Protein AF-0000000084566611 (afdb_homodimer)

Secondary structure (DSSP, 8-state):
--------------HHHHHTTS-HHHHHHHHHHHHHHHHHHHHHHHHHHHHHHHHHHHHHHHHHHHHHHHHHHTTSTTHHHHHHHHSTTGGGGG-SHHHHHHHTTEEEEEEEE-SSGGGEEEEEEEE-S-SSB--SEEEEEEE-SSSS-EEEEPPP-BPTT--TT-------SS-HHHHSS-----HHHHHH--S-GGG-HHHHIIIIIITT-HHHHH---TT-----------------------------------TT---/--------------HHHHHTTS-HHHHHHHHHHHHHHHHHHHHHHHHHHHHHHHHHHHHHHHHHHHHHHHHHHHTSTTHHHHHHHHSTTGGGGG-SHHHHHHHTTEEEEEEEE-SSGGGEEEEEEEE-S-SSB--SEEEEEEE-SSSS-EEEEPPP-B-TT--TT-------SSSGGGTS------HHHHHH--S-GGG-HHHHHIIIIITT-HHHHH---TT----------------------------------------

InterPro domains:
  IPR002164 Nucleosome assembly protein [PF00956] (75-205)
  IPR002164 Nucleosome assembly protein [PTHR11875] (20-228)
  IPR037231 NAP-like superfamily [SSF143113] (11-219)

Structure (mmCIF, N/CA/C/O backbone):
data_AF-0000000084566611-model_v1
#
loop_
_entity.id
_entity.type
_entity.pdbx_description
1 polymer 'Protein SET'
#
loop_
_atom_site.group_PDB
_atom_site.id
_atom_site.type_symbol
_atom_site.label_atom_id
_atom_site.label_alt_id
_atom_site.label_comp_id
_atom_site.label_asym_id
_atom_site.label_entity_id
_atom_site.label_seq_id
_atom_site.pdbx_PDB_ins_code
_atom_site.Cartn_x
_atom_site.Cartn_y
_atom_site.Cartn_z
_atom_site.occupancy
_atom_site.B_iso_or_equiv
_atom_site.auth_seq_id
_atom_site.auth_comp_id
_atom_site.auth_asym_id
_atom_site.auth_atom_id
_atom_site.pdbx_PDB_model_num
ATOM 1 N N . MET A 1 1 ? -45.781 -2.627 32.344 1 23.75 1 MET A N 1
ATOM 2 C CA . MET A 1 1 ? -45.656 -1.189 32.562 1 23.75 1 MET A CA 1
ATOM 3 C C . MET A 1 1 ? -44.188 -0.796 32.625 1 23.75 1 MET A C 1
ATOM 5 O O . MET A 1 1 ? -43.5 -1.045 33.625 1 23.75 1 MET A O 1
ATOM 9 N N . SER A 1 2 ? -43.25 -1.416 31.766 1 25.25 2 SER A N 1
ATOM 10 C CA . SER A 1 2 ? -41.969 -2.107 31.75 1 25.25 2 SER A CA 1
ATOM 11 C C . SER A 1 2 ? -40.812 -1.129 31.906 1 25.25 2 SER A C 1
ATOM 13 O O . SER A 1 2 ? -40.906 0.018 31.453 1 25.25 2 SER A O 1
ATOM 15 N N . SER A 1 3 ? -39.75 -1.304 32.625 1 20.84 3 SER A N 1
ATOM 16 C CA . SER A 1 3 ? -38.688 -0.747 33.438 1 20.84 3 SER A CA 1
ATOM 17 C C . SER A 1 3 ? -37.438 -0.417 32.625 1 20.84 3 SER A C 1
ATOM 19 O O . SER A 1 3 ? -36.781 -1.318 32.125 1 20.84 3 SER A O 1
ATOM 21 N N . GLU A 1 4 ? -37.688 0.526 32.125 1 30.02 4 GLU A N 1
ATOM 22 C CA . GLU A 1 4 ? -36.75 1.23 31.25 1 30.02 4 GLU A CA 1
ATOM 23 C C . GLU A 1 4 ? -35.5 1.626 32 1 30.02 4 GLU A C 1
ATOM 25 O O . GLU A 1 4 ? -35.5 2.607 32.75 1 30.02 4 GLU A O 1
ATOM 30 N N . THR A 1 5 ? -34.875 0.664 32.312 1 22.48 5 THR A N 1
ATOM 31 C CA . THR A 1 5 ? -33.625 0.734 33.062 1 22.48 5 THR A CA 1
ATOM 32 C C . THR A 1 5 ? -32.531 1.423 32.25 1 22.48 5 THR A C 1
ATOM 34 O O . THR A 1 5 ? -32.219 1.002 31.141 1 22.48 5 THR A O 1
ATOM 37 N N . SER A 1 6 ? -32.344 2.568 32.719 1 26.36 6 SER A N 1
ATOM 38 C CA . SER A 1 6 ? -31.578 3.713 32.281 1 26.36 6 SER A CA 1
ATOM 39 C C . SER A 1 6 ? -30.078 3.436 32.375 1 26.36 6 SER A C 1
ATOM 41 O O . SER A 1 6 ? -29.547 3.262 33.469 1 26.36 6 SER A O 1
ATOM 43 N N . ASN A 1 7 ? -29.625 2.432 31.672 1 23.86 7 ASN A N 1
ATOM 44 C CA . ASN A 1 7 ? -28.219 2.08 31.719 1 23.86 7 ASN A CA 1
ATOM 45 C C . ASN A 1 7 ? -27.328 3.32 31.797 1 23.86 7 ASN A C 1
ATOM 47 O O . ASN A 1 7 ? -27.562 4.305 31.094 1 23.86 7 ASN A O 1
ATOM 51 N N . LYS A 1 8 ? -26.641 3.586 33 1 21.02 8 LYS A N 1
ATOM 52 C CA . LYS A 1 8 ? -26.031 4.746 33.625 1 21.02 8 LYS A CA 1
ATOM 53 C C . LYS A 1 8 ? -24.844 5.266 32.812 1 21.02 8 LYS A C 1
ATOM 55 O O . LYS A 1 8 ? -23.734 4.727 32.906 1 21.02 8 LYS A O 1
ATOM 60 N N . LYS A 1 9 ? -24.922 5.363 31.078 1 27.73 9 LYS A N 1
ATOM 61 C CA . LYS A 1 9 ? -23.906 5.676 30.094 1 27.73 9 LYS A CA 1
ATOM 62 C C . LYS A 1 9 ? -22.906 6.699 30.625 1 27.73 9 LYS A C 1
ATOM 64 O O . LYS A 1 9 ? -23.297 7.809 31.016 1 27.73 9 LYS A O 1
ATOM 69 N N . PHE A 1 10 ? -21.859 6.289 31.469 1 25.22 10 PHE A N 1
ATOM 70 C CA . PHE A 1 10 ? -20.844 7.262 31.859 1 25.22 10 PHE A CA 1
ATOM 71 C C . PHE A 1 10 ? -20.5 8.18 30.688 1 25.22 10 PHE A C 1
ATOM 73 O O . PHE A 1 10 ? -20.172 7.703 29.594 1 25.22 10 PHE A O 1
ATOM 80 N N . LYS A 1 11 ? -20.922 9.102 30.359 1 33.44 11 LYS A N 1
ATOM 81 C CA . LYS A 1 11 ? -21.297 9.875 29.188 1 33.44 11 LYS A CA 1
ATOM 82 C C . LYS A 1 11 ? -20.062 10.398 28.453 1 33.44 11 LYS A C 1
ATOM 84 O O . LYS A 1 11 ? -19.375 11.289 28.953 1 33.44 11 LYS A O 1
ATOM 89 N N . ARG A 1 12 ? -18.922 9.273 28.031 1 38.41 12 ARG A N 1
ATOM 90 C CA . ARG A 1 12 ? -17.922 9.75 27.078 1 38.41 12 ARG A CA 1
ATOM 91 C C . ARG A 1 12 ? -18.391 11.023 26.375 1 38.41 12 ARG A C 1
ATOM 93 O O . ARG A 1 12 ? -19.453 11.031 25.75 1 38.41 12 ARG A O 1
ATOM 100 N N . MET A 1 13 ? -17.766 11.875 27.078 1 43.25 13 MET A N 1
ATOM 101 C CA . MET A 1 13 ? -18.281 13.109 26.484 1 43.25 13 MET A CA 1
ATOM 102 C C . MET A 1 13 ? -18.172 13.078 24.969 1 43.25 13 MET A C 1
ATOM 104 O O . MET A 1 13 ? -17.141 12.688 24.422 1 43.25 13 MET A O 1
ATOM 108 N N . SER A 1 14 ? -19.234 12.734 24.5 1 56.97 14 SER A N 1
ATOM 109 C CA . SER A 1 14 ? -19.328 12.906 23.062 1 56.97 14 SER A CA 1
ATOM 110 C C . SER A 1 14 ? -18.484 14.094 22.594 1 56.97 14 SER A C 1
ATOM 112 O O . SER A 1 14 ? -18.109 14.945 23.391 1 56.97 14 SER A O 1
ATOM 114 N N . GLU A 1 15 ? -17.734 13.82 21.5 1 62.34 15 GLU A N 1
ATOM 115 C CA . GLU A 1 15 ? -17.094 14.992 20.906 1 62.34 15 GLU A CA 1
ATOM 116 C C . GLU A 1 15 ? -17.875 16.266 21.234 1 62.34 15 GLU A C 1
ATOM 118 O O . GLU A 1 15 ? -17.281 17.312 21.516 1 62.34 15 GLU A O 1
ATOM 123 N N . SER A 1 16 ? -19.219 16.062 21.438 1 69.88 16 SER A N 1
ATOM 124 C CA . SER A 1 16 ? -20.062 17.219 21.734 1 69.88 16 SER A CA 1
ATOM 125 C C . SER A 1 16 ? -19.844 17.719 23.156 1 69.88 16 SER A C 1
ATOM 127 O O . SER A 1 16 ? -19.844 18.922 23.391 1 69.88 16 SER A O 1
ATOM 129 N N . GLU A 1 17 ? -19.703 16.781 23.984 1 69.5 17 GLU A N 1
ATOM 130 C CA . GLU A 1 17 ? -19.484 17.172 25.375 1 69.5 17 GLU A CA 1
ATOM 131 C C . GLU A 1 17 ? -18.125 17.844 25.562 1 69.5 17 GLU A C 1
ATOM 133 O O . GLU A 1 17 ? -17.984 18.781 26.344 1 69.5 17 GLU A O 1
ATOM 138 N N . ARG A 1 18 ? -17.266 17.312 24.922 1 70.69 18 ARG A N 1
ATOM 139 C CA . ARG A 1 18 ? -15.922 17.859 25.078 1 70.69 18 ARG A CA 1
ATOM 140 C C . ARG A 1 18 ? -15.828 19.25 24.438 1 70.69 18 ARG A C 1
ATOM 142 O O . ARG A 1 18 ? -15.094 20.109 24.922 1 70.69 18 ARG A O 1
ATOM 149 N N . ILE A 1 19 ? -16.422 19.422 23.547 1 71.19 19 ILE A N 1
ATOM 150 C CA . ILE A 1 19 ? -16.453 20.719 22.891 1 71.19 19 ILE A CA 1
ATOM 151 C C . ILE A 1 19 ? -16.969 21.781 23.844 1 71.19 19 ILE A C 1
ATOM 153 O O . ILE A 1 19 ? -16.5 22.922 23.844 1 71.19 19 ILE A O 1
ATOM 157 N N . ALA A 1 20 ? -17.734 21.406 24.703 1 72 20 ALA A N 1
ATOM 158 C CA . ALA A 1 20 ? -18.375 22.328 25.625 1 72 20 ALA A CA 1
ATOM 159 C C . ALA A 1 20 ? -17.375 22.922 26.594 1 72 20 ALA A C 1
ATOM 161 O O . ALA A 1 20 ? -17.641 23.953 27.234 1 72 20 ALA A O 1
ATOM 162 N N . ASP A 1 21 ? -16.344 22.266 26.688 1 73.81 21 ASP A N 1
ATOM 163 C CA . ASP A 1 21 ? -15.344 22.719 27.641 1 73.81 21 ASP A CA 1
ATOM 164 C C . ASP A 1 21 ? -14.602 23.953 27.125 1 73.81 21 ASP A C 1
ATOM 166 O O . ASP A 1 21 ? -13.867 24.609 27.875 1 73.81 21 ASP A O 1
ATOM 170 N N . TYR A 1 22 ? -14.82 24.234 26.031 1 81.19 22 TYR A N 1
ATOM 171 C CA . TYR A 1 22 ? -14.094 25.344 25.438 1 81.19 22 TYR A CA 1
ATOM 172 C C . TYR A 1 22 ? -14.953 26.594 25.391 1 81.19 22 TYR A C 1
ATOM 174 O O . TYR A 1 22 ? -16.172 26.547 25.625 1 81.19 22 TYR A O 1
ATOM 182 N N . ASP A 1 23 ? -14.25 27.766 25.156 1 84.94 23 ASP A N 1
ATOM 183 C CA . ASP A 1 23 ? -14.984 29.016 25 1 84.94 23 ASP A CA 1
ATOM 184 C C . ASP A 1 23 ? -15.906 28.969 23.781 1 84.94 23 ASP A C 1
ATOM 186 O O . ASP A 1 23 ? -15.742 28.109 22.906 1 84.94 23 ASP A O 1
ATOM 190 N N . HIS A 1 24 ? -16.797 29.812 23.812 1 84.81 24 HIS A N 1
ATOM 191 C CA . HIS A 1 24 ? -17.891 29.766 22.844 1 84.81 24 HIS A CA 1
ATOM 192 C C . HIS A 1 24 ? -17.359 29.844 21.422 1 84.81 24 HIS A C 1
ATOM 194 O O . HIS A 1 24 ? -17.844 29.125 20.531 1 84.81 24 HIS A O 1
ATOM 200 N N . ALA A 1 25 ? -16.469 30.594 21.281 1 85.75 25 ALA A N 1
ATOM 201 C CA . ALA A 1 25 ? -15.906 30.75 19.938 1 85.75 25 ALA A CA 1
ATOM 202 C C . ALA A 1 25 ? -15.25 29.453 19.469 1 85.75 25 ALA A C 1
ATOM 204 O O . ALA A 1 25 ? -15.484 29.016 18.344 1 85.75 25 ALA A O 1
ATOM 205 N N . THR A 1 26 ? -14.484 28.922 20.312 1 90.5 26 THR A N 1
ATOM 206 C CA . THR A 1 26 ? -13.797 27.656 20.016 1 90.5 26 THR A CA 1
ATOM 207 C C . THR A 1 26 ? -14.805 26.531 19.844 1 90.5 26 THR A C 1
ATOM 209 O O . THR A 1 26 ? -14.633 25.656 19 1 90.5 26 THR A O 1
ATOM 212 N N . GLN A 1 27 ? -15.797 26.516 20.641 1 88.75 27 GLN A N 1
ATOM 213 C CA . GLN A 1 27 ? -16.828 25.5 20.547 1 88.75 27 GLN A CA 1
ATOM 214 C C . GLN A 1 27 ? -17.484 25.5 19.156 1 88.75 27 GLN A C 1
ATOM 216 O O . GLN A 1 27 ? -17.703 24.453 18.562 1 88.75 27 GLN A O 1
ATOM 221 N N . LYS A 1 28 ? -17.734 26.703 18.766 1 91.5 28 LYS A N 1
ATOM 222 C CA . LYS A 1 28 ? -18.375 26.828 17.453 1 91.5 28 LYS A CA 1
ATOM 223 C C . LYS A 1 28 ? -17.484 26.297 16.344 1 91.5 28 LYS A C 1
ATOM 225 O O . LYS A 1 28 ? -17.953 25.625 15.422 1 91.5 28 LYS A O 1
ATOM 230 N N . ILE A 1 29 ? -16.266 26.578 16.531 1 91.06 29 ILE A N 1
ATOM 231 C CA . ILE A 1 29 ? -15.305 26.109 15.547 1 91.06 29 ILE A CA 1
ATOM 232 C C . ILE A 1 29 ? -15.219 24.594 15.578 1 91.06 29 ILE A C 1
ATOM 234 O O . ILE A 1 29 ? -15.234 23.938 14.531 1 91.06 29 ILE A O 1
ATOM 238 N N . LEU A 1 30 ? -15.164 24.062 16.672 1 92.38 30 LEU A N 1
ATOM 239 C CA . LEU A 1 30 ? -15.047 22.625 16.844 1 92.38 30 LEU A CA 1
ATOM 240 C C . LEU A 1 30 ? -16.297 21.906 16.328 1 92.38 30 LEU A C 1
ATOM 242 O O . LEU A 1 30 ? -16.203 20.812 15.766 1 92.38 30 LEU A O 1
ATOM 246 N N . GLU A 1 31 ? -17.438 22.422 16.625 1 92.44 31 GLU A N 1
ATOM 247 C CA . GLU A 1 31 ? -18.688 21.875 16.094 1 92.44 31 GLU A CA 1
ATOM 248 C C . GLU A 1 31 ? -18.688 21.875 14.57 1 92.44 31 GLU A C 1
ATOM 250 O O . GLU A 1 31 ? -19.125 20.906 13.945 1 92.44 31 GLU A O 1
ATOM 255 N N . GLU A 1 32 ? -18.203 22.984 14.062 1 94.56 32 GLU A N 1
ATOM 256 C CA . GLU A 1 32 ? -18.109 23.047 12.609 1 94.56 32 GLU A CA 1
ATOM 257 C C . GLU A 1 32 ? -17.109 22.031 12.07 1 94.56 32 GLU A C 1
ATOM 259 O O . GLU A 1 32 ? -17.344 21.422 11.023 1 94.56 32 GLU A O 1
ATOM 264 N N . MET A 1 33 ? -16.078 21.875 12.742 1 94.94 33 MET A N 1
ATOM 265 C CA . MET A 1 33 ? -15.055 20.891 12.359 1 94.94 33 MET A CA 1
ATOM 266 C C . MET A 1 33 ? -15.617 19.469 12.398 1 94.94 33 MET A C 1
ATOM 268 O O . MET A 1 33 ? -15.266 18.641 11.57 1 94.94 33 MET A O 1
ATOM 272 N N . ASP A 1 34 ? -16.375 19.188 13.398 1 92.94 34 ASP A N 1
ATOM 273 C CA . ASP A 1 34 ? -17 17.875 13.516 1 92.94 34 ASP A CA 1
ATOM 274 C C . ASP A 1 34 ? -17.906 17.594 12.32 1 92.94 34 ASP A C 1
ATOM 276 O O . ASP A 1 34 ? -17.953 16.453 11.828 1 92.94 34 ASP A O 1
ATOM 280 N N . VAL A 1 35 ? -18.656 18.547 11.914 1 94.88 35 VAL A N 1
ATOM 281 C CA . VAL A 1 35 ? -19.5 18.406 10.742 1 94.88 35 VAL A CA 1
ATOM 282 C C . VAL A 1 35 ? -18.656 18.109 9.508 1 94.88 35 VAL A C 1
ATOM 284 O O . VAL A 1 35 ? -18.984 17.219 8.727 1 94.88 35 VAL A O 1
ATOM 287 N N . ILE A 1 36 ? -17.562 18.828 9.422 1 97.38 36 ILE A N 1
ATOM 288 C CA . ILE A 1 36 ? -16.656 18.609 8.305 1 97.38 36 ILE A CA 1
ATOM 289 C C . ILE A 1 36 ? -16.094 17.188 8.367 1 97.38 36 ILE A C 1
ATOM 291 O O . ILE A 1 36 ? -16 16.516 7.344 1 97.38 36 ILE A O 1
ATOM 295 N N . GLN A 1 37 ? -15.703 16.828 9.469 1 96.44 37 GLN A N 1
ATOM 296 C CA . GLN A 1 37 ? -15.172 15.484 9.648 1 96.44 37 GLN A CA 1
ATOM 297 C C . GLN A 1 37 ? -16.203 14.422 9.25 1 96.44 37 GLN A C 1
ATOM 299 O O . GLN A 1 37 ? -15.852 13.43 8.609 1 96.44 37 GLN A O 1
ATOM 304 N N . THR A 1 38 ? -17.406 14.445 9.719 1 96.25 38 THR A N 1
ATOM 305 C CA . THR A 1 38 ? -18.484 13.531 9.336 1 96.25 38 THR A CA 1
ATOM 306 C C . THR A 1 38 ? -18.625 13.477 7.816 1 96.25 38 THR A C 1
ATOM 308 O O . THR A 1 38 ? -18.828 12.398 7.246 1 96.25 38 THR A O 1
ATOM 311 N N . GLN A 1 39 ? -18.5 14.672 7.168 1 97.81 39 GLN A N 1
ATOM 312 C CA . GLN A 1 39 ? -18.547 14.711 5.711 1 97.81 39 GLN A CA 1
ATOM 313 C C . GLN A 1 39 ? -17.375 13.953 5.102 1 97.81 39 GLN A C 1
ATOM 315 O O . GLN A 1 39 ? -17.547 13.172 4.164 1 97.81 39 GLN A O 1
ATOM 320 N N . LEU A 1 40 ? -16.266 14.156 5.594 1 98.25 40 LEU A N 1
ATOM 321 C CA . LEU A 1 40 ? -15.062 13.477 5.121 1 98.25 40 LEU A CA 1
ATOM 322 C C . LEU A 1 40 ? -15.195 11.969 5.289 1 98.25 40 LEU A C 1
ATOM 324 O O . LEU A 1 40 ? -14.805 11.203 4.398 1 98.25 40 LEU A O 1
ATOM 328 N N . ASP A 1 41 ? -15.648 11.516 6.48 1 97.12 41 ASP A N 1
ATOM 329 C CA . ASP A 1 41 ? -15.867 10.094 6.727 1 97.12 41 ASP A CA 1
ATOM 330 C C . ASP A 1 41 ? -16.844 9.5 5.711 1 97.12 41 ASP A C 1
ATOM 332 O O . ASP A 1 41 ? -16.641 8.383 5.227 1 97.12 41 ASP A O 1
ATOM 336 N N . SER A 1 42 ? -17.844 10.172 5.465 1 98 42 SER A N 1
ATOM 337 C CA . SER A 1 42 ? -18.828 9.711 4.492 1 98 42 SER A CA 1
ATOM 338 C C . SER A 1 42 ? -18.219 9.609 3.094 1 98 42 SER A C 1
ATOM 340 O O . SER A 1 42 ? -18.5 8.664 2.355 1 98 42 SER A O 1
ATOM 342 N N . ILE A 1 43 ? -17.422 10.609 2.695 1 98.31 43 ILE A N 1
ATOM 343 C CA . ILE A 1 43 ? -16.75 10.578 1.406 1 98.31 43 ILE A CA 1
ATOM 344 C C . ILE A 1 43 ? -15.828 9.359 1.335 1 98.31 43 ILE A C 1
ATOM 346 O O . ILE A 1 43 ? -15.805 8.648 0.327 1 98.31 43 ILE A O 1
ATOM 350 N N . LYS A 1 44 ? -15.102 9.133 2.443 1 96.5 44 LYS A N 1
ATOM 351 C CA . LYS A 1 44 ? -14.211 7.98 2.512 1 96.5 44 LYS A CA 1
ATOM 352 C C . LYS A 1 44 ? -14.984 6.672 2.369 1 96.5 44 LYS A C 1
ATOM 354 O O . LYS A 1 44 ? -14.539 5.758 1.674 1 96.5 44 LYS A O 1
ATOM 359 N N . GLU A 1 45 ? -16.062 6.453 3.041 1 97.12 45 GLU A N 1
ATOM 360 C CA . GLU A 1 45 ? -16.891 5.262 2.961 1 97.12 45 GLU A CA 1
ATOM 361 C C . GLU A 1 45 ? -17.406 5.043 1.542 1 97.12 45 GLU A C 1
ATOM 363 O O . GLU A 1 45 ? -17.391 3.922 1.03 1 97.12 45 GLU A O 1
ATOM 368 N N . LYS A 1 46 ? -17.797 6.121 0.899 1 98.31 46 LYS A N 1
ATOM 369 C CA . LYS A 1 46 ? -18.281 6.016 -0.474 1 98.31 46 LYS A CA 1
ATOM 370 C C . LYS A 1 46 ? -17.156 5.602 -1.422 1 98.31 46 LYS A C 1
ATOM 372 O O . LYS A 1 46 ? -17.359 4.75 -2.291 1 98.31 46 LYS A O 1
ATOM 377 N N . ALA A 1 47 ? -16.094 6.145 -1.231 1 97.31 47 ALA A N 1
ATOM 378 C CA . ALA A 1 47 ? -14.938 5.777 -2.041 1 97.31 47 ALA A CA 1
ATOM 379 C C . ALA A 1 47 ? -14.602 4.297 -1.874 1 97.31 47 ALA A C 1
ATOM 381 O O . ALA A 1 47 ? -14.375 3.592 -2.859 1 97.31 47 ALA A O 1
ATOM 382 N N . SER A 1 48 ? -14.492 3.885 -0.624 1 95.38 48 SER A N 1
ATOM 383 C CA . SER A 1 48 ? -14.172 2.494 -0.319 1 95.38 48 SER A CA 1
ATOM 384 C C . SER A 1 48 ? -15.172 1.544 -0.969 1 95.38 48 SER A C 1
ATOM 386 O O . SER A 1 48 ? -14.789 0.49 -1.484 1 95.38 48 SER A O 1
ATOM 388 N N . GLU A 1 49 ? -16.438 1.881 -0.886 1 97.81 49 GLU A N 1
ATOM 389 C CA . GLU A 1 49 ? -17.484 1.059 -1.48 1 97.81 49 GLU A CA 1
ATOM 390 C C . GLU A 1 49 ? -17.344 0.986 -2.998 1 97.81 49 GLU A C 1
ATOM 392 O O . GLU A 1 49 ? -17.516 -0.08 -3.592 1 97.81 49 GLU A O 1
ATOM 397 N N . GLU A 1 50 ? -17.016 2.053 -3.625 1 98.25 50 GLU A N 1
ATOM 398 C CA . GLU A 1 50 ? -16.828 2.059 -5.074 1 98.25 50 GLU A CA 1
ATOM 399 C C . GLU A 1 50 ? -15.641 1.196 -5.484 1 98.25 50 GLU A C 1
ATOM 401 O O . GLU A 1 50 ? -15.719 0.444 -6.457 1 98.25 50 GLU A O 1
ATOM 406 N N . VAL A 1 51 ? -14.609 1.251 -4.734 1 97.31 51 VAL A N 1
ATOM 407 C CA . VAL A 1 51 ? -13.445 0.429 -5.035 1 97.31 51 VAL A CA 1
ATOM 408 C C . VAL A 1 51 ? -13.781 -1.046 -4.832 1 97.31 51 VAL A C 1
ATOM 410 O O . VAL A 1 51 ? -13.383 -1.896 -5.629 1 97.31 51 VAL A O 1
ATOM 413 N N . LEU A 1 52 ? -14.43 -1.37 -3.777 1 97.62 52 LEU A N 1
ATOM 414 C CA . LEU A 1 52 ? -14.844 -2.74 -3.504 1 97.62 52 LEU A CA 1
ATOM 415 C C . LEU A 1 52 ? -15.656 -3.303 -4.664 1 97.62 52 LEU A C 1
ATOM 417 O O . LEU A 1 52 ? -15.438 -4.438 -5.094 1 97.62 52 LEU A O 1
ATOM 421 N N . GLN A 1 53 ? -16.578 -2.541 -5.188 1 98.31 53 GLN A N 1
ATOM 422 C CA . GLN A 1 53 ? -17.391 -2.986 -6.312 1 98.31 53 GLN A CA 1
ATOM 423 C C . GLN A 1 53 ? -16.531 -3.26 -7.543 1 98.31 53 GLN A C 1
ATOM 425 O O . GLN A 1 53 ? -16.797 -4.199 -8.297 1 98.31 53 GLN A O 1
ATOM 430 N N . ILE A 1 54 ? -15.555 -2.471 -7.719 1 98.06 54 ILE A N 1
ATOM 431 C CA . ILE A 1 54 ? -14.633 -2.705 -8.828 1 98.06 54 ILE A CA 1
ATOM 432 C C . ILE A 1 54 ? -13.875 -4.012 -8.602 1 98.06 54 ILE A C 1
ATOM 434 O O . ILE A 1 54 ? -13.719 -4.816 -9.516 1 98.06 54 ILE A O 1
ATOM 438 N N . ASP A 1 55 ? -13.398 -4.23 -7.391 1 97.06 55 ASP A N 1
ATOM 439 C CA . ASP A 1 55 ? -12.664 -5.453 -7.086 1 97.06 55 ASP A CA 1
ATOM 440 C C . ASP A 1 55 ? -13.516 -6.691 -7.348 1 97.06 55 ASP A C 1
ATOM 442 O O . ASP A 1 55 ? -13.07 -7.637 -8 1 97.06 55 ASP A O 1
ATOM 446 N N . ILE A 1 56 ? -14.75 -6.676 -6.863 1 97.81 56 ILE A N 1
ATOM 447 C CA . ILE A 1 56 ? -15.672 -7.793 -7.051 1 97.81 56 ILE A CA 1
ATOM 448 C C . ILE A 1 56 ? -15.914 -8.016 -8.547 1 97.81 56 ILE A C 1
ATOM 450 O O . ILE A 1 56 ? -15.836 -9.148 -9.031 1 97.81 56 ILE A O 1
ATOM 454 N N . LYS A 1 57 ? -16.188 -6.938 -9.25 1 98.31 57 LYS A N 1
ATOM 455 C CA . LYS A 1 57 ? -16.453 -6.988 -10.688 1 98.31 57 LYS A CA 1
ATOM 456 C C . LYS A 1 57 ? -15.305 -7.645 -11.438 1 98.31 57 LYS A C 1
ATOM 458 O O . LYS A 1 57 ? -15.508 -8.602 -12.18 1 98.31 57 LYS A O 1
ATOM 463 N N . TYR A 1 58 ? -14.195 -7.258 -11.117 1 97.94 58 TYR A N 1
ATOM 464 C CA . TYR A 1 58 ? -13.078 -7.715 -11.938 1 97.94 58 TYR A CA 1
ATOM 465 C C . TYR A 1 58 ? -12.578 -9.078 -11.469 1 97.94 58 TYR A C 1
ATOM 467 O O . TYR A 1 58 ? -12 -9.836 -12.25 1 97.94 58 TYR A O 1
ATOM 475 N N . ASN A 1 59 ? -12.734 -9.367 -10.234 1 95.88 59 ASN A N 1
ATOM 476 C CA . ASN A 1 59 ? -12.5 -10.75 -9.82 1 95.88 59 ASN A CA 1
ATOM 477 C C . ASN A 1 59 ? -13.383 -11.719 -10.602 1 95.88 59 ASN A C 1
ATOM 479 O O . ASN A 1 59 ? -12.914 -12.773 -11.047 1 95.88 59 ASN A O 1
ATOM 483 N N . ARG A 1 60 ? -14.648 -11.352 -10.766 1 97.06 60 ARG A N 1
ATOM 484 C CA . ARG A 1 60 ? -15.594 -12.188 -11.5 1 97.06 60 ARG A CA 1
ATOM 485 C C . ARG A 1 60 ? -15.211 -12.273 -12.977 1 97.06 60 ARG A C 1
ATOM 487 O O . ARG A 1 60 ? -15.273 -13.352 -13.578 1 97.06 60 ARG A O 1
ATOM 494 N N . ILE A 1 61 ? -14.758 -11.195 -13.539 1 98.06 61 ILE A N 1
ATOM 495 C CA . ILE A 1 61 ? -14.406 -11.148 -14.953 1 98.06 61 ILE A CA 1
ATOM 496 C C . ILE A 1 61 ? -13.148 -11.984 -15.195 1 98.06 61 ILE A C 1
ATOM 498 O O . ILE A 1 61 ? -13.023 -12.648 -16.234 1 98.06 61 ILE A O 1
ATOM 502 N N . ARG A 1 62 ? -12.273 -12.016 -14.234 1 97.81 62 ARG A N 1
ATOM 503 C CA . ARG A 1 62 ? -11 -12.711 -14.406 1 97.81 62 ARG A CA 1
ATOM 504 C C . ARG A 1 62 ? -11.172 -14.219 -14.234 1 97.81 62 ARG A C 1
ATOM 506 O O . ARG A 1 62 ? -10.406 -15 -14.805 1 97.81 62 ARG A O 1
ATOM 513 N N . LYS A 1 63 ? -12.094 -14.633 -13.508 1 97.12 63 LYS A N 1
ATOM 514 C CA . LYS A 1 63 ? -12.242 -16.016 -13.07 1 97.12 63 LYS A CA 1
ATOM 515 C C . LYS A 1 63 ? -12.258 -16.969 -14.266 1 97.12 63 LYS A C 1
ATOM 517 O O . LYS A 1 63 ? -11.484 -17.922 -14.312 1 97.12 63 LYS A O 1
ATOM 522 N N . PRO A 1 64 ? -13.172 -16.781 -15.281 1 97.81 64 PRO A N 1
ATOM 523 C CA . PRO A 1 64 ? -13.203 -17.719 -16.406 1 97.81 64 PRO A CA 1
ATOM 524 C C . PRO A 1 64 ? -11.867 -17.781 -17.156 1 97.81 64 PRO A C 1
ATOM 526 O O . PRO A 1 64 ? -11.484 -18.844 -17.641 1 97.81 64 PRO A O 1
ATOM 529 N N . HIS A 1 65 ? -11.18 -16.703 -17.234 1 98.19 65 HIS A N 1
ATOM 530 C CA . HIS A 1 65 ? -9.875 -16.688 -17.875 1 98.19 65 HIS A CA 1
ATOM 531 C C . HIS A 1 65 ? -8.852 -17.469 -17.062 1 98.19 65 HIS A C 1
ATOM 533 O O . HIS A 1 65 ? -8.047 -18.219 -17.625 1 98.19 65 HIS A O 1
ATOM 539 N N . LEU A 1 66 ? -8.859 -17.297 -15.789 1 98.06 66 LEU A N 1
ATOM 540 C CA . LEU A 1 66 ? -7.945 -18.016 -14.914 1 98.06 66 LEU A CA 1
ATOM 541 C C . LEU A 1 66 ? -8.227 -19.516 -14.953 1 98.06 66 LEU A C 1
ATOM 543 O O . LEU A 1 66 ? -7.297 -20.328 -14.938 1 98.06 66 LEU A O 1
ATOM 547 N N . ASP A 1 67 ? -9.484 -19.891 -15.016 1 97.56 67 ASP A N 1
ATOM 548 C CA . ASP A 1 67 ? -9.859 -21.297 -15.133 1 97.56 67 ASP A CA 1
ATOM 549 C C . ASP A 1 67 ? -9.328 -21.906 -16.438 1 97.56 67 ASP A C 1
ATOM 551 O O . ASP A 1 67 ? -8.805 -23.016 -16.438 1 97.56 67 ASP A O 1
ATOM 555 N N . LYS A 1 68 ? -9.578 -21.234 -17.469 1 97.75 68 LYS A N 1
ATOM 556 C CA . LYS A 1 68 ? -9.078 -21.703 -18.75 1 97.75 68 LYS A CA 1
ATOM 557 C C . LYS A 1 68 ? -7.555 -21.828 -18.734 1 97.75 68 LYS A C 1
ATOM 559 O O . LYS A 1 68 ? -7.008 -22.812 -19.25 1 97.75 68 LYS A O 1
ATOM 564 N N . ARG A 1 69 ? -6.883 -20.859 -18.188 1 98.06 69 ARG A N 1
ATOM 565 C CA . ARG A 1 69 ? -5.43 -20.922 -18.062 1 98.06 69 ARG A CA 1
ATOM 566 C C . ARG A 1 69 ? -5.004 -22.172 -17.297 1 98.06 69 ARG A C 1
ATOM 568 O O . ARG A 1 69 ? -4.086 -22.875 -17.719 1 98.06 69 ARG A O 1
ATOM 575 N N . SER A 1 70 ? -5.664 -22.375 -16.219 1 97.19 70 SER A N 1
ATOM 576 C CA . SER A 1 70 ? -5.359 -23.531 -15.391 1 97.19 70 SER A CA 1
ATOM 577 C C . SER A 1 70 ? -5.547 -24.828 -16.172 1 97.19 70 SER A C 1
ATOM 579 O O . SER A 1 70 ? -4.738 -25.766 -16.047 1 97.19 70 SER A O 1
ATOM 581 N N . GLN A 1 71 ? -6.602 -24.922 -16.922 1 97.06 71 GLN A N 1
ATOM 582 C CA . GLN A 1 71 ? -6.863 -26.094 -17.734 1 97.06 71 GLN A CA 1
ATOM 583 C C . GLN A 1 71 ? -5.762 -26.312 -18.781 1 97.06 71 GLN A C 1
ATOM 585 O O . GLN A 1 71 ? -5.293 -27.438 -18.969 1 97.06 71 GLN A O 1
ATOM 590 N N . LEU A 1 72 ? -5.371 -25.328 -19.391 1 96.75 72 LEU A N 1
ATOM 591 C CA . LEU A 1 72 ? -4.312 -25.422 -20.391 1 96.75 72 LEU A CA 1
ATOM 592 C C . LEU A 1 72 ? -2.998 -25.859 -19.75 1 96.75 72 LEU A C 1
ATOM 594 O O . LEU A 1 72 ? -2.301 -26.719 -20.281 1 96.75 72 LEU A O 1
ATOM 598 N N . ILE A 1 73 ? -2.711 -25.266 -18.672 1 97.06 73 ILE A N 1
ATOM 599 C CA . ILE A 1 73 ? -1.472 -25.578 -17.969 1 97.06 73 ILE A CA 1
ATOM 600 C C . ILE A 1 73 ? -1.439 -27.062 -17.625 1 97.06 73 ILE A C 1
ATOM 602 O O . ILE A 1 73 ? -0.391 -27.703 -17.703 1 97.06 73 ILE A O 1
ATOM 606 N N . SER A 1 74 ? -2.555 -27.578 -17.234 1 95.12 74 SER A N 1
ATOM 607 C CA . SER A 1 74 ? -2.623 -28.969 -16.812 1 95.12 74 SER A CA 1
ATOM 608 C C . SER A 1 74 ? -2.232 -29.906 -17.953 1 95.12 74 SER A C 1
ATOM 610 O O . SER A 1 74 ? -1.919 -31.078 -17.719 1 95.12 74 SER A O 1
ATOM 612 N N . ASN A 1 75 ? -2.195 -29.484 -19.156 1 94.12 75 ASN A N 1
ATOM 613 C CA . ASN A 1 75 ? -1.856 -30.297 -20.312 1 94.12 75 ASN A CA 1
ATOM 614 C C . ASN A 1 75 ? -0.363 -30.234 -20.625 1 94.12 75 ASN A C 1
ATOM 616 O O . ASN A 1 75 ? 0.109 -30.891 -21.547 1 94.12 75 ASN A O 1
ATOM 620 N N . ILE A 1 76 ? 0.297 -29.469 -19.906 1 93.25 76 ILE A N 1
ATOM 621 C CA . ILE A 1 76 ? 1.742 -29.375 -20.078 1 93.25 76 ILE A CA 1
ATOM 622 C C . ILE A 1 76 ? 2.449 -30.031 -18.906 1 93.25 76 ILE A C 1
ATOM 624 O O . ILE A 1 76 ? 2.418 -29.516 -17.781 1 93.25 76 ILE A O 1
ATOM 628 N N . PRO A 1 77 ? 3.127 -31.078 -19.203 1 91.12 77 PRO A N 1
ATOM 629 C CA . PRO A 1 77 ? 3.824 -31.781 -18.109 1 91.12 77 PRO A CA 1
ATOM 630 C C . PRO A 1 77 ? 4.883 -30.906 -17.438 1 91.12 77 PRO A C 1
ATOM 632 O O . PRO A 1 77 ? 5.602 -30.172 -18.109 1 91.12 77 PRO A O 1
ATOM 635 N N . ASN A 1 78 ? 4.891 -30.844 -16.172 1 92.19 78 ASN A N 1
ATOM 636 C CA . ASN A 1 78 ? 5.898 -30.219 -15.328 1 92.19 78 ASN A CA 1
ATOM 637 C C . ASN A 1 78 ? 5.953 -28.703 -15.562 1 92.19 78 ASN A C 1
ATOM 639 O O . ASN A 1 78 ? 7.027 -28.109 -15.492 1 92.19 78 ASN A O 1
ATOM 643 N N . PHE A 1 79 ? 4.918 -28.156 -15.93 1 95 79 PHE A N 1
ATOM 644 C CA . PHE A 1 79 ? 4.863 -26.719 -16.203 1 95 79 PHE A CA 1
ATOM 645 C C . PHE A 1 79 ? 5.316 -25.922 -14.977 1 95 79 PHE A C 1
ATOM 647 O O . PHE A 1 79 ? 6.219 -25.094 -15.07 1 95 79 PHE A O 1
ATOM 654 N N . TRP A 1 80 ? 4.738 -26.109 -13.875 1 97 80 TRP A N 1
ATOM 655 C CA . TRP A 1 80 ? 4.988 -25.312 -12.68 1 97 80 TRP A CA 1
ATOM 656 C C . TRP A 1 80 ? 6.406 -25.531 -12.164 1 97 80 TRP A C 1
ATOM 658 O O . TRP A 1 80 ? 7.066 -24.594 -11.734 1 97 80 TRP A O 1
ATOM 668 N N . ALA A 1 81 ? 6.875 -26.797 -12.18 1 95.25 81 ALA A N 1
ATOM 669 C CA . ALA A 1 81 ? 8.258 -27.078 -11.781 1 95.25 81 ALA A CA 1
ATOM 670 C C . ALA A 1 81 ? 9.242 -26.266 -12.625 1 95.25 81 ALA A C 1
ATOM 672 O O . ALA A 1 81 ? 10.148 -25.625 -12.086 1 95.25 81 ALA A O 1
ATOM 673 N N . THR A 1 82 ? 9.023 -26.25 -13.867 1 94 82 THR A N 1
ATOM 674 C CA . THR A 1 82 ? 9.891 -25.516 -14.789 1 94 82 THR A CA 1
ATOM 675 C C . THR A 1 82 ? 9.812 -24.016 -14.523 1 94 82 THR A C 1
ATOM 677 O O . THR A 1 82 ? 10.836 -23.359 -14.398 1 94 82 THR A O 1
ATOM 680 N N . ALA A 1 83 ? 8.602 -23.516 -14.453 1 96.12 83 ALA A N 1
ATOM 681 C CA . ALA A 1 83 ? 8.398 -22.094 -14.227 1 96.12 83 ALA A CA 1
ATOM 682 C C . ALA A 1 83 ? 9.023 -21.641 -12.906 1 96.12 83 ALA A C 1
ATOM 684 O O . ALA A 1 83 ? 9.688 -20.609 -12.844 1 96.12 83 ALA A O 1
ATOM 685 N N . ILE A 1 84 ? 8.797 -22.391 -11.883 1 97 84 ILE A N 1
ATOM 686 C CA . ILE A 1 84 ? 9.328 -22.078 -10.562 1 97 84 ILE A CA 1
ATOM 687 C C . ILE A 1 84 ? 10.852 -22.094 -10.602 1 97 84 ILE A C 1
ATOM 689 O O . ILE A 1 84 ? 11.5 -21.172 -10.094 1 97 84 ILE A O 1
ATOM 693 N N . MET A 1 85 ? 11.445 -23.062 -11.234 1 94.19 85 MET A N 1
ATOM 694 C CA . MET A 1 85 ? 12.891 -23.203 -11.281 1 94.19 85 MET A CA 1
ATOM 695 C C . MET A 1 85 ? 13.531 -22.078 -12.086 1 94.19 85 MET A C 1
ATOM 697 O O . MET A 1 85 ? 14.711 -21.766 -11.906 1 94.19 85 MET A O 1
ATOM 701 N N . ASN A 1 86 ? 12.742 -21.484 -12.961 1 93.88 86 ASN A N 1
ATOM 702 C CA . ASN A 1 86 ? 13.234 -20.391 -13.781 1 93.88 86 ASN A CA 1
ATOM 703 C C . ASN A 1 86 ? 13.023 -19.047 -13.094 1 93.88 86 ASN A C 1
ATOM 705 O O . ASN A 1 86 ? 13.531 -18.016 -13.555 1 93.88 86 ASN A O 1
ATOM 709 N N . HIS A 1 87 ? 12.289 -19.094 -11.992 1 94.94 87 HIS A N 1
ATOM 710 C CA . HIS A 1 87 ? 12.07 -17.844 -11.273 1 94.94 87 HIS A CA 1
ATOM 711 C C . HIS A 1 87 ? 13.281 -17.469 -10.422 1 94.94 87 HIS A C 1
ATOM 713 O O . HIS A 1 87 ? 13.797 -18.312 -9.672 1 94.94 87 HIS A O 1
ATOM 719 N N . PRO A 1 88 ? 13.734 -16.25 -10.469 1 92.38 88 PRO A N 1
ATOM 720 C CA . PRO A 1 88 ? 15 -15.867 -9.836 1 92.38 88 PRO A CA 1
ATOM 721 C C . PRO A 1 88 ? 14.977 -16.047 -8.312 1 92.38 88 PRO A C 1
ATOM 723 O O . PRO A 1 88 ? 15.977 -16.469 -7.727 1 92.38 88 PRO A O 1
ATOM 726 N N . ASP A 1 89 ? 13.852 -15.766 -7.621 1 92.5 89 ASP A N 1
ATOM 727 C CA . ASP A 1 89 ? 13.789 -15.805 -6.164 1 92.5 89 ASP A CA 1
ATOM 728 C C . ASP A 1 89 ? 13.164 -17.109 -5.672 1 92.5 89 ASP A C 1
ATOM 730 O O . ASP A 1 89 ? 13.703 -17.75 -4.77 1 92.5 89 ASP A O 1
ATOM 734 N N . ILE A 1 90 ? 12.141 -17.547 -6.312 1 95.12 90 ILE A N 1
ATOM 735 C CA . ILE A 1 90 ? 11.391 -18.688 -5.832 1 95.12 90 ILE A CA 1
ATOM 736 C C . ILE A 1 90 ? 12.227 -19.953 -5.992 1 95.12 90 ILE A C 1
ATOM 738 O O . ILE A 1 90 ? 12.133 -20.875 -5.172 1 95.12 90 ILE A O 1
ATOM 742 N N . SER A 1 91 ? 13.078 -20 -7.02 1 93.62 91 SER A N 1
ATOM 743 C CA . SER A 1 91 ? 13.906 -21.172 -7.293 1 93.62 91 SER A CA 1
ATOM 744 C C . SER A 1 91 ? 14.805 -21.5 -6.109 1 93.62 91 SER A C 1
ATOM 746 O O . SER A 1 91 ? 15.18 -22.656 -5.906 1 93.62 91 SER A O 1
ATOM 748 N N . ASN A 1 92 ? 15.18 -20.469 -5.352 1 91.88 92 ASN A N 1
ATOM 749 C CA . ASN A 1 92 ? 16.078 -20.641 -4.215 1 91.88 92 ASN A CA 1
ATOM 750 C C . ASN A 1 92 ? 15.445 -21.516 -3.131 1 91.88 92 ASN A C 1
ATOM 752 O O . ASN A 1 92 ? 16.156 -22.047 -2.271 1 91.88 92 ASN A O 1
ATOM 756 N N . LEU A 1 93 ? 14.172 -21.578 -3.189 1 92.62 93 LEU A N 1
ATOM 757 C CA . LEU A 1 93 ? 13.477 -22.422 -2.219 1 92.62 93 LEU A CA 1
ATOM 758 C C . LEU A 1 93 ? 13.703 -23.906 -2.518 1 92.62 93 LEU A C 1
ATOM 760 O O . LEU A 1 93 ? 13.43 -24.75 -1.672 1 92.62 93 LEU A O 1
ATOM 764 N N . PHE A 1 94 ? 14.234 -24.172 -3.754 1 91.31 94 PHE A N 1
ATOM 765 C CA . PHE A 1 94 ? 14.328 -25.547 -4.227 1 91.31 94 PHE A CA 1
ATOM 766 C C . PHE A 1 94 ? 15.766 -25.891 -4.594 1 91.31 94 PHE A C 1
ATOM 768 O O . PHE A 1 94 ? 16.016 -26.562 -5.594 1 91.31 94 PHE A O 1
ATOM 775 N N . SER A 1 95 ? 16.625 -25.453 -3.922 1 82.94 95 SER A N 1
ATOM 776 C CA . SER A 1 95 ? 18.047 -25.641 -4.215 1 82.94 95 SER A CA 1
ATOM 777 C C . SER A 1 95 ? 18.5 -27.078 -3.926 1 82.94 95 SER A C 1
ATOM 779 O O . SER A 1 95 ? 19.438 -27.562 -4.535 1 82.94 95 SER A O 1
ATOM 781 N N . GLY A 1 96 ? 17.828 -27.75 -3.039 1 80.62 96 GLY A N 1
ATOM 782 C CA . GLY A 1 96 ? 18.172 -29.141 -2.76 1 80.62 96 GLY A CA 1
ATOM 783 C C . GLY A 1 96 ? 17.562 -30.109 -3.746 1 80.62 96 GLY A C 1
ATOM 784 O O . GLY A 1 96 ? 16.484 -29.875 -4.277 1 80.62 96 GLY A O 1
ATOM 785 N N . GLN A 1 97 ? 18.219 -31.156 -3.93 1 83.75 97 GLN A N 1
ATOM 786 C CA . GLN A 1 97 ? 17.75 -32.156 -4.867 1 83.75 97 GLN A CA 1
ATOM 787 C C . GLN A 1 97 ? 16.391 -32.719 -4.457 1 83.75 97 GLN A C 1
ATOM 789 O O . GLN A 1 97 ? 15.492 -32.875 -5.297 1 83.75 97 GLN A O 1
ATOM 794 N N . GLU A 1 98 ? 16.281 -33 -3.24 1 82.94 98 GLU A N 1
ATOM 795 C CA . GLU A 1 98 ? 15.016 -33.562 -2.77 1 82.94 98 GLU A CA 1
ATOM 796 C C . GLU A 1 98 ? 13.867 -32.594 -2.963 1 82.94 98 GLU A C 1
ATOM 798 O O . GLU A 1 98 ? 12.75 -32.969 -3.301 1 82.94 98 GLU A O 1
ATOM 803 N N . GLU A 1 99 ? 14.109 -31.359 -2.658 1 86.56 99 GLU A N 1
ATOM 804 C CA . GLU A 1 99 ? 13.094 -30.328 -2.857 1 86.56 99 GLU A CA 1
ATOM 805 C C . GLU A 1 99 ? 12.695 -30.219 -4.328 1 86.56 99 GLU A C 1
ATOM 807 O O . GLU A 1 99 ? 11.516 -30.094 -4.648 1 86.56 99 GLU A O 1
ATOM 812 N N . GLU A 1 100 ? 13.695 -30.281 -5.109 1 89.81 100 GLU A N 1
ATOM 813 C CA . GLU A 1 100 ? 13.422 -30.203 -6.543 1 89.81 100 GLU A CA 1
ATOM 814 C C . GLU A 1 100 ? 12.586 -31.406 -7 1 89.81 100 GLU A C 1
ATOM 816 O O . GLU A 1 100 ? 11.664 -31.25 -7.805 1 89.81 100 GLU A O 1
ATOM 821 N N . ASP A 1 101 ? 12.922 -32.562 -6.559 1 91.44 101 ASP A N 1
ATOM 822 C CA . ASP A 1 101 ? 12.164 -33.75 -6.902 1 91.44 101 ASP A CA 1
ATOM 823 C C . ASP A 1 101 ? 10.703 -33.625 -6.477 1 91.44 101 ASP A C 1
ATOM 825 O O . ASP A 1 101 ? 9.797 -34.031 -7.211 1 91.44 101 ASP A O 1
ATOM 829 N N . CYS A 1 102 ? 10.531 -33.094 -5.344 1 92.62 102 CYS A N 1
ATOM 830 C CA . CYS A 1 102 ? 9.18 -32.906 -4.828 1 92.62 102 CYS A CA 1
ATOM 831 C C . CYS A 1 102 ? 8.391 -31.922 -5.699 1 92.62 102 CYS A C 1
ATOM 833 O O . CYS A 1 102 ? 7.191 -32.094 -5.91 1 92.62 102 CYS A O 1
ATOM 835 N N . LEU A 1 103 ? 9.078 -30.953 -6.16 1 93.31 103 LEU A N 1
ATOM 836 C CA . LEU A 1 103 ? 8.469 -29.922 -6.98 1 93.31 103 LEU A CA 1
ATOM 837 C C . LEU A 1 103 ? 7.809 -30.516 -8.219 1 93.31 103 LEU A C 1
ATOM 839 O O . LEU A 1 103 ? 6.793 -30 -8.695 1 93.31 103 LEU A O 1
ATOM 843 N N . HIS A 1 104 ? 8.273 -31.641 -8.656 1 94 104 HIS A N 1
ATOM 844 C CA . HIS A 1 104 ? 7.762 -32.25 -9.867 1 94 104 HIS A CA 1
ATOM 845 C C . HIS A 1 104 ? 6.363 -32.844 -9.641 1 94 104 HIS A C 1
ATOM 847 O O . HIS A 1 104 ? 5.66 -33.156 -10.594 1 94 104 HIS A O 1
ATOM 853 N N . HIS A 1 105 ? 5.965 -32.938 -8.461 1 95 105 HIS A N 1
ATOM 854 C CA . HIS A 1 105 ? 4.633 -33.438 -8.148 1 95 105 HIS A CA 1
ATOM 855 C C . HIS A 1 105 ? 3.623 -32.312 -8.031 1 95 105 HIS A C 1
ATOM 857 O O . HIS A 1 105 ? 2.424 -32.562 -7.879 1 95 105 HIS A O 1
ATOM 863 N N . LEU A 1 106 ? 4.09 -31.062 -8.047 1 97.19 106 LEU A N 1
ATOM 864 C CA . LEU A 1 106 ? 3.201 -29.906 -8.07 1 97.19 106 LEU A CA 1
ATOM 865 C C . LEU A 1 106 ? 2.473 -29.812 -9.406 1 97.19 106 LEU A C 1
ATOM 867 O O . LEU A 1 106 ? 3.107 -29.672 -10.453 1 97.19 106 LEU A O 1
ATOM 871 N N . THR A 1 107 ? 1.116 -29.797 -9.344 1 96.88 107 THR A N 1
ATOM 872 C CA . THR A 1 107 ? 0.347 -29.875 -10.578 1 96.88 107 THR A CA 1
ATOM 873 C C . THR A 1 107 ? -0.361 -28.547 -10.859 1 96.88 107 THR A C 1
ATOM 875 O O . THR A 1 107 ? -0.692 -28.25 -12.008 1 96.88 107 THR A O 1
ATOM 878 N N . LYS A 1 108 ? -0.604 -27.844 -9.758 1 97.56 108 LYS A N 1
ATOM 879 C CA . LYS A 1 108 ? -1.393 -26.625 -9.914 1 97.56 108 LYS A CA 1
ATOM 880 C C . LYS A 1 108 ? -1.126 -25.656 -8.773 1 97.56 108 LYS A C 1
ATOM 882 O O . LYS A 1 108 ? -0.95 -26.062 -7.621 1 97.56 108 LYS A O 1
ATOM 887 N N . ILE A 1 109 ? -1.078 -24.328 -9.156 1 98.38 109 ILE A N 1
ATOM 888 C CA . ILE A 1 109 ? -1.083 -23.234 -8.195 1 98.38 109 ILE A CA 1
ATOM 889 C C . ILE A 1 109 ? -2.283 -22.312 -8.453 1 98.38 109 ILE A C 1
ATOM 891 O O . ILE A 1 109 ? -2.578 -21.984 -9.602 1 98.38 109 ILE A O 1
ATOM 895 N N . GLU A 1 110 ? -2.998 -22.047 -7.352 1 98 110 GLU A N 1
ATOM 896 C CA . GLU A 1 110 ? -4.125 -21.125 -7.434 1 98 110 GLU A CA 1
ATOM 897 C C . GLU A 1 110 ? -4.051 -20.062 -6.332 1 98 110 GLU A C 1
ATOM 899 O O . GLU A 1 110 ? -3.795 -20.391 -5.172 1 98 110 GLU A O 1
ATOM 904 N N . ILE A 1 111 ? -4.23 -18.797 -6.805 1 97.81 111 ILE A N 1
ATOM 905 C CA . ILE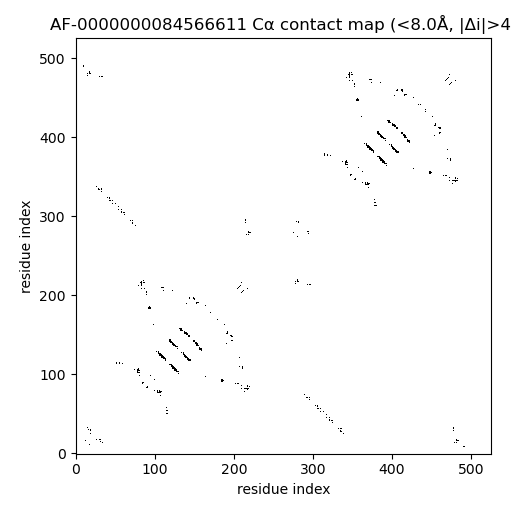 A 1 111 ? -4.301 -17.703 -5.84 1 97.81 111 ILE A CA 1
ATOM 906 C C . ILE A 1 111 ? -5.672 -17.031 -5.918 1 97.81 111 ILE A C 1
ATOM 908 O O . ILE A 1 111 ? -6.129 -16.656 -7 1 97.81 111 ILE A O 1
ATOM 912 N N . GLU A 1 112 ? -6.336 -17 -4.73 1 96.88 112 GLU A N 1
ATOM 913 C CA . GLU A 1 112 ? -7.656 -16.391 -4.629 1 96.88 112 GLU A CA 1
ATOM 914 C C . GLU A 1 112 ? -7.609 -15.133 -3.764 1 96.88 112 GLU A C 1
ATOM 916 O O . GLU A 1 112 ? -7.324 -15.203 -2.566 1 96.88 112 GLU A O 1
ATOM 921 N N . ASP A 1 113 ? -8 -13.945 -4.398 1 95.88 113 ASP A N 1
ATOM 922 C CA . ASP A 1 113 ? -8.156 -12.703 -3.646 1 95.88 113 ASP A CA 1
ATOM 923 C C . ASP A 1 113 ? -9.477 -12.68 -2.885 1 95.88 113 ASP A C 1
ATOM 925 O O . ASP A 1 113 ? -10.469 -13.258 -3.338 1 95.88 113 ASP A O 1
ATOM 929 N N . PHE A 1 114 ? -9.375 -12.008 -1.819 1 94.75 114 PHE A N 1
ATOM 930 C CA . PHE A 1 114 ? -10.641 -11.664 -1.177 1 94.75 114 PHE A CA 1
ATOM 931 C C . PHE A 1 114 ? -11.398 -10.633 -2.002 1 94.75 114 PHE A C 1
ATOM 933 O O . PHE A 1 114 ? -10.859 -10.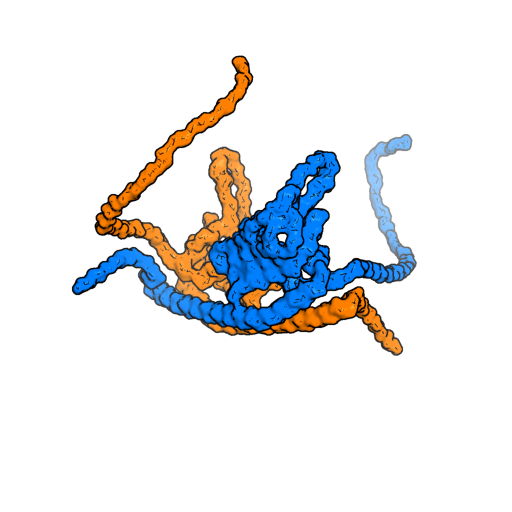078 -2.961 1 94.75 114 PHE A O 1
ATOM 940 N N . ASP A 1 115 ? -12.727 -10.453 -1.672 1 93.81 115 ASP A N 1
ATOM 941 C CA . ASP A 1 115 ? -13.516 -9.453 -2.395 1 93.81 115 ASP A CA 1
ATOM 942 C C . ASP A 1 115 ? -12.844 -8.086 -2.352 1 93.81 115 ASP A C 1
ATOM 944 O O . ASP A 1 115 ? -12.711 -7.422 -3.381 1 93.81 115 ASP A O 1
ATOM 948 N N . ASP A 1 116 ? -12.484 -7.672 -1.195 1 91.88 116 ASP A N 1
ATOM 949 C CA . ASP A 1 116 ? -11.578 -6.539 -1.054 1 91.88 116 ASP A CA 1
ATOM 950 C C . ASP A 1 116 ? -10.117 -6.984 -1.172 1 91.88 116 ASP A C 1
ATOM 952 O O . ASP A 1 116 ? -9.562 -7.559 -0.234 1 91.88 116 ASP A O 1
ATOM 956 N N . ILE A 1 117 ? -9.516 -6.688 -2.215 1 91.88 117 ILE A N 1
ATOM 957 C CA . ILE A 1 117 ? -8.219 -7.246 -2.586 1 91.88 117 ILE A CA 1
ATOM 958 C C . ILE A 1 117 ? -7.164 -6.816 -1.569 1 91.88 117 ILE A C 1
ATOM 960 O O . ILE A 1 117 ? -6.203 -7.547 -1.318 1 91.88 117 ILE A O 1
ATOM 964 N N . LEU A 1 118 ? -7.289 -5.656 -0.979 1 88.56 118 LEU A N 1
ATOM 965 C CA . LEU A 1 118 ? -6.312 -5.148 -0.021 1 88.56 118 LEU A CA 1
ATOM 966 C C . LEU A 1 118 ? -6.43 -5.879 1.313 1 88.56 118 LEU A C 1
ATOM 968 O O . LEU A 1 118 ? -5.527 -5.793 2.152 1 88.56 118 LEU A O 1
ATOM 972 N N . SER A 1 119 ? -7.59 -6.648 1.461 1 92.69 119 SER A N 1
ATOM 973 C CA . SER A 1 119 ? -7.844 -7.285 2.75 1 92.69 119 SER A CA 1
ATOM 974 C C . SER A 1 119 ? -7.137 -8.633 2.85 1 92.69 119 SER A C 1
ATOM 976 O O . SER A 1 119 ? -6.988 -9.18 3.943 1 92.69 119 SER A O 1
ATOM 978 N N . GLY A 1 120 ? -6.73 -9.227 1.738 1 96 120 GLY A N 1
ATOM 979 C CA . GLY A 1 120 ? -6.008 -10.484 1.852 1 96 120 GLY A CA 1
ATOM 980 C C . GLY A 1 120 ? -6.203 -11.398 0.657 1 96 120 GLY A C 1
ATOM 981 O O . GLY A 1 120 ? -6.801 -10.992 -0.346 1 96 120 GLY A O 1
ATOM 982 N N . PHE A 1 121 ? -5.594 -12.656 0.755 1 97.56 121 PHE A N 1
ATOM 983 C CA . PHE A 1 121 ? -5.637 -13.656 -0.303 1 97.56 121 PHE A CA 1
ATOM 984 C C . PHE A 1 121 ? -5.238 -15.031 0.234 1 97.56 121 PHE A C 1
ATOM 986 O O . PHE A 1 121 ? -4.785 -15.148 1.374 1 97.56 121 PHE A O 1
ATOM 993 N N . ILE A 1 122 ? -5.477 -16.078 -0.611 1 98.12 122 ILE A N 1
ATOM 994 C CA . ILE A 1 122 ? -5.141 -17.453 -0.305 1 98.12 122 ILE A CA 1
ATOM 995 C C . ILE A 1 122 ? -4.293 -18.047 -1.432 1 98.12 122 ILE A C 1
ATOM 997 O O . ILE A 1 122 ? -4.613 -17.875 -2.611 1 98.12 122 ILE A O 1
ATOM 1001 N N . ILE A 1 123 ? -3.189 -18.656 -1.074 1 98.62 123 ILE A N 1
ATOM 1002 C CA . ILE A 1 123 ? -2.398 -19.438 -2.023 1 98.62 123 ILE A CA 1
ATOM 1003 C C . ILE A 1 123 ? -2.686 -20.922 -1.835 1 98.62 123 ILE A C 1
ATOM 1005 O O . ILE A 1 123 ? -2.611 -21.438 -0.718 1 98.62 123 ILE A O 1
ATOM 1009 N N . LYS A 1 124 ? -2.941 -21.609 -2.979 1 98.69 124 LYS A N 1
ATOM 1010 C CA . LYS A 1 124 ? -3.217 -23.047 -2.984 1 98.69 124 LYS A CA 1
ATOM 1011 C C . LYS A 1 124 ? -2.225 -23.781 -3.871 1 98.69 124 LYS A C 1
ATOM 1013 O O . LYS A 1 124 ? -2.062 -23.453 -5.047 1 98.69 124 LYS A O 1
ATOM 1018 N N . PHE A 1 125 ? -1.592 -24.812 -3.332 1 98.56 125 PHE A N 1
ATOM 1019 C CA . PHE A 1 125 ? -0.693 -25.703 -4.055 1 98.56 125 PHE A CA 1
ATOM 1020 C C . PHE A 1 125 ? -1.299 -27.094 -4.18 1 98.56 125 PHE A C 1
ATOM 1022 O O . PHE A 1 125 ? -1.512 -27.781 -3.178 1 98.56 125 PHE A O 1
ATOM 1029 N N . TYR A 1 126 ? -1.469 -27.531 -5.387 1 98.5 126 TYR A N 1
ATOM 1030 C CA . TYR A 1 126 ? -2.008 -28.875 -5.637 1 98.5 126 TYR A CA 1
ATOM 1031 C C . TYR A 1 126 ? -0.901 -29.844 -6.023 1 98.5 126 TYR A C 1
ATOM 1033 O O . TYR A 1 126 ? -0.076 -29.531 -6.891 1 98.5 126 TYR A O 1
ATOM 1041 N N . PHE A 1 127 ? -0.89 -31 -5.434 1 97 127 PHE A N 1
ATOM 1042 C CA . PHE A 1 127 ? 0.115 -32.031 -5.684 1 97 127 PHE A CA 1
ATOM 1043 C C . PHE A 1 127 ? -0.542 -33.312 -6.117 1 97 127 PHE A C 1
ATOM 1045 O O . PHE A 1 127 ? -1.602 -33.688 -5.609 1 97 127 PHE A O 1
ATOM 1052 N N . ASP A 1 128 ? 0.199 -34 -6.93 1 96 128 ASP A N 1
ATOM 1053 C CA . ASP A 1 128 ? -0.127 -35.406 -7.172 1 96 128 ASP A CA 1
ATOM 1054 C C . ASP A 1 128 ? 0.423 -36.312 -6.062 1 96 128 ASP A C 1
ATOM 1056 O O . ASP A 1 128 ? 1.133 -35.812 -5.172 1 96 128 ASP A O 1
ATOM 1060 N N . GLU A 1 129 ? -0.029 -37.562 -6.184 1 94.94 129 GLU A N 1
ATOM 1061 C CA . GLU A 1 129 ? 0.547 -38.5 -5.227 1 94.94 129 GLU A CA 1
ATOM 1062 C C . GLU A 1 129 ? 2.072 -38.469 -5.273 1 94.94 129 GLU A C 1
ATOM 1064 O O . GLU A 1 129 ? 2.664 -38.438 -6.355 1 94.94 129 GLU A O 1
ATOM 1069 N N . ASN A 1 130 ? 2.721 -38.469 -4.074 1 93 130 ASN A N 1
ATOM 1070 C CA . ASN A 1 130 ? 4.172 -38.344 -3.971 1 93 130 ASN A CA 1
ATOM 1071 C C . ASN A 1 130 ? 4.711 -39.062 -2.736 1 93 130 ASN A C 1
ATOM 1073 O O . ASN A 1 130 ? 3.938 -39.5 -1.871 1 93 130 ASN A O 1
ATOM 1077 N N . PRO A 1 131 ? 5.941 -39.281 -2.635 1 92.5 131 PRO A N 1
ATOM 1078 C CA . PRO A 1 131 ? 6.508 -40.062 -1.534 1 92.5 131 PRO A CA 1
ATOM 1079 C C . PRO A 1 131 ? 6.801 -39.219 -0.298 1 92.5 131 PRO A C 1
ATOM 1081 O O . PRO A 1 131 ? 7.312 -39.75 0.7 1 92.5 131 PRO A O 1
ATOM 1084 N N . TYR A 1 132 ? 6.422 -38.031 -0.319 1 92.81 132 TYR A N 1
ATOM 1085 C CA . TYR A 1 132 ? 6.875 -37.125 0.746 1 92.81 132 TYR A CA 1
ATOM 1086 C C . TYR A 1 132 ? 5.754 -36.844 1.736 1 92.81 132 TYR A C 1
ATOM 1088 O O . TYR A 1 132 ? 5.973 -36.844 2.951 1 92.81 132 TYR A O 1
ATOM 1096 N N . PHE A 1 133 ? 4.551 -36.562 1.267 1 93.5 133 PHE A N 1
ATOM 1097 C CA . PHE A 1 133 ? 3.434 -36.25 2.15 1 93.5 133 PHE A CA 1
ATOM 1098 C C . PHE A 1 133 ? 2.113 -36.688 1.531 1 93.5 133 PHE A C 1
ATOM 1100 O O . PHE A 1 133 ? 2.066 -37.062 0.355 1 93.5 133 PHE A O 1
ATOM 1107 N N . GLU A 1 134 ? 0.954 -36.594 2.336 1 93.06 134 GLU A N 1
ATOM 1108 C CA . GLU A 1 134 ? -0.334 -37.156 1.928 1 93.06 134 GLU A CA 1
ATOM 1109 C C . GLU A 1 134 ? -1.28 -36.062 1.449 1 93.06 134 GLU A C 1
ATOM 1111 O O . GLU A 1 134 ? -2.277 -36.344 0.781 1 93.06 134 GLU A O 1
ATOM 1116 N N . ASN A 1 135 ? -1.004 -34.812 1.745 1 95.62 135 ASN A N 1
ATOM 1117 C CA . ASN A 1 135 ? -1.896 -33.719 1.397 1 95.62 135 ASN A CA 1
ATOM 1118 C C . ASN A 1 135 ? -2.047 -33.562 -0.115 1 95.62 135 ASN A C 1
ATOM 1120 O O . ASN A 1 135 ? -1.053 -33.438 -0.833 1 95.62 135 ASN A O 1
ATOM 1124 N N . PRO A 1 136 ? -3.275 -33.562 -0.542 1 96.56 136 PRO A N 1
ATOM 1125 C CA . PRO A 1 136 ? -3.432 -33.25 -1.968 1 96.56 136 PRO A CA 1
ATOM 1126 C C . PRO A 1 136 ? -3.256 -31.766 -2.285 1 96.56 136 PRO A C 1
ATOM 1128 O O . PRO A 1 136 ? -2.936 -31.406 -3.422 1 96.56 136 PRO A O 1
ATOM 1131 N N . VAL A 1 137 ? -3.66 -30.953 -1.264 1 97.75 137 VAL A N 1
ATOM 1132 C CA . VAL A 1 137 ? -3.551 -29.5 -1.424 1 97.75 137 VAL A CA 1
ATOM 1133 C C . VAL A 1 137 ? -2.932 -28.891 -0.17 1 97.75 137 VAL A C 1
ATOM 1135 O O . VAL A 1 137 ? -3.312 -29.234 0.951 1 97.75 137 VAL A O 1
ATOM 1138 N N . LEU A 1 138 ? -1.93 -28.016 -0.33 1 97.88 138 LEU A N 1
ATOM 1139 C CA . LEU A 1 138 ? -1.368 -27.172 0.728 1 97.88 138 LEU A CA 1
ATOM 1140 C C . LEU A 1 138 ? -1.75 -25.719 0.527 1 97.88 138 LEU A C 1
ATOM 1142 O O . LEU A 1 138 ? -1.546 -25.156 -0.554 1 97.88 138 LEU A O 1
ATOM 1146 N N . THR A 1 139 ? -2.33 -25.109 1.61 1 98.31 139 THR A N 1
ATOM 1147 C CA . THR A 1 139 ? -2.822 -23.75 1.491 1 98.31 139 THR A CA 1
ATOM 1148 C C . THR A 1 139 ? -2.146 -22.828 2.512 1 98.31 139 THR A C 1
ATOM 1150 O O . THR A 1 139 ? -1.89 -23.25 3.646 1 98.31 139 THR A O 1
ATOM 1153 N N . LYS A 1 140 ? -1.849 -21.578 2.076 1 98.38 140 LYS A N 1
ATOM 1154 C CA . LYS A 1 140 ? -1.378 -20.5 2.936 1 98.38 140 LYS A CA 1
ATOM 1155 C C . LYS A 1 140 ? -2.234 -19.25 2.764 1 98.38 140 LYS A C 1
ATOM 1157 O O . LYS A 1 140 ? -2.273 -18.656 1.681 1 98.38 140 LYS A O 1
ATOM 1162 N N . GLU A 1 141 ? -3.018 -18.906 3.877 1 97.75 141 GLU A N 1
ATOM 1163 C CA . GLU A 1 141 ? -3.973 -17.797 3.846 1 97.75 141 GLU A CA 1
ATOM 1164 C C . GLU A 1 141 ? -3.396 -16.547 4.512 1 97.75 141 GLU A C 1
ATOM 1166 O O . GLU A 1 141 ? -2.811 -16.625 5.594 1 97.75 141 GLU A O 1
ATOM 1171 N N . TYR A 1 142 ? -3.646 -15.312 3.848 1 97.44 142 TYR A N 1
ATOM 1172 C CA . TYR A 1 142 ? -3.217 -14.023 4.359 1 97.44 142 TYR A CA 1
ATOM 1173 C C . TYR A 1 142 ? -4.41 -13.109 4.609 1 97.44 142 TYR A C 1
ATOM 1175 O O . TYR A 1 142 ? -5.191 -12.828 3.693 1 97.44 142 TYR A O 1
ATOM 1183 N N . VAL A 1 143 ? -4.57 -12.648 5.812 1 95.94 143 VAL A N 1
ATOM 1184 C CA . VAL A 1 143 ? -5.523 -11.617 6.199 1 95.94 143 VAL A CA 1
ATOM 1185 C C . VAL A 1 143 ? -4.777 -10.328 6.551 1 95.94 143 VAL A C 1
ATOM 1187 O O . VAL A 1 143 ? -4.148 -10.242 7.609 1 95.94 143 VAL A O 1
ATOM 1190 N N . LEU A 1 144 ? -4.91 -9.164 5.699 1 91.69 144 LEU A N 1
ATOM 1191 C CA . LEU A 1 144 ? -3.988 -8.039 5.746 1 91.69 144 LEU A CA 1
ATOM 1192 C C . LEU A 1 144 ? -4.734 -6.738 6.043 1 91.69 144 LEU A C 1
ATOM 1194 O O . LEU A 1 144 ? -4.117 -5.73 6.398 1 91.69 144 LEU A O 1
ATOM 1198 N N . GLY A 1 145 ? -5.957 -6.508 5.934 1 77.31 145 GLY A N 1
ATOM 1199 C CA . GLY A 1 145 ? -6.676 -5.242 5.934 1 77.31 145 GLY A CA 1
ATOM 1200 C C . GLY A 1 145 ? -7.117 -4.809 7.32 1 77.31 145 GLY A C 1
ATOM 1201 O O . GLY A 1 145 ? -7.613 -3.693 7.5 1 77.31 145 GLY A O 1
ATOM 1202 N N . ASN A 1 146 ? -6.844 -5.555 8.281 1 75.25 146 ASN A N 1
ATOM 1203 C CA . ASN A 1 146 ? -7.32 -5.207 9.617 1 75.25 146 ASN A CA 1
ATOM 1204 C C . ASN A 1 146 ? -6.176 -4.758 10.523 1 75.25 146 ASN A C 1
ATOM 1206 O O . ASN A 1 146 ? -5.039 -4.621 10.07 1 75.25 146 ASN A O 1
ATOM 1210 N N . ASP A 1 147 ? -6.527 -4.289 11.664 1 77.44 147 ASP A N 1
ATOM 1211 C CA . ASP A 1 147 ? -5.574 -3.781 12.648 1 77.44 147 ASP A CA 1
ATOM 1212 C C . ASP A 1 147 ? -4.594 -4.871 13.07 1 77.44 147 ASP A C 1
ATOM 1214 O O . ASP A 1 147 ? -3.498 -4.574 13.547 1 77.44 147 ASP A O 1
ATOM 1218 N N . SER A 1 148 ? -4.887 -6.141 12.805 1 85.94 148 SER A N 1
ATOM 1219 C CA . SER A 1 148 ? -4.023 -7.254 13.188 1 85.94 148 SER A CA 1
ATOM 1220 C C . SER A 1 148 ? -3.816 -8.219 12.031 1 85.94 148 SER A C 1
ATOM 1222 O O . SER A 1 148 ? -4.414 -9.297 12 1 85.94 148 SER A O 1
ATOM 1224 N N . PRO A 1 149 ? -3.002 -7.875 11.141 1 91.12 149 PRO A N 1
ATOM 1225 C CA . PRO A 1 149 ? -2.742 -8.789 10.023 1 91.12 149 PRO A CA 1
ATOM 1226 C C . PRO A 1 149 ? -2.277 -10.164 10.492 1 91.12 149 PRO A C 1
ATOM 1228 O O . PRO A 1 149 ? -1.551 -10.273 11.484 1 91.12 149 PRO A O 1
ATOM 1231 N N . SER A 1 150 ? -2.656 -11.328 9.758 1 94.38 150 SER A N 1
ATOM 1232 C CA . SER A 1 150 ? -2.316 -12.695 10.141 1 94.38 150 SER A CA 1
ATOM 1233 C C . SER A 1 150 ? -2.225 -13.602 8.914 1 94.38 150 SER A C 1
ATOM 1235 O O . SER A 1 150 ? -2.701 -13.242 7.836 1 94.38 150 SER A O 1
ATOM 1237 N N . SER A 1 151 ? -1.458 -14.68 9.102 1 96.88 151 SER A N 1
ATOM 1238 C CA . SER A 1 151 ? -1.425 -15.75 8.109 1 96.88 151 SER A CA 1
ATOM 1239 C C . SER A 1 151 ? -1.61 -17.125 8.758 1 96.88 151 SER A C 1
ATOM 1241 O O . SER A 1 151 ? -1.343 -17.281 9.953 1 96.88 151 SER A O 1
ATOM 1243 N N . LYS A 1 152 ? -2.117 -18.094 7.941 1 97.06 152 LYS A N 1
ATOM 1244 C CA . LYS A 1 152 ? -2.365 -19.469 8.391 1 97.06 152 LYS A CA 1
ATOM 1245 C C . LYS A 1 152 ? -2.029 -20.469 7.289 1 97.06 152 LYS A C 1
ATOM 1247 O O . LYS A 1 152 ? -2.342 -20.25 6.117 1 97.06 152 LYS A O 1
ATOM 1252 N N . SER A 1 153 ? -1.313 -21.594 7.641 1 97.38 153 SER A N 1
ATOM 1253 C CA . SER A 1 153 ? -0.933 -22.641 6.703 1 97.38 153 SER A CA 1
ATOM 1254 C C . SER A 1 153 ? -1.62 -23.953 7.043 1 97.38 153 SER A C 1
ATOM 1256 O O . SER A 1 153 ? -1.872 -24.25 8.211 1 97.38 153 SER A O 1
ATOM 1258 N N . THR A 1 154 ? -1.78 -24.688 6.008 1 97.38 154 THR A N 1
ATOM 1259 C CA . THR A 1 154 ? -2.221 -26.062 6.188 1 97.38 154 THR A CA 1
ATOM 1260 C C . THR A 1 154 ? -1.14 -26.891 6.879 1 97.38 154 THR A C 1
ATOM 1262 O O . THR A 1 154 ? 0.03 -26.844 6.496 1 97.38 154 THR A O 1
ATOM 1265 N N . PRO A 1 155 ? -1.507 -27.656 7.914 1 93 155 PRO A N 1
ATOM 1266 C CA . PRO A 1 155 ? -0.531 -28.625 8.438 1 93 155 PRO A CA 1
ATOM 1267 C C . PRO A 1 155 ? -0.165 -29.703 7.43 1 93 155 PRO A C 1
ATOM 1269 O O . PRO A 1 155 ? -1.044 -30.25 6.754 1 93 155 PRO A O 1
ATOM 1272 N N . ILE A 1 156 ? 1.164 -30 7.32 1 93.38 156 ILE A N 1
ATOM 1273 C CA . ILE A 1 156 ? 1.63 -31 6.363 1 93.38 156 ILE A CA 1
ATOM 1274 C C . ILE A 1 156 ? 1.602 -32.375 7 1 93.38 156 ILE A C 1
ATOM 1276 O O . ILE A 1 156 ? 2.131 -32.594 8.102 1 93.38 156 ILE A O 1
ATOM 1280 N N . ASN A 1 157 ? 1.053 -33.344 6.316 1 94.38 157 ASN A N 1
ATOM 1281 C CA . ASN A 1 157 ? 1.062 -34.75 6.719 1 94.38 157 ASN A CA 1
ATOM 1282 C C . ASN A 1 157 ? 2.209 -35.5 6.062 1 94.38 157 ASN A C 1
ATOM 1284 O O . ASN A 1 157 ? 2 -36.219 5.09 1 94.38 157 ASN A O 1
ATOM 1288 N N . TRP A 1 158 ? 3.387 -35.562 6.668 1 92.12 158 TRP A N 1
ATOM 1289 C CA . TRP A 1 158 ? 4.598 -36.156 6.113 1 92.12 158 TRP A CA 1
ATOM 1290 C C . TRP A 1 158 ? 4.508 -37.656 6.109 1 92.12 158 TRP A C 1
ATOM 1292 O O . TRP A 1 158 ? 4.016 -38.281 7.062 1 92.12 158 TRP A O 1
ATOM 1302 N N . LYS A 1 159 ? 5.094 -38.219 5.07 1 90.75 159 LYS A N 1
ATOM 1303 C CA . LYS A 1 159 ? 5.262 -39.656 5.027 1 90.75 159 LYS A CA 1
ATOM 1304 C C . LYS A 1 159 ? 6.512 -40.094 5.789 1 90.75 159 LYS A C 1
ATOM 1306 O O . LYS A 1 159 ? 7.371 -39.25 6.102 1 90.75 159 LYS A O 1
ATOM 1311 N N . GLU A 1 160 ? 6.711 -41.375 6.027 1 86.56 160 GLU A N 1
ATOM 1312 C CA . GLU A 1 160 ? 7.812 -41.906 6.824 1 86.56 160 GLU A CA 1
ATOM 1313 C C . GLU A 1 160 ? 9.156 -41.656 6.133 1 86.56 160 GLU A C 1
ATOM 1315 O O . GLU A 1 160 ? 9.281 -41.875 4.926 1 86.56 160 GLU A O 1
ATOM 1320 N N . GLY A 1 161 ? 10.211 -41.156 6.961 1 83.44 161 GLY A N 1
ATOM 1321 C CA . GLY A 1 161 ? 11.578 -41.062 6.496 1 83.44 161 GLY A CA 1
ATOM 1322 C C . GLY A 1 161 ? 11.852 -39.75 5.75 1 83.44 161 GLY A C 1
ATOM 1323 O O . GLY A 1 161 ? 12.977 -39.531 5.293 1 83.44 161 GLY A O 1
ATOM 1324 N N . VAL A 1 162 ? 11 -38.969 5.605 1 83.06 162 VAL A N 1
ATOM 1325 C CA . VAL A 1 162 ? 11.18 -37.781 4.793 1 83.06 162 VAL A CA 1
ATOM 1326 C C . VAL A 1 162 ? 11.852 -36.688 5.625 1 83.06 162 VAL A C 1
ATOM 1328 O O . VAL A 1 162 ? 11.469 -36.469 6.773 1 83.06 162 VAL A O 1
ATOM 1331 N N . GLN A 1 163 ? 13.023 -36 4.824 1 69.5 163 GLN A N 1
ATOM 1332 C CA . GLN A 1 163 ? 13.82 -35 5.508 1 69.5 163 GLN A CA 1
ATOM 1333 C C . GLN A 1 163 ? 13.562 -33.625 4.93 1 69.5 163 GLN A C 1
ATOM 1335 O O . GLN A 1 163 ? 14.133 -32.625 5.391 1 69.5 163 GLN A O 1
ATOM 1340 N N . LEU A 1 164 ? 12.75 -33.562 4.031 1 76.75 164 LEU A N 1
ATOM 1341 C CA . LEU A 1 164 ? 12.477 -32.281 3.4 1 76.75 164 LEU A CA 1
ATOM 1342 C C . LEU A 1 164 ? 12 -31.266 4.43 1 76.75 164 LEU A C 1
ATOM 1344 O O . LEU A 1 164 ? 11.227 -31.594 5.328 1 76.75 164 LEU A O 1
ATOM 1348 N N . GLY A 1 165 ? 12.609 -30.078 4.199 1 64.94 165 GLY A N 1
ATOM 1349 C CA . GLY A 1 165 ? 12.203 -29.016 5.105 1 64.94 165 GLY A CA 1
ATOM 1350 C C . GLY A 1 165 ? 12.977 -29.016 6.41 1 64.94 165 GLY A C 1
ATOM 1351 O O . GLY A 1 165 ? 12.883 -28.062 7.191 1 64.94 165 GLY A O 1
ATOM 1352 N N . GLN A 1 166 ? 13.711 -30.25 6.566 1 57.53 166 GLN A N 1
ATOM 1353 C CA . GLN A 1 166 ? 14.383 -30.359 7.855 1 57.53 166 GLN A CA 1
ATOM 1354 C C . GLN A 1 166 ? 15.773 -29.734 7.797 1 57.53 166 GLN A C 1
ATOM 1356 O O . GLN A 1 166 ? 16.469 -29.844 6.789 1 57.53 166 GLN A O 1
ATOM 1361 N N . VAL A 1 167 ? 16.234 -28.5 8.039 1 47.5 167 VAL A N 1
ATOM 1362 C CA . VAL A 1 167 ? 17.531 -27.844 8.156 1 47.5 167 VAL A CA 1
ATOM 1363 C C . VAL A 1 167 ? 18.594 -28.875 8.57 1 47.5 167 VAL A C 1
ATOM 1365 O O . VAL A 1 167 ? 18.484 -29.5 9.633 1 47.5 167 VAL A O 1
ATOM 1368 N N . SER A 1 168 ? 19.375 -29.625 7.535 1 42.41 168 SER A N 1
ATOM 1369 C CA . SER A 1 168 ? 20.484 -30.484 7.953 1 42.41 168 SER A CA 1
ATOM 1370 C C . SER A 1 168 ? 21.438 -29.719 8.867 1 42.41 168 SER A C 1
ATOM 1372 O O . SER A 1 168 ? 21.953 -28.656 8.492 1 42.41 168 SER A O 1
ATOM 1374 N N . GLN A 1 169 ? 21.609 -29.75 9.898 1 37.75 169 GLN A N 1
ATOM 1375 C CA . GLN A 1 169 ? 22.547 -29.328 10.938 1 37.75 169 GLN A CA 1
ATOM 1376 C C . GLN A 1 169 ? 23.953 -29.828 10.641 1 37.75 169 GLN A C 1
ATOM 1378 O O . GLN A 1 169 ? 24.875 -29.625 11.438 1 37.75 169 GLN A O 1
ATOM 1383 N N . GLU A 1 170 ? 24.359 -30.672 9.742 1 39.41 170 GLU A N 1
ATOM 1384 C CA . GLU A 1 170 ? 25.703 -31.219 9.867 1 39.41 170 GLU A CA 1
ATOM 1385 C C . GLU A 1 170 ? 26.75 -30.203 9.406 1 39.41 170 GLU A C 1
ATOM 1387 O O . GLU A 1 170 ? 26.984 -30.047 8.203 1 39.41 170 GLU A O 1
ATOM 1392 N N . VAL A 1 171 ? 27.156 -29.109 10.016 1 35.03 171 VAL A N 1
ATOM 1393 C CA . VAL A 1 171 ? 28.25 -28.156 9.844 1 35.03 171 VAL A CA 1
ATOM 1394 C C . VAL A 1 171 ? 29.578 -28.844 10.188 1 35.03 171 VAL A C 1
ATOM 1396 O O . VAL A 1 171 ? 29.812 -29.188 11.344 1 35.03 171 VAL A O 1
ATOM 1399 N N . ASN A 1 172 ? 30.141 -29.734 9.578 1 33.47 172 ASN A N 1
ATOM 1400 C CA . ASN A 1 172 ? 31.562 -29.922 9.859 1 33.47 172 ASN A CA 1
ATOM 1401 C C . ASN A 1 172 ? 32.344 -28.609 9.695 1 33.47 172 ASN A C 1
ATOM 1403 O O . ASN A 1 172 ? 32.094 -27.859 8.758 1 33.47 172 ASN A O 1
ATOM 1407 N N . LYS A 1 173 ? 33.312 -28.156 10.766 1 36.16 173 LYS A N 1
ATOM 1408 C CA . LYS A 1 173 ? 34.062 -26.953 11.047 1 36.16 173 LYS A CA 1
ATOM 1409 C C . LYS A 1 173 ? 34.844 -26.484 9.812 1 36.16 173 LYS A C 1
ATOM 1411 O O . LYS A 1 173 ? 35.5 -25.453 9.844 1 36.16 173 LYS A O 1
ATOM 1416 N N . THR A 1 174 ? 35.5 -27.297 9.117 1 37.78 174 THR A N 1
ATOM 1417 C CA . THR A 1 174 ? 36.656 -26.906 8.328 1 37.78 174 THR A CA 1
ATOM 1418 C C . THR A 1 174 ? 36.312 -25.75 7.387 1 37.78 174 THR A C 1
ATOM 1420 O O . THR A 1 174 ? 37.062 -24.797 7.254 1 37.78 174 THR A O 1
ATOM 1423 N N . ASN A 1 175 ? 36.031 -26.031 5.973 1 34.59 175 ASN A N 1
ATOM 1424 C CA . ASN A 1 175 ? 36.031 -24.844 5.121 1 34.59 175 ASN A CA 1
ATOM 1425 C C . ASN A 1 175 ? 34.875 -23.891 5.461 1 34.59 175 ASN A C 1
ATOM 1427 O O . ASN A 1 175 ? 33.719 -24.219 5.23 1 34.59 175 ASN A O 1
ATOM 1431 N N . ARG A 1 176 ? 35 -23.141 6.523 1 33.5 176 ARG A N 1
ATOM 1432 C CA . ARG A 1 176 ? 34.188 -22.047 7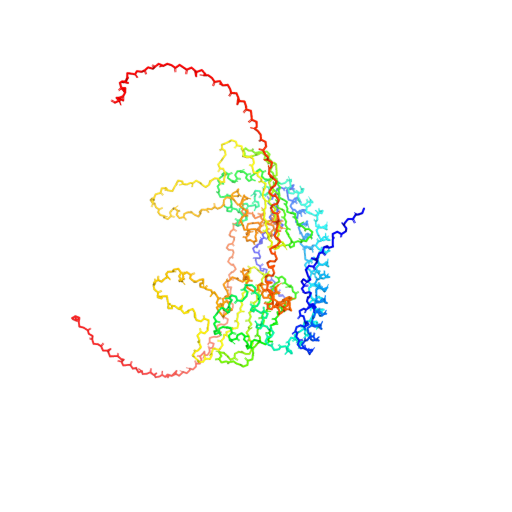.016 1 33.5 176 ARG A CA 1
ATOM 1433 C C . ARG A 1 176 ? 33.344 -21.438 5.895 1 33.5 176 ARG A C 1
ATOM 1435 O O . ARG A 1 176 ? 32.188 -21.062 6.105 1 33.5 176 ARG A O 1
ATOM 1442 N N . LYS A 1 177 ? 34.219 -21.062 4.922 1 33.09 177 LYS A N 1
ATOM 1443 C CA . LYS A 1 177 ? 33.594 -20.328 3.818 1 33.09 177 LYS A CA 1
ATOM 1444 C C . LYS A 1 177 ? 32.469 -21.141 3.184 1 33.09 177 LYS A C 1
ATOM 1446 O O . LYS A 1 177 ? 31.578 -20.578 2.566 1 33.09 177 LYS A O 1
ATOM 1451 N N . ARG A 1 178 ? 32.688 -22.328 3.242 1 35.41 178 ARG A N 1
ATOM 1452 C CA . ARG A 1 178 ? 31.656 -23.141 2.625 1 35.41 178 ARG A CA 1
ATOM 1453 C C . ARG A 1 178 ? 30.391 -23.172 3.49 1 35.41 178 ARG A C 1
ATOM 1455 O O . ARG A 1 178 ? 29.344 -23.656 3.053 1 35.41 178 ARG A O 1
ATOM 1462 N N . ARG A 1 179 ? 30.547 -23.047 4.785 1 36.75 179 ARG A N 1
ATOM 1463 C CA . ARG A 1 179 ? 29.438 -23 5.734 1 36.75 179 ARG A CA 1
ATOM 1464 C C . ARG A 1 179 ? 28.594 -21.75 5.535 1 36.75 179 ARG A C 1
ATOM 1466 O O . ARG A 1 179 ? 27.5 -21.641 6.078 1 36.75 179 ARG A O 1
ATOM 1473 N N . LEU A 1 180 ? 29.391 -20.656 5.504 1 37.88 180 LEU A N 1
ATOM 1474 C CA . LEU A 1 180 ? 28.578 -19.5 5.152 1 37.88 180 LEU A CA 1
ATOM 1475 C C . LEU A 1 180 ? 27.625 -19.844 4.02 1 37.88 180 LEU A C 1
ATOM 1477 O O . LEU A 1 180 ? 27.109 -18.938 3.338 1 37.88 180 LEU A O 1
ATOM 1481 N N . GLU A 1 181 ? 27.797 -20.969 3.625 1 40.12 181 GLU A N 1
ATOM 1482 C CA . GLU A 1 181 ? 26.859 -21.422 2.605 1 40.12 181 GLU A CA 1
ATOM 1483 C C . GLU A 1 181 ? 25.422 -21.031 2.957 1 40.12 181 GLU A C 1
ATOM 1485 O O . GLU A 1 181 ? 24.969 -21.266 4.082 1 40.12 181 GLU A O 1
ATOM 1490 N N . SER A 1 182 ? 24.781 -20.047 2.484 1 43.91 182 SER A N 1
ATOM 1491 C CA . SER A 1 182 ? 23.516 -19.328 2.502 1 43.91 182 SER A CA 1
ATOM 1492 C C . SER A 1 182 ? 22.391 -20.203 3.037 1 43.91 182 SER A C 1
ATOM 1494 O O . SER A 1 182 ? 22.062 -21.234 2.451 1 43.91 182 SER A O 1
ATOM 1496 N N . THR A 1 183 ? 22.328 -20.531 4.285 1 49.16 183 THR A N 1
ATOM 1497 C CA . THR A 1 183 ? 21.188 -21.234 4.844 1 49.16 183 THR A CA 1
ATOM 1498 C C . THR A 1 183 ? 19.938 -20.984 4.016 1 49.16 183 THR A C 1
ATOM 1500 O O . THR A 1 183 ? 19.25 -19.969 4.211 1 49.16 183 THR A O 1
ATOM 1503 N N . ARG A 1 184 ? 20.016 -21.328 3.025 1 60.47 184 ARG A N 1
ATOM 1504 C CA . ARG A 1 184 ? 19.047 -21.109 1.958 1 60.47 184 ARG A CA 1
ATOM 1505 C C . ARG A 1 184 ? 17.672 -21.625 2.35 1 60.47 184 ARG A C 1
ATOM 1507 O O . ARG A 1 184 ? 17.547 -22.766 2.828 1 60.47 184 ARG A O 1
ATOM 1514 N N . THR A 1 185 ? 16.609 -20.859 2.877 1 79.38 185 THR A N 1
ATOM 1515 C CA . THR A 1 185 ? 15.219 -21.172 3.152 1 79.38 185 THR A CA 1
ATOM 1516 C C . THR A 1 185 ? 14.641 -22.094 2.086 1 79.38 185 THR A C 1
ATOM 1518 O O . THR A 1 185 ? 14.812 -21.859 0.888 1 79.38 185 THR A O 1
ATOM 1521 N N . SER A 1 186 ? 14.164 -23.375 2.639 1 88.38 186 SER A N 1
ATOM 1522 C CA . SER A 1 186 ? 13.469 -24.297 1.731 1 88.38 186 SER A CA 1
ATOM 1523 C C . SER A 1 186 ? 12.008 -23.891 1.562 1 88.38 186 SER A C 1
ATOM 1525 O O . SER A 1 186 ? 11.5 -23.047 2.291 1 88.38 186 SER A O 1
ATOM 1527 N N . PHE A 1 187 ? 11.359 -24.547 0.675 1 94.25 187 PHE A N 1
ATOM 1528 C CA . PHE A 1 187 ? 9.945 -24.297 0.404 1 94.25 187 PHE A CA 1
ATOM 1529 C C . PHE A 1 187 ? 9.094 -24.625 1.628 1 94.25 187 PHE A C 1
ATOM 1531 O O . PHE A 1 187 ? 8.25 -23.812 2.025 1 94.25 187 PHE A O 1
ATOM 1538 N N . PHE A 1 188 ? 9.328 -25.609 2.268 1 93.06 188 PHE A N 1
ATOM 1539 C CA . PHE A 1 188 ? 8.477 -26.078 3.354 1 93.06 188 PHE A CA 1
ATOM 1540 C C . PHE A 1 188 ? 8.719 -25.266 4.621 1 93.06 188 PHE A C 1
ATOM 1542 O O . PHE A 1 188 ? 7.801 -25.047 5.414 1 93.06 188 PHE A O 1
ATOM 1549 N N . THR A 1 189 ? 9.891 -24.828 4.781 1 90.56 189 THR A N 1
ATOM 1550 C CA . THR A 1 189 ? 10.164 -23.938 5.902 1 90.56 189 THR A CA 1
ATOM 1551 C C . THR A 1 189 ? 9.469 -22.594 5.703 1 90.56 189 THR A C 1
ATOM 1553 O O . THR A 1 189 ? 8.859 -22.047 6.633 1 90.56 189 THR A O 1
ATOM 1556 N N . TRP A 1 190 ? 9.555 -22.125 4.551 1 93.94 190 TRP A N 1
ATOM 1557 C CA . TRP A 1 190 ? 8.82 -20.891 4.254 1 93.94 190 TRP A CA 1
ATOM 1558 C C . TRP A 1 190 ? 7.32 -21.094 4.434 1 93.94 190 TRP A C 1
ATOM 1560 O O . TRP A 1 190 ? 6.645 -20.266 5.043 1 93.94 190 TRP A O 1
ATOM 1570 N N . PHE A 1 191 ? 6.855 -22.203 3.906 1 95.44 191 PHE A N 1
ATOM 1571 C CA . PHE A 1 191 ? 5.426 -22.484 3.891 1 95.44 191 PHE A CA 1
ATOM 1572 C C . PHE A 1 191 ? 4.863 -22.5 5.305 1 95.44 191 PHE A C 1
ATOM 1574 O O . PHE A 1 191 ? 3.756 -22.016 5.547 1 95.44 191 PHE A O 1
ATOM 1581 N N . THR A 1 192 ? 5.551 -22.969 6.273 1 92.69 192 THR A N 1
ATOM 1582 C CA . THR A 1 192 ? 5.043 -23.141 7.629 1 92.69 192 THR A CA 1
ATOM 1583 C C . THR A 1 192 ? 5.379 -21.922 8.484 1 92.69 192 THR A C 1
ATOM 1585 O O . THR A 1 192 ? 4.922 -21.812 9.625 1 92.69 192 THR A O 1
ATOM 1588 N N . ASP A 1 193 ? 6.008 -20.984 7.973 1 93.12 193 ASP A N 1
ATOM 1589 C CA . ASP A 1 193 ? 6.371 -19.766 8.695 1 93.12 193 ASP A CA 1
ATOM 1590 C C . ASP A 1 193 ? 5.27 -18.719 8.586 1 93.12 193 ASP A C 1
ATOM 1592 O O . ASP A 1 193 ? 5.027 -18.172 7.508 1 93.12 193 ASP A O 1
ATOM 1596 N N . ASN A 1 194 ? 4.711 -18.422 9.734 1 93.38 194 ASN A N 1
ATOM 1597 C CA . ASN A 1 194 ? 3.6 -17.484 9.766 1 93.38 194 ASN A CA 1
ATOM 1598 C C . ASN A 1 194 ? 3.914 -16.281 10.656 1 93.38 194 ASN A C 1
ATOM 1600 O O . ASN A 1 194 ? 3.006 -15.648 11.203 1 93.38 194 ASN A O 1
ATOM 1604 N N . VAL A 1 195 ? 5.086 -15.828 10.75 1 86.88 195 VAL A N 1
ATOM 1605 C CA . VAL A 1 195 ? 5.512 -14.836 11.734 1 86.88 195 VAL A CA 1
ATOM 1606 C C . VAL A 1 195 ? 5.281 -13.43 11.188 1 86.88 195 VAL A C 1
ATOM 1608 O O . VAL A 1 195 ? 4.824 -12.547 11.914 1 86.88 195 VAL A O 1
ATOM 1611 N N . ASP A 1 196 ? 5.457 -13.148 9.945 1 88.62 196 ASP A N 1
ATOM 1612 C CA . ASP A 1 196 ? 5.371 -11.797 9.391 1 88.62 196 ASP A CA 1
ATOM 1613 C C . ASP A 1 196 ? 4.559 -11.789 8.102 1 88.62 196 ASP A C 1
ATOM 1615 O O . ASP A 1 196 ? 5.105 -11.594 7.012 1 88.62 196 ASP A O 1
ATOM 1619 N N . PRO A 1 197 ? 3.277 -11.758 8.273 1 89.56 197 PRO A N 1
ATOM 1620 C CA . PRO A 1 197 ? 2.428 -11.844 7.082 1 89.56 197 PRO A CA 1
ATOM 1621 C C . PRO A 1 197 ? 2.568 -10.633 6.168 1 89.56 197 PRO A C 1
ATOM 1623 O O . PRO A 1 197 ? 2.441 -10.75 4.945 1 89.56 197 PRO A O 1
ATOM 1626 N N . CYS A 1 198 ? 2.85 -9.445 6.688 1 84.12 198 CYS A N 1
ATOM 1627 C CA . CYS A 1 198 ? 2.875 -8.227 5.883 1 84.12 198 CYS A CA 1
ATOM 1628 C C . CYS A 1 198 ? 4.199 -8.094 5.148 1 84.12 198 CYS A C 1
ATOM 1630 O O . CYS A 1 198 ? 4.309 -7.312 4.195 1 84.12 198 CYS A O 1
ATOM 1632 N N . THR A 1 199 ? 5.238 -8.766 5.527 1 85.25 199 THR A N 1
ATOM 1633 C CA . THR A 1 199 ? 6.551 -8.625 4.906 1 85.25 199 THR A CA 1
ATOM 1634 C C . THR A 1 199 ? 6.988 -9.938 4.262 1 85.25 199 THR A C 1
ATOM 1636 O O . THR A 1 199 ? 8.18 -10.195 4.109 1 85.25 199 THR A O 1
ATOM 1639 N N . ASP A 1 200 ? 6.059 -10.82 3.914 1 93.12 200 ASP A N 1
ATOM 1640 C CA . ASP A 1 200 ? 6.352 -12.078 3.236 1 93.12 200 ASP A CA 1
ATOM 1641 C C . ASP A 1 200 ? 6.617 -11.852 1.75 1 93.12 200 ASP A C 1
ATOM 1643 O O . ASP A 1 200 ? 5.707 -11.969 0.928 1 93.12 200 ASP A O 1
ATOM 1647 N N . ASN A 1 201 ? 7.859 -11.688 1.41 1 91.94 201 ASN A N 1
ATOM 1648 C CA . ASN A 1 201 ? 8.234 -11.383 0.034 1 91.94 201 ASN A CA 1
ATOM 1649 C C . ASN A 1 201 ? 8.016 -12.578 -0.884 1 91.94 201 ASN A C 1
ATOM 1651 O O . ASN A 1 201 ? 7.707 -12.414 -2.066 1 91.94 201 ASN A O 1
ATOM 1655 N N . ILE A 1 202 ? 8.133 -13.773 -0.398 1 95.5 202 ILE A N 1
ATOM 1656 C CA . ILE A 1 202 ? 7.941 -14.977 -1.2 1 95.5 202 ILE A CA 1
ATOM 1657 C C . ILE A 1 202 ? 6.48 -15.086 -1.62 1 95.5 202 ILE A C 1
ATOM 1659 O O . ILE A 1 202 ? 6.18 -15.391 -2.777 1 95.5 202 ILE A O 1
ATOM 1663 N N . ALA A 1 203 ? 5.625 -14.828 -0.644 1 96.25 203 ALA A N 1
ATOM 1664 C CA . ALA A 1 203 ? 4.203 -14.828 -0.984 1 96.25 203 ALA A CA 1
ATOM 1665 C C . ALA A 1 203 ? 3.896 -13.797 -2.064 1 96.25 203 ALA A C 1
ATOM 1667 O O . ALA A 1 203 ? 3.119 -14.062 -2.982 1 96.25 203 ALA A O 1
ATOM 1668 N N . GLU A 1 204 ? 4.48 -12.672 -1.922 1 93.31 204 GLU A N 1
ATOM 1669 C CA . GLU A 1 204 ? 4.324 -11.633 -2.938 1 93.31 204 GLU A CA 1
ATOM 1670 C C . GLU A 1 204 ? 4.844 -12.109 -4.293 1 93.31 204 GLU A C 1
ATOM 1672 O O . GLU A 1 204 ? 4.211 -11.867 -5.324 1 93.31 204 GLU A O 1
ATOM 1677 N N . ASP A 1 205 ? 5.934 -12.781 -4.344 1 96.25 205 ASP A N 1
ATOM 1678 C CA . ASP A 1 205 ? 6.508 -13.312 -5.574 1 96.25 205 ASP A CA 1
ATOM 1679 C C . ASP A 1 205 ? 5.578 -14.336 -6.223 1 96.25 205 ASP A C 1
ATOM 1681 O O . ASP A 1 205 ? 5.383 -14.32 -7.441 1 96.25 205 ASP A O 1
ATOM 1685 N N . PHE A 1 206 ? 5.023 -15.227 -5.434 1 97.81 206 PHE A N 1
ATOM 1686 C CA . PHE A 1 206 ? 4.07 -16.188 -5.973 1 97.81 206 PHE A CA 1
ATOM 1687 C C . PHE A 1 206 ? 2.871 -15.484 -6.586 1 97.81 206 PHE A C 1
ATOM 1689 O O . PHE A 1 206 ? 2.467 -15.789 -7.711 1 97.81 206 PHE A O 1
ATOM 1696 N N . LYS A 1 207 ? 2.359 -14.508 -5.801 1 96.75 207 LYS A N 1
ATOM 1697 C CA . LYS A 1 207 ? 1.111 -13.867 -6.207 1 96.75 207 LYS A CA 1
ATOM 1698 C C . LYS A 1 207 ? 1.347 -12.867 -7.328 1 96.75 207 LYS A C 1
ATOM 1700 O O . LYS A 1 207 ? 0.679 -12.922 -8.367 1 96.75 207 LYS A O 1
ATOM 1705 N N . ASP A 1 208 ? 2.289 -12 -7.25 1 93.62 208 ASP A N 1
ATOM 1706 C CA . ASP A 1 208 ? 2.367 -10.812 -8.094 1 93.62 208 ASP A CA 1
ATOM 1707 C C . ASP A 1 208 ? 3.377 -11 -9.219 1 93.62 208 ASP A C 1
ATOM 1709 O O . ASP A 1 208 ? 3.441 -10.195 -10.148 1 93.62 208 ASP A O 1
ATOM 1713 N N . ASP A 1 209 ? 4.117 -12.07 -9.219 1 95.44 209 ASP A N 1
ATOM 1714 C CA . ASP A 1 209 ? 5.102 -12.297 -10.273 1 95.44 209 ASP A CA 1
ATOM 1715 C C . ASP A 1 209 ? 4.867 -13.641 -10.961 1 95.44 209 ASP A C 1
ATOM 1717 O O . ASP A 1 209 ? 4.41 -13.688 -12.102 1 95.44 209 ASP A O 1
ATOM 1721 N N . LEU A 1 210 ? 5.016 -14.758 -10.328 1 97.81 210 LEU A N 1
ATOM 1722 C CA . LEU A 1 210 ? 4.918 -16.078 -10.93 1 97.81 210 LEU A CA 1
ATOM 1723 C C . LEU A 1 210 ? 3.506 -16.344 -11.438 1 97.81 210 LEU A C 1
ATOM 1725 O O . LEU A 1 210 ? 3.307 -16.609 -12.625 1 97.81 210 LEU A O 1
ATOM 1729 N N . TRP A 1 211 ? 2.516 -16.188 -10.5 1 98.06 211 TRP A N 1
ATOM 1730 C CA . TRP A 1 211 ? 1.148 -16.547 -10.859 1 98.06 211 TRP A CA 1
ATOM 1731 C C . TRP A 1 211 ? 0.562 -15.547 -11.852 1 98.06 211 TRP A C 1
ATOM 1733 O O . TRP A 1 211 ? -0.26 -15.906 -12.695 1 98.06 211 TRP A O 1
ATOM 1743 N N . GLU A 1 212 ? 0.969 -14.352 -11.75 1 95.94 212 GLU A N 1
ATOM 1744 C CA . GLU A 1 212 ? 0.473 -13.305 -12.641 1 95.94 212 GLU A CA 1
ATOM 1745 C C . GLU A 1 212 ? 0.786 -13.633 -14.094 1 95.94 212 GLU A C 1
ATOM 1747 O O . GLU A 1 212 ? -0.045 -13.406 -14.977 1 95.94 212 GLU A O 1
ATOM 1752 N N . ASN A 1 213 ? 1.98 -14.109 -14.391 1 95.12 213 ASN A N 1
ATOM 1753 C CA . ASN A 1 213 ? 2.398 -14.484 -15.734 1 95.12 213 ASN A CA 1
ATOM 1754 C C . ASN A 1 213 ? 3.361 -15.664 -15.711 1 95.12 213 ASN A C 1
ATOM 1756 O O . ASN A 1 213 ? 4.543 -15.516 -16.031 1 95.12 213 ASN A O 1
ATOM 1760 N N . PRO A 1 214 ? 2.773 -16.781 -15.578 1 96.31 214 PRO A N 1
ATOM 1761 C CA . PRO A 1 214 ? 3.633 -17.969 -15.43 1 96.31 214 PRO A CA 1
ATOM 1762 C C . PRO A 1 214 ? 4.316 -18.359 -16.734 1 96.31 214 PRO A C 1
ATOM 1764 O O . PRO A 1 214 ? 5.391 -18.969 -16.719 1 96.31 214 PRO A O 1
ATOM 1767 N N . ILE A 1 215 ? 3.732 -18.125 -17.859 1 94 215 ILE A N 1
ATOM 1768 C CA . ILE A 1 215 ? 4.277 -18.531 -19.156 1 94 215 ILE A CA 1
ATOM 1769 C C . ILE A 1 215 ? 5.656 -17.906 -19.344 1 94 215 ILE A C 1
ATOM 1771 O O . ILE A 1 215 ? 6.547 -18.531 -19.938 1 94 215 ILE A O 1
ATOM 1775 N N . GLN A 1 216 ? 5.816 -16.703 -18.906 1 91.88 216 GLN A N 1
ATOM 1776 C CA . GLN A 1 216 ? 7.094 -16.016 -19.062 1 91.88 216 GLN A CA 1
ATOM 1777 C C . GLN A 1 216 ? 8.219 -16.797 -18.391 1 91.88 216 GLN A C 1
ATOM 1779 O O . GLN A 1 216 ? 9.344 -16.828 -18.891 1 91.88 216 GLN A O 1
ATOM 1784 N N . TYR A 1 217 ? 7.906 -17.391 -17.359 1 94.81 217 TYR A N 1
ATOM 1785 C CA . TYR A 1 217 ? 8.914 -18.172 -16.656 1 94.81 217 TYR A CA 1
ATOM 1786 C C . TYR A 1 217 ? 9.078 -19.547 -17.281 1 94.81 217 TYR A C 1
ATOM 1788 O O . TYR A 1 217 ? 10.172 -20.125 -17.25 1 94.81 217 TYR A O 1
ATOM 1796 N N . PHE A 1 218 ? 8 -20.094 -17.875 1 93.69 218 PHE A N 1
ATOM 1797 C CA . PHE A 1 218 ? 8.078 -21.391 -18.531 1 93.69 218 PHE A CA 1
ATOM 1798 C C . PHE A 1 218 ? 8.938 -21.312 -19.781 1 93.69 218 PHE A C 1
ATOM 1800 O O . PHE A 1 218 ? 9.656 -22.266 -20.094 1 93.69 218 PHE A O 1
ATOM 1807 N N . LEU A 1 219 ? 8.836 -20.266 -20.5 1 89.38 219 LEU A N 1
ATOM 1808 C CA . LEU A 1 219 ? 9.484 -20.125 -21.797 1 89.38 219 LEU A CA 1
ATOM 1809 C C . LEU A 1 219 ? 10.93 -19.672 -21.641 1 89.38 219 LEU A C 1
ATOM 1811 O O . LEU A 1 219 ? 11.664 -19.562 -22.625 1 89.38 219 LEU A O 1
ATOM 1815 N N . VAL A 1 220 ? 11.133 -19.297 -20.609 1 80.06 220 VAL A N 1
ATOM 1816 C CA . VAL A 1 220 ? 12.523 -18.891 -20.453 1 80.06 220 VAL A CA 1
ATOM 1817 C C . VAL A 1 220 ? 13.453 -20 -20.906 1 80.06 220 VAL A C 1
ATOM 1819 O O . VAL A 1 220 ? 13.289 -21.156 -20.516 1 80.06 220 VAL A O 1
ATOM 1822 N N . ALA A 1 221 ? 13.68 -19.938 -22.484 1 57.94 221 ALA A N 1
ATOM 1823 C CA . ALA A 1 221 ? 14.555 -20.922 -23.125 1 57.94 221 ALA A CA 1
ATOM 1824 C C . ALA A 1 221 ? 15.805 -21.172 -22.281 1 57.94 221 ALA A C 1
ATOM 1826 O O . ALA A 1 221 ? 16.219 -20.297 -21.516 1 57.94 221 ALA A O 1
ATOM 1827 N N . ASP A 1 222 ? 15.875 -22.359 -22.328 1 54 222 ASP A N 1
ATOM 1828 C CA . ASP A 1 222 ? 17.188 -22.703 -21.797 1 54 222 ASP A CA 1
ATOM 1829 C C . ASP A 1 222 ? 18.234 -21.688 -22.203 1 54 222 ASP A C 1
ATOM 1831 O O . ASP A 1 222 ? 19.391 -21.781 -21.797 1 54 222 ASP A O 1
ATOM 1835 N N . GLY A 1 223 ? 17.656 -21.078 -23.609 1 44.47 223 GLY A N 1
ATOM 1836 C CA . GLY A 1 223 ? 18.781 -20.391 -24.219 1 44.47 223 GLY A CA 1
ATOM 1837 C C . GLY A 1 223 ? 19.219 -19.156 -23.438 1 44.47 223 GLY A C 1
ATOM 1838 O O . GLY A 1 223 ? 19.891 -18.281 -23.984 1 44.47 223 GLY A O 1
ATOM 1839 N N . GLN A 1 224 ? 18.391 -18.766 -22.641 1 40.81 224 GLN A N 1
ATOM 1840 C CA . GLN A 1 224 ? 19.156 -17.609 -22.172 1 40.81 224 GLN A CA 1
ATOM 1841 C C . GLN A 1 224 ? 20.656 -17.891 -22.234 1 40.81 224 GLN A C 1
ATOM 1843 O O . GLN A 1 224 ? 21.25 -18.359 -21.266 1 40.81 224 GLN A O 1
ATOM 1848 N N . GLU A 1 225 ? 20.953 -18.516 -23.484 1 35.81 225 GLU A N 1
ATOM 1849 C CA . GLU A 1 225 ? 22.375 -18.203 -23.594 1 35.81 225 GLU A CA 1
ATOM 1850 C C . GLU A 1 225 ? 22.641 -16.719 -23.422 1 35.81 225 GLU A C 1
ATOM 1852 O O . GLU A 1 225 ? 21.953 -15.883 -24.016 1 35.81 225 GLU A O 1
ATOM 1857 N N . GLU A 1 226 ? 22.891 -16.203 -22.531 1 37.66 226 GLU A N 1
ATOM 1858 C CA . GLU A 1 226 ? 23.531 -14.906 -22.375 1 37.66 226 GLU A CA 1
ATOM 1859 C C . GLU A 1 226 ? 24.25 -14.484 -23.656 1 37.66 226 GLU A C 1
ATOM 1861 O O . GLU A 1 226 ? 25.25 -15.109 -24.047 1 37.66 226 GLU A O 1
ATOM 1866 N N . GLU A 1 227 ? 23.531 -14.211 -24.922 1 35.81 227 GLU A N 1
ATOM 1867 C CA . GLU A 1 227 ? 24.391 -13.5 -25.859 1 35.81 227 GLU A CA 1
ATOM 1868 C C . GLU A 1 227 ? 25.109 -12.328 -25.188 1 35.81 227 GLU A C 1
ATOM 1870 O O . GLU A 1 227 ? 24.484 -11.312 -24.875 1 35.81 227 GLU A O 1
ATOM 1875 N N . ASN A 1 228 ? 25.859 -12.5 -24.422 1 33.81 228 ASN A N 1
ATOM 1876 C CA . ASN A 1 228 ? 26.938 -11.562 -24.172 1 33.81 228 ASN A CA 1
ATOM 1877 C C . ASN A 1 228 ? 27.516 -11.023 -25.484 1 33.81 228 ASN A C 1
ATOM 1879 O O . ASN A 1 228 ? 28.406 -11.641 -26.078 1 33.81 228 ASN A O 1
ATOM 1883 N N . GLY A 1 229 ? 26.672 -10.672 -26.531 1 33.62 229 GLY A N 1
ATOM 1884 C CA . GLY A 1 229 ? 27.328 -9.922 -27.578 1 33.62 229 GLY A CA 1
ATOM 1885 C C . GLY A 1 229 ? 28.297 -8.875 -27.062 1 33.62 229 GLY A C 1
ATOM 1886 O O . GLY A 1 229 ? 27.875 -7.934 -26.375 1 33.62 229 GLY A O 1
ATOM 1887 N N . VAL A 1 230 ? 29.438 -9.203 -26.859 1 31.11 230 VAL A N 1
ATOM 1888 C CA . VAL A 1 230 ? 30.641 -8.383 -26.734 1 31.11 230 VAL A CA 1
ATOM 1889 C C . VAL A 1 230 ? 30.672 -7.367 -27.875 1 31.11 230 VAL A C 1
ATOM 1891 O O . VAL A 1 230 ? 30.875 -7.734 -29.031 1 31.11 230 VAL A O 1
ATOM 1894 N N . GLU A 1 231 ? 29.703 -6.426 -28.062 1 34.06 231 GLU A N 1
ATOM 1895 C CA . GLU A 1 231 ? 30.047 -5.316 -28.938 1 34.06 231 GLU A CA 1
ATOM 1896 C C . GLU A 1 231 ? 31.484 -4.855 -28.703 1 34.06 231 GLU A C 1
ATOM 1898 O O . GLU A 1 231 ? 31.828 -4.457 -27.594 1 34.06 231 GLU A O 1
ATOM 1903 N N . GLY A 1 232 ? 32.344 -5.465 -29.359 1 30.83 232 GLY A N 1
ATOM 1904 C CA . GLY A 1 232 ? 33.719 -5.078 -29.516 1 30.83 232 GLY A CA 1
ATOM 1905 C C . GLY A 1 232 ? 33.906 -3.605 -29.828 1 30.83 232 GLY A C 1
ATOM 1906 O O . GLY A 1 232 ? 33.562 -3.15 -30.922 1 30.83 232 GLY A O 1
ATOM 1907 N N . GLU A 1 233 ? 33.469 -2.727 -28.953 1 31 233 GLU A N 1
ATOM 1908 C CA . GLU A 1 233 ? 33.906 -1.343 -29.109 1 31 233 GLU A CA 1
ATOM 1909 C C . GLU A 1 233 ? 35.375 -1.271 -29.547 1 31 233 GLU A C 1
ATOM 1911 O O . GLU A 1 233 ? 36.25 -1.806 -28.875 1 31 233 GLU A O 1
ATOM 1916 N N . GLU A 1 234 ? 35.656 -1.169 -30.828 1 30.19 234 GLU A N 1
ATOM 1917 C CA . GLU A 1 234 ? 36.875 -0.787 -31.516 1 30.19 234 GLU A CA 1
ATOM 1918 C C . GLU A 1 234 ? 37.469 0.477 -30.906 1 30.19 234 GLU A C 1
ATOM 1920 O O . GLU A 1 234 ? 36.844 1.532 -30.906 1 30.19 234 GLU A O 1
ATOM 1925 N N . GLU A 1 235 ? 38.312 0.355 -29.922 1 31.12 235 GLU A N 1
ATOM 1926 C CA . GLU A 1 235 ? 39.219 1.315 -29.328 1 31.12 235 GLU A CA 1
ATOM 1927 C C . GLU A 1 235 ? 40.031 2.033 -30.391 1 31.12 235 GLU A C 1
ATOM 1929 O O . GLU A 1 235 ? 40.938 1.446 -30.984 1 31.12 235 GLU A O 1
ATOM 1934 N N . THR A 1 236 ? 39.438 2.836 -31.312 1 28.41 236 THR A N 1
ATOM 1935 C CA . THR A 1 236 ? 40.281 3.602 -32.219 1 28.41 236 THR A CA 1
ATOM 1936 C C . THR A 1 236 ? 41.281 4.445 -31.438 1 28.41 236 THR A C 1
ATOM 1938 O O . THR A 1 236 ? 40.906 5.23 -30.578 1 28.41 236 THR A O 1
ATOM 1941 N N . SER A 1 237 ? 42.438 3.953 -31.266 1 28.41 237 SER A N 1
ATOM 1942 C CA . SER A 1 237 ? 43.719 4.418 -30.75 1 28.41 237 SER A CA 1
ATOM 1943 C C . SER A 1 237 ? 44.156 5.711 -31.422 1 28.41 237 SER A C 1
ATOM 1945 O O . SER A 1 237 ? 44.625 5.691 -32.562 1 28.41 237 SER A O 1
ATOM 1947 N N . SER A 1 238 ? 43.281 6.82 -31.516 1 25.88 238 SER A N 1
ATOM 1948 C CA . SER A 1 238 ? 43.938 7.934 -32.219 1 25.88 238 SER A CA 1
ATOM 1949 C C . SER A 1 238 ? 45.219 8.344 -31.516 1 25.88 238 SER A C 1
ATOM 1951 O O . SER A 1 238 ? 45.25 8.508 -30.281 1 25.88 238 SER A O 1
ATOM 1953 N N . ASP A 1 239 ? 46.344 8.234 -32.156 1 25.02 239 ASP A N 1
ATOM 1954 C CA . ASP A 1 239 ? 47.781 8.422 -32.031 1 25.02 239 ASP A CA 1
ATOM 1955 C C . ASP A 1 239 ? 48.125 9.883 -31.75 1 25.02 239 ASP A C 1
ATOM 1957 O O . ASP A 1 239 ? 49.25 10.336 -32.062 1 25.02 239 ASP A O 1
ATOM 1961 N N . GLU A 1 240 ? 47.219 10.734 -31.25 1 22.95 240 GLU A N 1
ATOM 1962 C CA . GLU A 1 240 ? 47.781 12.07 -31.438 1 22.95 240 GLU A CA 1
ATOM 1963 C C . GLU A 1 240 ? 49.125 12.211 -30.75 1 22.95 240 GLU A C 1
ATOM 1965 O O . GLU A 1 240 ? 49.281 11.922 -29.562 1 22.95 240 GLU A O 1
ATOM 1970 N N . ASN A 1 241 ? 50.156 12.523 -31.531 1 20.75 241 ASN A N 1
ATOM 1971 C CA . ASN A 1 241 ? 51.594 12.742 -31.547 1 20.75 241 ASN A CA 1
ATOM 1972 C C . ASN A 1 241 ? 52 13.781 -30.516 1 20.75 241 ASN A C 1
ATOM 1974 O O . ASN A 1 241 ? 52.969 13.578 -29.781 1 20.75 241 ASN A O 1
ATOM 1978 N N . GLU A 1 242 ? 51.625 15.156 -30.719 1 21.08 242 GLU A N 1
ATOM 1979 C CA . GLU A 1 242 ? 52.688 16.141 -30.859 1 21.08 242 GLU A CA 1
ATOM 1980 C C . GLU A 1 242 ? 53.375 16.406 -29.516 1 21.08 242 GLU A C 1
ATOM 1982 O O . GLU A 1 242 ? 52.781 16.125 -28.453 1 21.08 242 GLU A O 1
ATOM 1987 N N . ASP A 1 243 ? 54.188 17.562 -29.453 1 20.47 243 ASP A N 1
ATOM 1988 C CA . ASP A 1 243 ? 55.562 18.016 -29.25 1 20.47 243 ASP A CA 1
ATOM 1989 C C . ASP A 1 243 ? 55.719 18.594 -27.844 1 20.47 243 ASP A C 1
ATOM 1991 O O . ASP A 1 243 ? 56.75 18.312 -27.188 1 20.47 243 ASP A O 1
ATOM 1995 N N . PRO A 1 244 ? 54.812 19.594 -27.344 1 22.52 244 PRO A N 1
ATOM 1996 C CA . PRO A 1 244 ? 55.562 20.844 -27.312 1 22.52 244 PRO A CA 1
ATOM 1997 C C . PRO A 1 244 ? 56.5 20.953 -26.125 1 22.52 244 PRO A C 1
ATOM 1999 O O . PRO A 1 244 ? 56.406 20.156 -25.188 1 22.52 244 PRO A O 1
ATOM 2002 N N . GLY A 1 245 ? 56.562 22.141 -25.453 1 18.86 245 GLY A N 1
ATOM 2003 C CA . GLY A 1 245 ? 57.25 23.375 -25.156 1 18.86 245 GLY A CA 1
ATOM 2004 C C . GLY A 1 245 ? 57.906 23.391 -23.781 1 18.86 245 GLY A C 1
ATOM 2005 O O . GLY A 1 245 ? 57.625 22.516 -22.953 1 18.86 245 GLY A O 1
ATOM 2006 N N . GLU A 1 246 ? 57.656 24.516 -22.953 1 21.25 246 GLU A N 1
ATOM 2007 C CA . GLU A 1 246 ? 58.656 25.516 -22.656 1 21.25 246 GLU A CA 1
ATOM 2008 C C . GLU A 1 246 ? 59.406 25.203 -21.359 1 21.25 246 GLU A C 1
ATOM 2010 O O . GLU A 1 246 ? 58.906 24.391 -20.547 1 21.25 246 GLU A O 1
ATOM 2015 N N . PRO A 1 247 ? 59.5 26.172 -20.531 1 22.44 247 PRO A N 1
ATOM 2016 C CA . PRO A 1 247 ? 60.656 27.016 -20.312 1 22.44 247 PRO A CA 1
ATOM 2017 C C . PRO A 1 247 ? 61.438 26.625 -19.047 1 22.44 247 PRO A C 1
ATOM 2019 O O . PRO A 1 247 ? 60.969 25.828 -18.25 1 22.44 247 PRO A O 1
ATOM 2022 N N . ASP A 1 248 ? 61.562 27.688 -18.203 1 18.19 248 ASP A N 1
ATOM 2023 C CA . ASP A 1 248 ? 62.625 28.531 -17.688 1 18.19 248 ASP A CA 1
ATOM 2024 C C . ASP A 1 248 ? 63.125 28.047 -16.312 1 18.19 248 ASP A C 1
ATOM 2026 O O . ASP A 1 248 ? 64.312 27.906 -16.094 1 18.19 248 ASP A O 1
ATOM 2030 N N . ASN A 1 249 ? 62.344 28.484 -15.227 1 20.23 249 ASN A N 1
ATOM 2031 C CA . ASN A 1 249 ? 63.094 29.375 -14.352 1 20.23 249 ASN A CA 1
ATOM 2032 C C . ASN A 1 249 ? 63.969 28.594 -13.352 1 20.23 249 ASN A C 1
ATOM 2034 O O . ASN A 1 249 ? 63.531 27.547 -12.859 1 20.23 249 ASN A O 1
ATOM 2038 N N . GLN A 1 250 ? 65.312 29.172 -13.094 1 15.37 250 GLN A N 1
ATOM 2039 C CA . GLN A 1 250 ? 66.625 29.312 -12.586 1 15.37 250 GLN A CA 1
ATOM 2040 C C . GLN A 1 250 ? 66.688 29.141 -11.07 1 15.37 250 GLN A C 1
ATOM 2042 O O . GLN A 1 250 ? 67.688 28.719 -10.523 1 15.37 250 GLN A O 1
ATOM 2047 N N . SER A 1 251 ? 65.875 30.094 -10.266 1 18.38 251 SER A N 1
ATOM 2048 C CA . SER A 1 251 ? 66.875 30.719 -9.398 1 18.38 251 SER A CA 1
ATOM 2049 C C . SER A 1 251 ? 67.5 29.719 -8.414 1 18.38 251 SER A C 1
ATOM 2051 O O . SER A 1 251 ? 67 28.578 -8.305 1 18.38 251 SER A O 1
ATOM 2053 N N . GLY A 1 252 ? 67.312 30.141 -7.32 1 17.77 252 GLY A N 1
ATOM 2054 C CA . GLY A 1 252 ? 68.25 30.656 -6.344 1 17.77 252 GLY A CA 1
ATOM 2055 C C . GLY A 1 252 ? 68.938 29.547 -5.551 1 17.77 252 GLY A C 1
ATOM 2056 O O . GLY A 1 252 ? 68.5 28.406 -5.555 1 17.77 252 GLY A O 1
ATOM 2057 N N . SER A 1 253 ? 69.125 30.062 -4.137 1 18.89 253 SER A N 1
ATOM 2058 C CA . SER A 1 253 ? 70.375 30.266 -3.434 1 18.89 253 SER A CA 1
ATOM 2059 C C . SER A 1 253 ? 70.812 29 -2.709 1 18.89 253 SER A C 1
ATOM 2061 O O . SER A 1 253 ? 70 28.125 -2.432 1 18.89 253 SER A O 1
ATOM 2063 N N . SER A 1 254 ? 72 29.203 -2.045 1 16.44 254 SER A N 1
ATOM 2064 C CA . SER A 1 254 ? 73.375 28.875 -1.694 1 16.44 254 SER A CA 1
ATOM 2065 C C . SER A 1 254 ? 73.438 28.078 -0.394 1 16.44 254 SER A C 1
ATOM 2067 O O . SER A 1 254 ? 74.375 27.312 -0.176 1 16.44 254 SER A O 1
ATOM 2069 N N . GLY A 1 255 ? 72.562 28.609 0.774 1 17.48 255 GLY A N 1
ATOM 2070 C CA . GLY A 1 255 ? 73.5 28.656 1.838 1 17.48 255 GLY A CA 1
ATOM 2071 C C . GLY A 1 255 ? 74.125 27.312 2.143 1 17.48 255 GLY A C 1
ATOM 2072 O O . GLY A 1 255 ? 75.375 27.109 1.905 1 17.48 255 GLY A O 1
ATOM 2073 N N . GLN A 1 256 ? 73.625 26.938 3.271 1 16.61 256 GLN A N 1
ATOM 2074 C CA . GLN A 1 256 ? 74.5 26.828 4.469 1 16.61 256 GLN A CA 1
ATOM 2075 C C . GLN A 1 256 ? 75.188 25.469 4.52 1 16.61 256 GLN A C 1
ATOM 2077 O O . GLN A 1 256 ? 74.75 24.531 3.838 1 16.61 256 GLN A O 1
ATOM 2082 N N . GLY A 1 257 ? 74.938 25.078 5.867 1 17.53 257 GLY A N 1
ATOM 2083 C CA . GLY A 1 257 ? 76.062 24.609 6.645 1 17.53 257 GLY A CA 1
ATOM 2084 C C . GLY A 1 257 ? 76.625 23.297 6.125 1 17.53 257 GLY A C 1
ATOM 2085 O O . GLY A 1 257 ? 76 22.594 5.34 1 17.53 257 GLY A O 1
ATOM 2086 N N . ASN A 1 258 ? 77.625 22.938 6.934 1 16.22 258 ASN A N 1
ATOM 2087 C CA . ASN A 1 258 ? 78.938 22.359 6.699 1 16.22 258 ASN A CA 1
ATOM 2088 C C . ASN A 1 258 ? 78.812 20.953 6.117 1 16.22 258 ASN A C 1
ATOM 2090 O O . ASN A 1 258 ? 79.375 20.672 5.035 1 16.22 258 ASN A O 1
ATOM 2094 N N . SER A 1 259 ? 78.5 19.938 6.406 1 17.98 259 SER A N 1
ATOM 2095 C CA . SER A 1 259 ? 79.688 19.062 6.395 1 17.98 259 SER A CA 1
ATOM 2096 C C . SER A 1 259 ? 80.125 18.75 4.965 1 17.98 259 SER A C 1
ATOM 2098 O O . SER A 1 259 ? 79.375 18.984 4.016 1 17.98 259 SER A O 1
ATOM 2100 N N . SER A 1 260 ? 81.062 18.562 4.586 1 15.58 260 SER A N 1
ATOM 2101 C CA . SER A 1 260 ? 82 17.562 4.102 1 15.58 260 SER A CA 1
ATOM 2102 C C . SER A 1 260 ? 81.25 16.359 3.514 1 15.58 260 SER A C 1
ATOM 2104 O O . SER A 1 260 ? 81.875 15.281 3.373 1 15.58 260 SER A O 1
ATOM 2106 N N . ARG A 1 261 ? 80.438 16.766 2.859 1 22.55 261 ARG A N 1
ATOM 2107 C CA . ARG A 1 261 ? 79.438 15.852 3.393 1 22.55 261 ARG A CA 1
ATOM 2108 C C . ARG A 1 261 ? 79.812 14.398 3.09 1 22.55 261 ARG A C 1
ATOM 2110 O O . ARG A 1 261 ? 79 13.484 3.359 1 22.55 261 ARG A O 1
ATOM 2117 N N . PRO A 1 262 ? 80.5 13.477 3.859 1 13.22 262 PRO A N 1
ATOM 2118 C CA . PRO A 1 262 ? 81.688 12.906 3.148 1 13.22 262 PRO A CA 1
ATOM 2119 C C . PRO A 1 262 ? 81.25 12.141 1.892 1 13.22 262 PRO A C 1
ATOM 2121 O O . PRO A 1 262 ? 80.25 11.438 1.895 1 13.22 262 PRO A O 1
ATOM 2124 N N . VAL A 1 263 ? 81.938 12.531 0.938 1 15.9 263 VAL A N 1
ATOM 2125 C CA . VAL A 1 263 ? 82.688 11.695 0.004 1 15.9 263 VAL A CA 1
ATOM 2126 C C . VAL A 1 263 ? 83.375 10.586 0.766 1 15.9 263 VAL A C 1
ATOM 2128 O O . VAL A 1 263 ? 84.062 10.844 1.773 1 15.9 263 VAL A O 1
ATOM 2131 N N . MET B 1 1 ? 23.703 10.688 -49.344 1 23.61 1 MET B N 1
ATOM 2132 C CA . MET B 1 1 ? 23.672 9.227 -49.312 1 23.61 1 MET B CA 1
ATOM 2133 C C . MET B 1 1 ? 23.469 8.734 -47.875 1 23.61 1 MET B C 1
ATOM 2135 O O . MET B 1 1 ? 24.406 8.734 -47.094 1 23.61 1 MET B O 1
ATOM 2139 N N . SER B 1 2 ? 22.422 9.125 -47.094 1 31.11 2 SER B N 1
ATOM 2140 C CA . SER B 1 2 ? 22.031 9.102 -45.688 1 31.11 2 SER B CA 1
ATOM 2141 C C . SER B 1 2 ? 21.891 7.668 -45.156 1 31.11 2 SER B C 1
ATOM 2143 O O . SER B 1 2 ? 21.125 6.875 -45.719 1 31.11 2 SER B O 1
ATOM 2145 N N . SER B 1 3 ? 23.078 7.055 -44.469 1 27.08 3 SER B N 1
ATOM 2146 C CA . SER B 1 3 ? 23.266 5.688 -44 1 27.08 3 SER B CA 1
ATOM 2147 C C . SER B 1 3 ? 22.203 5.316 -42.969 1 27.08 3 SER B C 1
ATOM 2149 O O . SER B 1 3 ? 22.125 5.926 -41.875 1 27.08 3 SER B O 1
ATOM 2151 N N . GLU B 1 4 ? 21.078 4.832 -43.312 1 29.14 4 GLU B N 1
ATOM 2152 C CA . GLU B 1 4 ? 19.938 4.289 -42.562 1 29.14 4 GLU B CA 1
ATOM 2153 C C . GLU B 1 4 ? 20.359 3.082 -41.75 1 29.14 4 GLU B C 1
ATOM 2155 O O . GLU B 1 4 ? 20.703 2.027 -42.281 1 29.14 4 GLU B O 1
ATOM 2160 N N . THR B 1 5 ? 21.188 3.32 -40.562 1 27.45 5 THR B N 1
ATOM 2161 C CA . THR B 1 5 ? 21.594 2.307 -39.594 1 27.45 5 THR B CA 1
ATOM 2162 C C . THR B 1 5 ? 20.406 1.422 -39.188 1 27.45 5 THR B C 1
ATOM 2164 O O . THR B 1 5 ? 19.375 1.918 -38.75 1 27.45 5 THR B O 1
ATOM 2167 N N . SER B 1 6 ? 20.422 0.208 -39.688 1 28.52 6 SER B N 1
ATOM 2168 C CA . SER B 1 6 ? 19.453 -0.864 -39.531 1 28.52 6 SER B CA 1
ATOM 2169 C C . SER B 1 6 ? 19.469 -1.423 -38.125 1 28.52 6 SER B C 1
ATOM 2171 O O . SER B 1 6 ? 20.5 -1.901 -37.656 1 28.52 6 SER B O 1
ATOM 2173 N N . ASN B 1 7 ? 19.031 -0.836 -36.969 1 25.69 7 ASN B N 1
ATOM 2174 C CA . ASN B 1 7 ? 18.75 -1.284 -35.625 1 25.69 7 ASN B CA 1
ATOM 2175 C C . ASN B 1 7 ? 18.453 -2.779 -35.562 1 25.69 7 ASN B C 1
ATOM 2177 O O . ASN B 1 7 ? 17.406 -3.223 -36.062 1 25.69 7 ASN B O 1
ATOM 2181 N N . LYS B 1 8 ? 19.5 -3.621 -35.406 1 24.81 8 LYS B N 1
ATOM 2182 C CA . LYS B 1 8 ? 19.359 -5.07 -35.281 1 24.81 8 LYS B CA 1
ATOM 2183 C C . LYS B 1 8 ? 18.531 -5.445 -34.062 1 24.81 8 LYS B C 1
ATOM 2185 O O . LYS B 1 8 ? 19.016 -5.355 -32.938 1 24.81 8 LYS B O 1
ATOM 2190 N N . LYS B 1 9 ? 17.453 -5.176 -33.906 1 30.02 9 LYS B N 1
ATOM 2191 C CA . LYS B 1 9 ? 16.438 -5.637 -32.969 1 30.02 9 LYS B CA 1
ATOM 2192 C C . LYS B 1 9 ? 16.641 -7.105 -32.625 1 30.02 9 LYS B C 1
ATOM 2194 O O . LYS B 1 9 ? 16.547 -7.977 -33.469 1 30.02 9 LYS B O 1
ATOM 2199 N N . PHE B 1 10 ? 17.844 -7.48 -31.859 1 28.41 10 PHE B N 1
ATOM 2200 C CA . PHE B 1 10 ? 17.938 -8.836 -31.328 1 28.41 10 PHE B CA 1
ATOM 2201 C C . PHE B 1 10 ? 16.562 -9.414 -31.047 1 28.41 10 PHE B C 1
ATOM 2203 O O . PHE B 1 10 ? 15.789 -8.828 -30.281 1 28.41 10 PHE B O 1
ATOM 2210 N N . LYS B 1 11 ? 16.312 -10.219 -31.641 1 36.03 11 LYS B N 1
ATOM 2211 C CA . LYS B 1 11 ? 14.945 -10.719 -31.75 1 36.03 11 LYS B CA 1
ATOM 2212 C C . LYS B 1 11 ? 14.539 -11.523 -30.516 1 36.03 11 LYS B C 1
ATOM 2214 O O . LYS B 1 11 ? 15.008 -12.648 -30.328 1 36.03 11 LYS B O 1
ATOM 2219 N N . ARG B 1 12 ? 14.977 -11.031 -29.109 1 39.16 12 ARG B N 1
ATOM 2220 C CA . ARG B 1 12 ? 14.219 -11.641 -28.016 1 39.16 12 ARG B CA 1
ATOM 2221 C C . ARG B 1 12 ? 13.031 -12.438 -28.547 1 39.16 12 ARG B C 1
ATOM 2223 O O . ARG B 1 12 ? 12.172 -11.891 -29.234 1 39.16 12 ARG B O 1
ATOM 2230 N N . MET B 1 13 ? 13.648 -13.648 -28.641 1 44.91 13 MET B N 1
ATOM 2231 C CA . MET B 1 13 ? 12.547 -14.414 -29.234 1 44.91 13 MET B CA 1
ATOM 2232 C C . MET B 1 13 ? 11.227 -14.078 -28.547 1 44.91 13 MET B C 1
ATOM 2234 O O . MET B 1 13 ? 11.164 -13.992 -27.328 1 44.91 13 MET B O 1
ATOM 2238 N N . SER B 1 14 ? 10.609 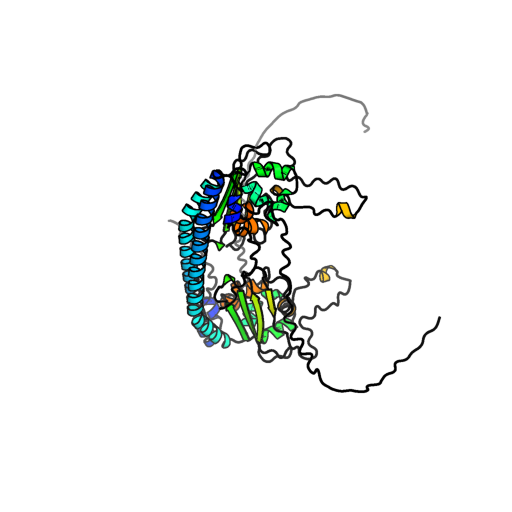-13.422 -29.141 1 56.69 14 SER B N 1
ATOM 2239 C CA . SER B 1 14 ? 9.234 -13.188 -28.719 1 56.69 14 SER B CA 1
ATOM 2240 C C . SER B 1 14 ? 8.617 -14.453 -28.141 1 56.69 14 SER B C 1
ATOM 2242 O O . SER B 1 14 ? 9.109 -15.555 -28.375 1 56.69 14 SER B O 1
ATOM 2244 N N . GLU B 1 15 ? 8.023 -14.305 -27.078 1 66.75 15 GLU B N 1
ATOM 2245 C CA . GLU B 1 15 ? 7.242 -15.445 -26.609 1 66.75 15 GLU B CA 1
ATOM 2246 C C . GLU B 1 15 ? 6.855 -16.359 -27.766 1 66.75 15 GLU B C 1
ATOM 2248 O O . GLU B 1 15 ? 6.898 -17.578 -27.641 1 66.75 15 GLU B O 1
ATOM 2253 N N . SER B 1 16 ? 6.738 -15.758 -28.859 1 69.19 16 SER B N 1
ATOM 2254 C CA . SER B 1 16 ? 6.332 -16.516 -30.031 1 69.19 16 SER B CA 1
ATOM 2255 C C . SER B 1 16 ? 7.457 -17.422 -30.531 1 69.19 16 SER B C 1
ATOM 2257 O O . SER B 1 16 ? 7.215 -18.547 -30.953 1 69.19 16 SER B O 1
ATOM 2259 N N . GLU B 1 17 ? 8.57 -16.891 -30.5 1 71.19 17 GLU B N 1
ATOM 2260 C CA . GLU B 1 17 ? 9.719 -17.672 -30.953 1 71.19 17 GLU B CA 1
ATOM 2261 C C . GLU B 1 17 ? 10.016 -18.828 -30.016 1 71.19 17 GLU B C 1
ATOM 2263 O O . GLU B 1 17 ? 10.398 -19.922 -30.453 1 71.19 17 GLU B O 1
ATOM 2268 N N . ARG B 1 18 ? 9.828 -18.609 -28.828 1 71.25 18 ARG B N 1
ATOM 2269 C CA . ARG B 1 18 ? 10.125 -19.656 -27.859 1 71.25 18 ARG B CA 1
ATOM 2270 C C . ARG B 1 18 ? 9.07 -20.75 -27.906 1 71.25 18 ARG B C 1
ATOM 2272 O O . ARG B 1 18 ? 9.383 -21.922 -27.672 1 71.25 18 ARG B O 1
ATOM 2279 N N . ILE B 1 19 ? 8 -20.453 -28.188 1 71.62 19 ILE B N 1
ATOM 2280 C CA . ILE B 1 19 ? 6.914 -21.422 -28.312 1 71.62 19 ILE B CA 1
ATOM 2281 C C . ILE B 1 19 ? 7.234 -22.422 -29.422 1 71.62 19 ILE B C 1
ATOM 2283 O O . ILE B 1 19 ? 6.926 -23.609 -29.297 1 71.62 19 ILE B O 1
ATOM 2287 N N . ALA B 1 20 ? 7.984 -21.938 -30.359 1 71.94 20 ALA B N 1
ATOM 2288 C CA . ALA B 1 20 ? 8.281 -22.75 -31.531 1 71.94 20 ALA B CA 1
ATOM 2289 C C . ALA B 1 20 ? 9.195 -23.922 -31.188 1 71.94 20 ALA B C 1
ATOM 2291 O O . ALA B 1 20 ? 9.297 -24.891 -31.938 1 71.94 20 ALA B O 1
ATOM 2292 N N . ASP B 1 21 ? 9.758 -23.875 -30.062 1 73.62 21 ASP B N 1
ATOM 2293 C CA . ASP B 1 21 ? 10.719 -24.906 -29.656 1 73.62 21 ASP B CA 1
ATOM 2294 C C . ASP B 1 21 ? 9.992 -26.141 -29.125 1 73.62 21 ASP B C 1
ATOM 2296 O O . ASP B 1 21 ? 10.617 -27.188 -28.938 1 73.62 21 ASP B O 1
ATOM 2300 N N . TYR B 1 22 ? 8.773 -26.047 -29.016 1 81.5 22 TYR B N 1
ATOM 2301 C CA . TYR B 1 22 ? 8.008 -27.141 -28.438 1 81.5 22 TYR B CA 1
ATOM 2302 C C . TYR B 1 22 ? 7.273 -27.922 -29.516 1 81.5 22 TYR B C 1
ATOM 2304 O O . TYR B 1 22 ? 7.184 -27.484 -30.656 1 81.5 22 TYR B O 1
ATOM 2312 N N . ASP B 1 23 ? 6.883 -29.125 -29.109 1 85.12 23 ASP B N 1
ATOM 2313 C CA . ASP B 1 23 ? 6.086 -29.922 -30.047 1 85.12 23 ASP B CA 1
ATOM 2314 C C . ASP B 1 23 ? 4.781 -29.203 -30.391 1 85.12 23 ASP B C 1
ATOM 2316 O O . ASP B 1 23 ? 4.359 -28.281 -29.688 1 85.12 23 ASP B O 1
ATOM 2320 N N . HIS B 1 24 ? 4.207 -29.594 -31.453 1 84.94 24 HIS B N 1
ATOM 2321 C CA . HIS B 1 24 ? 3.066 -28.891 -32.031 1 84.94 24 HIS B CA 1
ATOM 2322 C C . HIS B 1 24 ? 1.911 -28.797 -31.047 1 84.94 24 HIS B C 1
ATOM 2324 O O . HIS B 1 24 ? 1.26 -27.75 -30.938 1 84.94 24 HIS B O 1
ATOM 2330 N N . ALA B 1 25 ? 1.656 -29.828 -30.344 1 85 25 ALA B N 1
ATOM 2331 C CA . ALA B 1 25 ? 0.554 -29.844 -29.391 1 85 25 ALA B CA 1
ATOM 2332 C C . ALA B 1 25 ? 0.793 -28.828 -28.281 1 85 25 ALA B C 1
ATOM 2334 O O . ALA B 1 25 ? -0.102 -28.047 -27.922 1 85 25 ALA B O 1
ATOM 2335 N N . THR B 1 26 ? 1.977 -28.844 -27.797 1 89.69 26 THR B N 1
ATOM 2336 C CA . THR B 1 26 ? 2.352 -27.906 -26.734 1 89.69 26 THR B CA 1
ATOM 2337 C C . THR B 1 26 ? 2.371 -26.469 -27.25 1 89.69 26 THR B C 1
ATOM 2339 O O . THR B 1 26 ? 1.972 -25.547 -26.547 1 89.69 26 THR B O 1
ATOM 2342 N N . GLN B 1 27 ? 2.811 -26.312 -28.406 1 88.88 27 GLN B N 1
ATOM 2343 C CA . GLN B 1 27 ? 2.826 -24.984 -29.016 1 88.88 27 GLN B CA 1
ATOM 2344 C C . GLN B 1 27 ? 1.421 -24.391 -29.078 1 88.88 27 GLN B C 1
ATOM 2346 O O . GLN B 1 27 ? 1.22 -23.219 -28.75 1 88.88 27 GLN B O 1
ATOM 2351 N N . LYS B 1 28 ? 0.554 -25.188 -29.5 1 91.12 28 LYS B N 1
ATOM 2352 C CA . LYS B 1 28 ? -0.829 -24.734 -29.609 1 91.12 28 LYS B CA 1
ATOM 2353 C C . LYS B 1 28 ? -1.378 -24.312 -28.25 1 91.12 28 LYS B C 1
ATOM 2355 O O . LYS B 1 28 ? -2.066 -23.297 -28.125 1 91.12 28 LYS B O 1
ATOM 2360 N N . ILE B 1 29 ? -1.064 -25.078 -27.281 1 91.81 29 ILE B N 1
ATOM 2361 C CA . ILE B 1 29 ? -1.515 -24.781 -25.938 1 91.81 29 ILE B CA 1
ATOM 2362 C C . ILE B 1 29 ? -0.887 -23.484 -25.453 1 91.81 29 ILE B C 1
ATOM 2364 O O . ILE B 1 29 ? -1.571 -22.625 -24.891 1 91.81 29 ILE B O 1
ATOM 2368 N N . LEU B 1 30 ? 0.384 -23.312 -25.688 1 92.44 30 LEU B N 1
ATOM 2369 C CA . LEU B 1 30 ? 1.104 -22.125 -25.266 1 92.44 30 LEU B CA 1
ATOM 2370 C C . LEU B 1 30 ? 0.583 -20.891 -25.984 1 92.44 30 LEU B C 1
ATOM 2372 O O . LEU B 1 30 ? 0.517 -19.797 -25.391 1 92.44 30 LEU B O 1
ATOM 2376 N N . GLU B 1 31 ? 0.28 -21 -27.234 1 92.31 31 GLU B N 1
ATOM 2377 C CA . GLU B 1 31 ? -0.305 -19.891 -27.969 1 92.31 31 GLU B CA 1
ATOM 2378 C C . GLU B 1 31 ? -1.665 -19.5 -27.406 1 92.31 31 GLU B C 1
ATOM 2380 O O . GLU B 1 31 ? -1.97 -18.312 -27.281 1 92.31 31 GLU B O 1
ATOM 2385 N N . GLU B 1 32 ? -2.406 -20.516 -27.094 1 94.62 32 GLU B N 1
ATOM 2386 C CA . GLU B 1 32 ? -3.701 -20.234 -26.484 1 94.62 32 GLU B CA 1
ATOM 2387 C C . GLU B 1 32 ? -3.535 -19.578 -25.109 1 94.62 32 GLU B C 1
ATOM 2389 O O . GLU B 1 32 ? -4.285 -18.656 -24.766 1 94.62 32 GLU B O 1
ATOM 2394 N N . MET B 1 33 ? -2.59 -19.984 -24.391 1 94.69 33 MET B N 1
ATOM 2395 C CA . MET B 1 33 ? -2.299 -19.422 -23.078 1 94.69 33 MET B CA 1
ATOM 2396 C C . MET B 1 33 ? -1.87 -17.953 -23.203 1 94.69 33 MET B C 1
ATOM 2398 O O . MET B 1 33 ? -2.213 -17.125 -22.359 1 94.69 33 MET B O 1
ATOM 2402 N N . ASP B 1 34 ? -1.095 -17.734 -24.172 1 93.19 34 ASP B N 1
ATOM 2403 C CA . ASP B 1 34 ? -0.659 -16.359 -24.406 1 93.19 34 ASP B CA 1
ATOM 2404 C C . ASP B 1 34 ? -1.852 -15.438 -24.672 1 93.19 34 ASP B C 1
ATOM 2406 O O . ASP B 1 34 ? -1.88 -14.297 -24.203 1 93.19 34 ASP B O 1
ATOM 2410 N N . VAL B 1 35 ? -2.791 -15.891 -25.453 1 95.06 35 VAL B N 1
ATOM 2411 C CA . VAL B 1 35 ? -4.004 -15.133 -25.734 1 95.06 35 VAL B CA 1
ATOM 2412 C C . VAL B 1 35 ? -4.758 -14.867 -24.438 1 95.06 35 VAL B C 1
ATOM 2414 O O . VAL B 1 35 ? -5.199 -13.742 -24.188 1 95.06 35 VAL B O 1
ATOM 2417 N N . ILE B 1 36 ? -4.828 -15.875 -23.609 1 97.38 36 ILE B N 1
ATOM 2418 C CA . ILE B 1 36 ? -5.504 -15.742 -22.328 1 97.38 36 ILE B CA 1
ATOM 2419 C C . ILE B 1 36 ? -4.766 -14.727 -21.453 1 97.38 36 ILE B C 1
ATOM 2421 O O . ILE B 1 36 ? -5.387 -13.898 -20.797 1 97.38 36 ILE B O 1
ATOM 2425 N N . GLN B 1 37 ? -3.496 -14.797 -21.453 1 96.19 37 GLN B N 1
ATOM 2426 C CA . GLN B 1 37 ? -2.686 -13.867 -20.672 1 96.19 37 GLN B CA 1
ATOM 2427 C C . GLN B 1 37 ? -2.906 -12.43 -21.125 1 96.19 37 GLN B C 1
ATOM 2429 O O . GLN B 1 37 ? -3.008 -11.516 -20.312 1 96.19 37 GLN B O 1
ATOM 2434 N N . THR B 1 38 ? -2.922 -12.227 -22.391 1 97.25 38 THR B N 1
ATOM 2435 C CA . THR B 1 38 ? -3.199 -10.906 -22.938 1 97.25 38 THR B CA 1
ATOM 2436 C C . THR B 1 38 ? -4.562 -10.398 -22.469 1 97.25 38 THR B C 1
ATOM 2438 O O . THR B 1 38 ? -4.711 -9.219 -22.125 1 97.25 38 THR B O 1
ATOM 2441 N N . GLN B 1 39 ? -5.52 -11.258 -22.438 1 97.88 39 GLN B N 1
ATOM 2442 C CA . GLN B 1 39 ? -6.844 -10.898 -21.953 1 97.88 39 GLN B CA 1
ATOM 2443 C C . GLN B 1 39 ? -6.797 -10.531 -20.469 1 97.88 39 GLN B C 1
ATOM 2445 O O . GLN B 1 39 ? -7.387 -9.531 -20.047 1 97.88 39 GLN B O 1
ATOM 2450 N N . LEU B 1 40 ? -6.09 -11.258 -19.734 1 98.06 40 LEU B N 1
ATOM 2451 C CA . LEU B 1 40 ? -5.953 -11.008 -18.297 1 98.06 40 LEU B CA 1
ATOM 2452 C C . LEU B 1 40 ? -5.262 -9.672 -18.062 1 98.06 40 LEU B C 1
ATOM 2454 O O . LEU B 1 40 ? -5.664 -8.906 -17.172 1 98.06 40 LEU B O 1
ATOM 2458 N N . ASP B 1 41 ? -4.242 -9.414 -18.75 1 97.25 41 ASP B N 1
ATOM 2459 C CA . ASP B 1 41 ? -3.539 -8.141 -18.641 1 97.25 41 ASP B CA 1
ATOM 2460 C C . ASP B 1 41 ? -4.465 -6.973 -18.953 1 97.25 41 ASP B C 1
ATOM 2462 O O . ASP B 1 41 ? -4.418 -5.938 -18.297 1 97.25 41 ASP B O 1
ATOM 2466 N N . SER B 1 42 ? -5.211 -7.105 -19.969 1 98.06 42 SER B N 1
ATOM 2467 C CA . SER B 1 42 ? -6.164 -6.07 -20.359 1 98.06 42 SER B CA 1
ATOM 2468 C C . SER B 1 42 ? -7.203 -5.848 -19.266 1 98.06 42 SER B C 1
ATOM 2470 O O . SER B 1 42 ? -7.582 -4.707 -18.984 1 98.06 42 SER B O 1
ATOM 2472 N N . ILE B 1 43 ? -7.652 -6.945 -18.688 1 98.25 43 ILE B N 1
ATOM 2473 C CA . ILE B 1 43 ? -8.617 -6.848 -17.594 1 98.25 43 ILE B CA 1
ATOM 2474 C C . ILE B 1 43 ? -7.984 -6.109 -16.422 1 98.25 43 ILE B C 1
ATOM 2476 O O . ILE B 1 43 ? -8.609 -5.23 -15.82 1 98.25 43 ILE B O 1
ATOM 2480 N N . LYS B 1 44 ? -6.766 -6.398 -16.109 1 96.06 44 LYS B N 1
ATOM 2481 C CA . LYS B 1 44 ? -6.039 -5.746 -15.031 1 96.06 44 LYS B CA 1
ATOM 2482 C C . LYS B 1 44 ? -5.863 -4.254 -15.305 1 96.06 44 LYS B C 1
ATOM 2484 O O . LYS B 1 44 ? -6.02 -3.434 -14.398 1 96.06 44 LYS B O 1
ATOM 2489 N N . GLU B 1 45 ? -5.531 -3.945 -16.438 1 97.31 45 GLU B N 1
ATOM 2490 C CA . GLU B 1 45 ? -5.371 -2.547 -16.828 1 97.31 45 GLU B CA 1
ATOM 2491 C C . GLU B 1 45 ? -6.68 -1.778 -16.688 1 97.31 45 GLU B C 1
ATOM 2493 O O . GLU B 1 45 ? -6.699 -0.665 -16.156 1 97.31 45 GLU B O 1
ATOM 2498 N N . LYS B 1 46 ? -7.727 -2.342 -17.109 1 98.25 46 LYS B N 1
ATOM 2499 C CA . LYS B 1 46 ? -9.031 -1.703 -16.984 1 98.25 46 LYS B CA 1
ATOM 2500 C C . LYS B 1 46 ? -9.43 -1.513 -15.531 1 98.25 46 LYS B C 1
ATOM 2502 O O . LYS B 1 46 ? -9.938 -0.456 -15.148 1 98.25 46 LYS B O 1
ATOM 2507 N N . ALA B 1 47 ? -9.18 -2.498 -14.781 1 97.25 47 ALA B N 1
ATOM 2508 C CA . ALA B 1 47 ? -9.461 -2.406 -13.352 1 97.25 47 ALA B CA 1
ATOM 2509 C C . ALA B 1 47 ? -8.664 -1.277 -12.703 1 97.25 47 ALA B C 1
ATOM 2511 O O . ALA B 1 47 ? -9.211 -0.477 -11.945 1 97.25 47 ALA B O 1
ATOM 2512 N N . SER B 1 48 ? -7.367 -1.218 -12.969 1 95.12 48 SER B N 1
ATOM 2513 C CA . SER B 1 48 ? -6.48 -0.194 -12.43 1 95.12 48 SER B CA 1
ATOM 2514 C C . SER B 1 48 ? -6.941 1.204 -12.828 1 95.12 48 SER B C 1
ATOM 2516 O O . SER B 1 48 ? -6.895 2.133 -12.016 1 95.12 48 SER B O 1
ATOM 2518 N N . GLU B 1 49 ? -7.363 1.343 -14.016 1 97.69 49 GLU B N 1
ATOM 2519 C CA . GLU B 1 49 ? -7.852 2.627 -14.508 1 97.69 49 GLU B CA 1
ATOM 2520 C C . GLU B 1 49 ? -9.133 3.045 -13.789 1 97.69 49 GLU B C 1
ATOM 2522 O O . GLU B 1 49 ? -9.297 4.215 -13.438 1 97.69 49 GLU B O 1
ATOM 2527 N N . GLU B 1 50 ? -10.008 2.145 -13.602 1 98.25 50 GLU B N 1
ATOM 2528 C CA . GLU B 1 50 ? -11.25 2.455 -12.898 1 98.25 50 GLU B CA 1
ATOM 2529 C C . GLU B 1 50 ? -10.977 2.879 -11.461 1 98.25 50 GLU B C 1
ATOM 2531 O O . GLU B 1 50 ? -11.586 3.83 -10.961 1 98.25 50 GLU B O 1
ATOM 2536 N N . VAL B 1 51 ? -10.008 2.213 -10.836 1 97.31 51 VAL B N 1
ATOM 2537 C CA . VAL B 1 51 ? -9.656 2.572 -9.469 1 97.31 51 VAL B CA 1
ATOM 2538 C C . VAL B 1 51 ? -9 3.949 -9.445 1 97.31 51 VAL B C 1
ATOM 2540 O O . VAL B 1 51 ? -9.273 4.762 -8.562 1 97.31 51 VAL B O 1
ATOM 2543 N N . LEU B 1 52 ? -8.211 4.219 -10.297 1 97.56 52 LEU B N 1
ATOM 2544 C CA . LEU B 1 52 ? -7.551 5.516 -10.406 1 97.56 52 LEU B CA 1
ATOM 2545 C C . LEU B 1 52 ? -8.578 6.633 -10.555 1 97.56 52 LEU B C 1
ATOM 2547 O O . LEU B 1 52 ? -8.469 7.672 -9.898 1 97.56 52 LEU B O 1
ATOM 2551 N N . GLN B 1 53 ? -9.492 6.492 -11.398 1 98.25 53 GLN B N 1
ATOM 2552 C CA . GLN B 1 53 ? -10.531 7.496 -11.586 1 98.25 53 GLN B CA 1
ATOM 2553 C C . GLN B 1 53 ? -11.297 7.742 -10.289 1 98.25 53 GLN B C 1
ATOM 2555 O O . GLN B 1 53 ? -11.688 8.875 -9.992 1 98.25 53 GLN B O 1
ATOM 2560 N N . ILE B 1 54 ? -11.578 6.664 -9.531 1 98 54 ILE B N 1
ATOM 2561 C CA . ILE B 1 54 ? -12.234 6.809 -8.234 1 98 54 ILE B CA 1
ATOM 2562 C C . ILE B 1 54 ? -11.344 7.621 -7.297 1 98 54 ILE B C 1
ATOM 2564 O O . ILE B 1 54 ? -11.82 8.516 -6.594 1 98 54 ILE B O 1
ATOM 2568 N N . ASP B 1 55 ? -9.992 7.332 -7.352 1 97.12 55 ASP B N 1
ATOM 2569 C CA . ASP B 1 55 ? -9.062 8.047 -6.484 1 97.12 55 ASP B CA 1
ATOM 2570 C C . ASP B 1 55 ? -9.023 9.531 -6.82 1 97.12 55 ASP B C 1
ATOM 2572 O O . ASP B 1 55 ? -9.117 10.383 -5.93 1 97.12 55 ASP B O 1
ATOM 2576 N N . ILE B 1 56 ? -8.969 9.883 -7.957 1 97.88 56 ILE B N 1
ATOM 2577 C CA . ILE B 1 56 ? -8.953 11.266 -8.422 1 97.88 56 ILE B CA 1
ATOM 2578 C C . ILE B 1 56 ? -10.25 11.961 -8.023 1 97.88 56 ILE B C 1
ATOM 2580 O O . ILE B 1 56 ? -10.227 13.07 -7.484 1 97.88 56 ILE B O 1
ATOM 2584 N N . LYS B 1 57 ? -11.344 11.312 -8.336 1 98.44 57 LYS B N 1
ATOM 2585 C CA . LYS B 1 57 ? -12.672 11.836 -8.016 1 98.44 57 LYS B CA 1
ATOM 2586 C C . LYS B 1 57 ? -12.781 12.188 -6.539 1 98.44 57 LYS B C 1
ATOM 2588 O O . LYS B 1 57 ? -13.133 13.312 -6.184 1 98.44 57 LYS B O 1
ATOM 2593 N N . TYR B 1 58 ? -12.336 11.32 -5.805 1 98 58 TYR B N 1
ATOM 2594 C CA . TYR B 1 58 ? -12.594 11.516 -4.383 1 98 58 TYR B CA 1
ATOM 2595 C C . TYR B 1 58 ? -11.539 12.414 -3.754 1 98 58 TYR B C 1
ATOM 2597 O O . TYR B 1 58 ? -11.789 13.07 -2.742 1 98 58 TYR B O 1
ATOM 2605 N N . ASN B 1 59 ? -10.398 12.414 -4.305 1 96.25 59 ASN B N 1
ATOM 2606 C CA . ASN B 1 59 ? -9.445 13.438 -3.896 1 96.25 59 ASN B CA 1
ATOM 2607 C C . ASN B 1 59 ? -9.984 14.844 -4.141 1 96.25 59 ASN B C 1
ATOM 2609 O O . ASN B 1 59 ? -9.844 15.719 -3.289 1 96.25 59 ASN B O 1
ATOM 2613 N N . ARG B 1 60 ? -10.578 15.055 -5.191 1 97.5 60 ARG B N 1
ATOM 2614 C CA . ARG B 1 60 ? -11.156 16.344 -5.531 1 97.5 60 ARG B CA 1
ATOM 2615 C C . ARG B 1 60 ? -12.344 16.672 -4.625 1 97.5 60 ARG B C 1
ATOM 2617 O O . ARG B 1 60 ? -12.492 17.812 -4.172 1 97.5 60 ARG B O 1
ATOM 2624 N N . ILE B 1 61 ? -13.125 15.695 -4.344 1 98.31 61 ILE B N 1
ATOM 2625 C CA . ILE B 1 61 ? -14.305 15.906 -3.512 1 98.31 61 ILE B CA 1
ATOM 2626 C C . ILE B 1 61 ? -13.875 16.234 -2.082 1 98.31 61 ILE B C 1
ATOM 2628 O O . ILE B 1 61 ? -14.516 17.047 -1.408 1 98.31 61 ILE B O 1
ATOM 2632 N N . ARG B 1 62 ? -12.773 15.648 -1.701 1 97.88 62 ARG B N 1
ATOM 2633 C CA . ARG B 1 62 ? -12.336 15.828 -0.321 1 97.88 62 ARG B CA 1
ATOM 2634 C C . ARG B 1 62 ? -11.641 17.172 -0.136 1 97.88 62 ARG B C 1
ATOM 2636 O O . ARG B 1 62 ? -11.648 17.734 0.962 1 97.88 62 ARG B O 1
ATOM 2643 N N . LYS B 1 63 ? -11.094 17.719 -1.036 1 97.06 63 LYS B N 1
ATOM 2644 C CA . LYS B 1 63 ? -10.219 18.891 -0.973 1 97.06 63 LYS B CA 1
ATOM 2645 C C . LYS B 1 63 ? -10.906 20.062 -0.287 1 97.06 63 LYS B C 1
ATOM 2647 O O . LYS B 1 63 ? -10.367 20.641 0.66 1 97.06 63 LYS B O 1
ATOM 2652 N N . PRO B 1 64 ? -12.117 20.531 -0.833 1 98.06 64 PRO B N 1
ATOM 2653 C CA . PRO B 1 64 ? -12.781 21.672 -0.185 1 98.06 64 PRO B CA 1
ATOM 2654 C C . PRO B 1 64 ? -13.047 21.422 1.3 1 98.06 64 PRO B C 1
ATOM 2656 O O . PRO B 1 64 ? -12.992 22.359 2.1 1 98.06 64 PRO B O 1
ATOM 2659 N N . HIS B 1 65 ? -13.32 20.219 1.605 1 98.38 65 HIS B N 1
ATOM 2660 C CA . HIS B 1 65 ? -13.562 19.906 3.012 1 98.38 65 HIS B CA 1
ATOM 2661 C C . HIS B 1 65 ? -12.266 19.984 3.818 1 98.38 65 HIS B C 1
ATOM 2663 O O . HIS B 1 65 ? -12.258 20.5 4.934 1 98.38 65 HIS B O 1
ATOM 2669 N N . LEU B 1 66 ? -11.234 19.516 3.297 1 98.19 66 LEU B N 1
ATOM 2670 C CA . LEU B 1 66 ? -9.945 19.578 3.969 1 98.19 66 LEU B CA 1
ATOM 2671 C C . LEU B 1 66 ? -9.477 21.016 4.129 1 98.19 66 LEU B C 1
ATOM 2673 O O . LEU B 1 66 ? -8.898 21.375 5.16 1 98.19 66 LEU B O 1
ATOM 2677 N N . ASP B 1 67 ? -9.688 21.844 3.143 1 97.38 67 ASP B N 1
ATOM 2678 C CA . ASP B 1 67 ? -9.359 23.266 3.209 1 97.38 67 ASP B CA 1
ATOM 2679 C C . ASP B 1 67 ? -10.125 23.953 4.336 1 97.38 67 ASP B C 1
ATOM 2681 O O . ASP B 1 67 ? -9.555 24.75 5.082 1 97.38 67 ASP B O 1
ATOM 2685 N N . LYS B 1 68 ? -11.492 23.672 4.348 1 97.25 68 LYS B N 1
ATOM 2686 C CA . LYS B 1 68 ? -12.32 24.234 5.41 1 97.25 68 LYS B CA 1
ATOM 2687 C C . LYS B 1 68 ? -11.812 23.797 6.785 1 97.25 68 LYS B C 1
ATOM 2689 O O . LYS B 1 68 ? -11.781 24.609 7.719 1 97.25 68 LYS B O 1
ATOM 2694 N N . ARG B 1 69 ? -11.391 22.578 6.836 1 98.06 69 ARG B N 1
ATOM 2695 C CA . ARG B 1 69 ? -10.867 22.062 8.102 1 98.06 69 ARG B CA 1
ATOM 2696 C C . ARG B 1 69 ? -9.594 22.797 8.5 1 98.06 69 ARG B C 1
ATOM 2698 O O . ARG B 1 69 ? -9.438 23.188 9.664 1 98.06 69 ARG B O 1
ATOM 2705 N N . SER B 1 70 ? -8.836 22.906 7.609 1 97.25 70 SER B N 1
ATOM 2706 C CA . SER B 1 70 ? -7.574 23.594 7.867 1 97.25 70 SER B CA 1
ATOM 2707 C C . SER B 1 70 ? -7.812 25.031 8.336 1 97.25 70 SER B C 1
ATOM 2709 O O . SER B 1 70 ? -7.129 25.516 9.234 1 97.25 70 SER B O 1
ATOM 2711 N N . GLN B 1 71 ? -8.656 25.75 7.711 1 97.5 71 GLN B N 1
ATOM 2712 C CA . GLN B 1 71 ? -8.992 27.109 8.094 1 97.5 71 GLN B CA 1
ATOM 2713 C C . GLN B 1 71 ? -9.539 27.172 9.523 1 97.5 71 GLN B C 1
ATOM 2715 O O . GLN B 1 71 ? -9.156 28.031 10.305 1 97.5 71 GLN B O 1
ATOM 2720 N N . LEU B 1 72 ? -10.414 26.266 9.812 1 97 72 LEU B N 1
ATOM 2721 C CA . LEU B 1 72 ? -10.977 26.219 11.156 1 97 72 LEU B CA 1
ATOM 2722 C C . LEU B 1 72 ? -9.891 25.953 12.195 1 97 72 LEU B C 1
ATOM 2724 O O . LEU B 1 72 ? -9.836 26.609 13.234 1 97 72 LEU B O 1
ATOM 2728 N N . ILE B 1 73 ? -9.094 25.016 11.883 1 96.75 73 ILE B N 1
ATOM 2729 C CA . ILE B 1 73 ? -8.016 24.641 12.797 1 96.75 73 ILE B CA 1
ATOM 2730 C C . ILE B 1 73 ? -7.133 25.859 13.07 1 96.75 73 ILE B C 1
ATOM 2732 O O . ILE B 1 73 ? -6.684 26.047 14.203 1 96.75 73 ILE B O 1
ATOM 2736 N N . SER B 1 74 ? -6.867 26.625 12.07 1 95.38 74 SER B N 1
ATOM 2737 C CA . SER B 1 74 ? -5.98 27.766 12.227 1 95.38 74 SER B CA 1
ATOM 2738 C C . SER B 1 74 ? -6.527 28.766 13.242 1 95.38 74 SER B C 1
ATOM 2740 O O . SER B 1 74 ? -5.793 29.625 13.742 1 95.38 74 SER B O 1
ATOM 2742 N N . ASN B 1 75 ? -7.746 28.719 13.617 1 94.38 75 ASN B N 1
ATOM 2743 C CA . ASN B 1 75 ? -8.375 29.625 14.57 1 94.38 75 ASN B CA 1
ATOM 2744 C C . ASN B 1 75 ? -8.266 29.094 16 1 94.38 75 ASN B C 1
ATOM 2746 O O . ASN B 1 75 ? -8.727 29.75 16.938 1 94.38 75 ASN B O 1
ATOM 2750 N N . ILE B 1 76 ? -7.738 27.938 16.062 1 93.25 76 ILE B N 1
ATOM 2751 C CA . ILE B 1 76 ? -7.539 27.344 17.391 1 93.25 76 ILE B CA 1
ATOM 2752 C C . ILE B 1 76 ? -6.055 27.359 17.734 1 93.25 76 ILE B C 1
ATOM 2754 O O . ILE B 1 76 ? -5.266 26.609 17.156 1 93.25 76 ILE B O 1
ATOM 2758 N N . PRO B 1 77 ? -5.766 28.156 18.688 1 91.25 77 PRO B N 1
ATOM 2759 C CA . PRO B 1 77 ? -4.355 28.203 19.078 1 91.25 77 PRO B CA 1
ATOM 2760 C C . PRO B 1 77 ? -3.816 26.844 19.516 1 91.25 77 PRO B C 1
ATOM 2762 O O . PRO B 1 77 ? -4.504 26.109 20.219 1 91.25 77 PRO B O 1
ATOM 2765 N N . ASN B 1 78 ? -2.682 26.438 19.016 1 92.06 78 ASN B N 1
ATOM 2766 C CA . ASN B 1 78 ? -1.914 25.266 19.422 1 92.06 78 ASN B CA 1
ATOM 2767 C C . ASN B 1 78 ? -2.688 23.969 19.172 1 92.06 78 ASN B C 1
ATOM 2769 O O . ASN B 1 78 ? -2.59 23.031 19.953 1 92.06 78 ASN B O 1
ATOM 2773 N N . PHE B 1 79 ? -3.52 23.969 18.25 1 95.06 79 PHE B N 1
ATOM 2774 C CA . PHE B 1 79 ? -4.316 22.797 17.938 1 95.06 79 PHE B CA 1
ATOM 2775 C C . PHE B 1 79 ? -3.424 21.578 17.672 1 95.06 79 PHE B C 1
ATOM 2777 O O . PHE B 1 79 ? -3.582 20.531 18.312 1 95.06 79 PHE B O 1
ATOM 2784 N N . TRP B 1 80 ? -2.51 21.672 16.812 1 97 80 TRP B N 1
ATOM 2785 C CA . TRP B 1 80 ? -1.691 20.547 16.375 1 97 80 TRP B CA 1
ATOM 2786 C C . TRP B 1 80 ? -0.783 20.062 17.516 1 97 80 TRP B C 1
ATOM 2788 O O . TRP B 1 80 ? -0.587 18.859 17.688 1 97 80 TRP B O 1
ATOM 2798 N N . ALA B 1 81 ? -0.221 21.016 18.266 1 95.38 81 ALA B N 1
ATOM 2799 C CA . ALA B 1 81 ? 0.596 20.641 19.406 1 95.38 81 ALA B CA 1
ATOM 2800 C C . ALA B 1 81 ? -0.2 19.781 20.391 1 95.38 81 ALA B C 1
ATOM 2802 O O . ALA B 1 81 ? 0.281 18.734 20.844 1 95.38 81 ALA B O 1
ATOM 2803 N N . THR B 1 82 ? -1.354 20.188 20.625 1 94.06 82 THR B N 1
ATOM 2804 C CA . THR B 1 82 ? -2.221 19.453 21.547 1 94.06 82 THR B CA 1
ATOM 2805 C C . THR B 1 82 ? -2.582 18.078 21 1 94.06 82 THR B C 1
ATOM 2807 O O . THR B 1 82 ? -2.451 17.078 21.688 1 94.06 82 THR B O 1
ATOM 2810 N N . ALA B 1 83 ? -2.969 18.062 19.781 1 95.88 83 ALA B N 1
ATOM 2811 C CA . ALA B 1 83 ? -3.379 16.797 19.156 1 95.88 83 ALA B CA 1
ATOM 2812 C C . ALA B 1 83 ? -2.219 15.812 19.094 1 95.88 83 ALA B C 1
ATOM 2814 O O . ALA B 1 83 ? -2.391 14.633 19.391 1 95.88 83 ALA B O 1
ATOM 2815 N N . ILE B 1 84 ? -1.139 16.328 18.672 1 97.06 84 ILE B N 1
ATOM 2816 C CA . ILE B 1 84 ? 0.055 15.484 18.562 1 97.06 84 ILE B CA 1
ATOM 2817 C C . ILE B 1 84 ? 0.41 14.93 19.953 1 97.06 84 ILE B C 1
ATOM 2819 O O . ILE B 1 84 ? 0.682 13.734 20.094 1 97.06 84 ILE B O 1
ATOM 2823 N N . MET B 1 85 ? 0.425 15.711 20.984 1 94.06 85 MET B N 1
ATOM 2824 C CA . MET B 1 85 ? 0.811 15.312 22.344 1 94.06 85 MET B CA 1
ATOM 2825 C C . MET B 1 85 ? -0.171 14.289 22.906 1 94.06 85 MET B C 1
ATOM 2827 O O . MET B 1 85 ? 0.174 13.531 23.812 1 94.06 85 MET B O 1
ATOM 2831 N N . ASN B 1 86 ? -1.356 14.312 22.328 1 93.81 86 ASN B N 1
ATOM 2832 C CA . ASN B 1 86 ? -2.373 13.375 22.797 1 93.81 86 ASN B CA 1
ATOM 2833 C C . ASN B 1 86 ? -2.332 12.07 22 1 93.81 86 ASN B C 1
ATOM 2835 O O . ASN B 1 86 ? -2.998 11.102 22.375 1 93.81 86 ASN B O 1
ATOM 2839 N N . HIS B 1 87 ? -1.654 12.031 21.031 1 95 87 HIS B N 1
ATOM 2840 C CA . HIS B 1 87 ? -1.549 10.805 20.234 1 95 87 HIS B CA 1
ATOM 2841 C C . HIS B 1 87 ? -0.633 9.789 20.906 1 95 87 HIS B C 1
ATOM 2843 O O . HIS B 1 87 ? 0.479 10.125 21.312 1 95 87 HIS B O 1
ATOM 2849 N N . PRO B 1 88 ? -0.908 8.648 20.938 1 92.25 88 PRO B N 1
ATOM 2850 C CA . PRO B 1 88 ? -0.158 7.66 21.703 1 92.25 88 PRO B CA 1
ATOM 2851 C C . PRO B 1 88 ? 1.248 7.426 21.156 1 92.25 88 PRO B C 1
ATOM 2853 O O . PRO B 1 88 ? 2.197 7.266 21.938 1 92.25 88 PRO B O 1
ATOM 2856 N N . ASP B 1 89 ? 1.407 7.328 19.828 1 92.25 89 ASP B N 1
ATOM 2857 C CA . ASP B 1 89 ? 2.697 6.988 19.234 1 92.25 89 ASP B CA 1
ATOM 2858 C C . ASP B 1 89 ? 3.471 8.25 18.844 1 92.25 89 ASP B C 1
ATOM 2860 O O . ASP B 1 89 ? 4.66 8.367 19.141 1 92.25 89 ASP B O 1
ATOM 2864 N N . ILE B 1 90 ? 2.752 9.164 18.297 1 94.81 90 ILE B N 1
ATOM 2865 C CA . ILE B 1 90 ? 3.422 10.336 17.75 1 94.81 90 ILE B CA 1
ATOM 2866 C C . ILE B 1 90 ? 3.994 11.188 18.875 1 94.81 90 ILE B C 1
ATOM 2868 O O . ILE B 1 90 ? 5.051 11.805 18.734 1 94.81 90 ILE B O 1
ATOM 2872 N N . SER B 1 91 ? 3.375 11.234 20.031 1 93.25 91 SER B N 1
ATOM 2873 C CA . SER B 1 91 ? 3.809 12.039 21.172 1 93.25 91 SER B CA 1
ATOM 2874 C C . SER B 1 91 ? 5.219 11.656 21.609 1 93.25 91 SER B C 1
ATOM 2876 O O . SER B 1 91 ? 5.949 12.484 22.172 1 93.25 91 SER B O 1
ATOM 2878 N N . ASN B 1 92 ? 5.535 10.383 21.375 1 91.25 92 ASN B N 1
ATOM 2879 C CA . ASN B 1 92 ? 6.848 9.891 21.781 1 91.25 92 ASN B CA 1
ATOM 2880 C C . ASN B 1 92 ? 7.973 10.609 21.047 1 91.25 92 ASN B C 1
ATOM 2882 O O . ASN B 1 92 ? 9.117 10.594 21.5 1 91.25 92 ASN B O 1
ATOM 2886 N N . LEU B 1 93 ? 7.57 11.141 19.984 1 92.5 93 LEU B N 1
ATOM 2887 C CA . LEU B 1 93 ? 8.57 11.875 19.219 1 92.5 93 LEU B CA 1
ATOM 2888 C C . LEU B 1 93 ? 8.938 13.18 19.922 1 92.5 93 LEU B C 1
ATOM 2890 O O . LEU B 1 93 ? 9.945 13.812 19.578 1 92.5 93 LEU B O 1
ATOM 2894 N N . PHE B 1 94 ? 8.141 13.539 20.859 1 90.62 94 PHE B N 1
ATOM 2895 C CA . PHE B 1 94 ? 8.273 14.852 21.484 1 90.62 94 PHE B CA 1
ATOM 2896 C C . PHE B 1 94 ? 8.469 14.719 22.984 1 90.62 94 PHE B C 1
ATOM 2898 O O . PHE B 1 94 ? 7.898 15.492 23.766 1 90.62 94 PHE B O 1
ATOM 2905 N N . SER B 1 95 ? 9.102 13.844 23.406 1 82.56 95 SER B N 1
ATOM 2906 C CA . SER B 1 95 ? 9.297 13.562 24.828 1 82.56 95 SER B CA 1
ATOM 2907 C C . SER B 1 95 ? 10.219 14.586 25.469 1 82.56 95 SER B C 1
ATOM 2909 O O . SER B 1 95 ? 10.133 14.844 26.672 1 82.56 95 SER B O 1
ATOM 2911 N N . GLY B 1 96 ? 11.047 15.203 24.672 1 79.81 96 GLY B N 1
ATOM 2912 C CA . GLY B 1 96 ? 11.922 16.219 25.234 1 79.81 96 GLY B CA 1
ATOM 2913 C C . GLY B 1 96 ? 11.266 17.594 25.312 1 79.81 96 GLY B C 1
ATOM 2914 O O . GLY B 1 96 ? 10.422 17.938 24.484 1 79.81 96 GLY B O 1
ATOM 2915 N N . GLN B 1 97 ? 11.766 18.297 26.25 1 82.88 97 GLN B N 1
ATOM 2916 C CA . GLN B 1 97 ? 11.203 19.625 26.453 1 82.88 97 GLN B CA 1
ATOM 2917 C C . GLN B 1 97 ? 11.406 20.516 25.234 1 82.88 97 GLN B C 1
ATOM 2919 O O . GLN B 1 97 ? 10.492 21.219 24.797 1 82.88 97 GLN B O 1
ATOM 2924 N N . GLU B 1 98 ? 12.43 20.438 24.781 1 82.75 98 GLU B N 1
ATOM 2925 C CA . GLU B 1 98 ? 12.734 21.281 23.641 1 82.75 98 GLU B CA 1
ATOM 2926 C C . GLU B 1 98 ? 11.891 20.891 22.422 1 82.75 98 GLU B C 1
ATOM 2928 O O . GLU B 1 98 ? 11.469 21.766 21.656 1 82.75 98 GLU B O 1
ATOM 2933 N N . GLU B 1 99 ? 11.844 19.672 22.234 1 85.19 99 GLU B N 1
ATOM 2934 C CA . GLU B 1 99 ? 11.008 19.203 21.125 1 85.19 99 GLU B CA 1
ATOM 2935 C C . GLU B 1 99 ? 9.562 19.656 21.297 1 85.19 99 GLU B C 1
ATOM 2937 O O . GLU B 1 99 ? 8.914 20.062 20.344 1 85.19 99 GLU B O 1
ATOM 2942 N N . GLU B 1 100 ? 9.133 19.547 22.438 1 88.94 100 GLU B N 1
ATOM 2943 C CA . GLU B 1 100 ? 7.766 19.984 22.719 1 88.94 100 GLU B CA 1
ATOM 2944 C C . GLU B 1 100 ? 7.598 21.484 22.469 1 88.94 100 GLU B C 1
ATOM 2946 O O . GLU B 1 100 ? 6.578 21.906 21.922 1 88.94 100 GL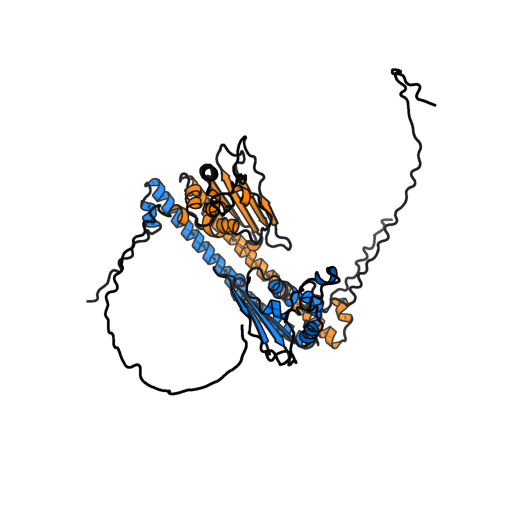U B O 1
ATOM 2951 N N . ASP B 1 101 ? 8.547 22.25 22.984 1 91 101 ASP B N 1
ATOM 2952 C CA . ASP B 1 101 ? 8.508 23.688 22.75 1 91 101 ASP B CA 1
ATOM 2953 C C . ASP B 1 101 ? 8.445 24.016 21.266 1 91 101 ASP B C 1
ATOM 2955 O O . ASP B 1 101 ? 7.719 24.922 20.859 1 91 101 ASP B O 1
ATOM 2959 N N . CYS B 1 102 ? 9.109 23.312 20.547 1 92.62 102 CYS B N 1
ATOM 2960 C CA . CYS B 1 102 ? 9.141 23.516 19.094 1 92.62 102 CYS B CA 1
ATOM 2961 C C . CYS B 1 102 ? 7.789 23.188 18.469 1 92.62 102 CYS B C 1
ATOM 2963 O O . CYS B 1 102 ? 7.367 23.859 17.531 1 92.62 102 CYS B O 1
ATOM 2965 N N . LEU B 1 103 ? 7.258 22.188 18.984 1 92.75 103 LEU B N 1
ATOM 2966 C CA . LEU B 1 103 ? 5.973 21.719 18.469 1 92.75 103 LEU B CA 1
ATOM 2967 C C . LEU B 1 103 ? 4.934 22.828 18.516 1 92.75 103 LEU B C 1
ATOM 2969 O O . LEU B 1 103 ? 4.039 22.891 17.672 1 92.75 103 LEU B O 1
ATOM 2973 N N . HIS B 1 104 ? 5.09 23.781 19.438 1 94.5 104 HIS B N 1
ATOM 2974 C CA . HIS B 1 104 ? 4.121 24.859 19.594 1 94.5 104 HIS B CA 1
ATOM 2975 C C . HIS B 1 104 ? 4.168 25.828 18.422 1 94.5 104 HIS B C 1
ATOM 2977 O O . HIS B 1 104 ? 3.264 26.641 18.25 1 94.5 104 HIS B O 1
ATOM 2983 N N . HIS B 1 105 ? 5.172 25.766 17.641 1 94.81 105 HIS B N 1
ATOM 2984 C CA . HIS B 1 105 ? 5.289 26.625 16.469 1 94.81 105 HIS B CA 1
ATOM 2985 C C . HIS B 1 105 ? 4.688 25.969 15.234 1 94.81 105 HIS B C 1
ATOM 2987 O O . HIS B 1 105 ? 4.605 26.594 14.172 1 94.81 105 HIS B O 1
ATOM 2993 N N . LEU B 1 106 ? 4.293 24.672 15.383 1 97.19 106 LEU B N 1
ATOM 2994 C CA . LEU B 1 106 ? 3.596 24 14.297 1 97.19 106 LEU B CA 1
ATOM 2995 C C . LEU B 1 106 ? 2.18 24.547 14.141 1 97.19 106 LEU B C 1
ATOM 2997 O O . LEU B 1 106 ? 1.373 24.469 15.07 1 97.19 106 LEU B O 1
ATOM 3001 N N . THR B 1 107 ? 1.889 25.062 12.883 1 97 107 THR B N 1
ATOM 3002 C CA . THR B 1 107 ? 0.616 25.75 12.688 1 97 107 THR B CA 1
ATOM 3003 C C . THR B 1 107 ? -0.321 24.922 11.82 1 97 107 THR B C 1
ATOM 3005 O O . THR B 1 107 ? -1.541 25.078 11.875 1 97 107 THR B O 1
ATOM 3008 N N . LYS B 1 108 ? 0.307 24.062 11.047 1 97.69 108 LYS B N 1
ATOM 3009 C CA . LYS B 1 108 ? -0.505 23.312 10.094 1 97.69 108 LYS B CA 1
ATOM 3010 C C . LYS B 1 108 ? 0.201 22.047 9.648 1 97.69 108 LYS B C 1
ATOM 3012 O O . LYS B 1 108 ? 1.423 22.031 9.484 1 97.69 108 LYS B O 1
ATOM 3017 N N . ILE B 1 109 ? -0.617 20.984 9.469 1 98.38 109 ILE B N 1
ATOM 3018 C CA . ILE B 1 109 ? -0.193 19.75 8.812 1 98.38 109 ILE B CA 1
ATOM 3019 C C . ILE B 1 109 ? -1.087 19.469 7.609 1 98.38 109 ILE B C 1
ATOM 3021 O O . ILE B 1 109 ? -2.311 19.594 7.695 1 98.38 109 ILE B O 1
ATOM 3025 N N . GLU B 1 110 ? -0.429 19.188 6.566 1 98.19 110 GLU B N 1
ATOM 3026 C CA . GLU B 1 110 ? -1.159 18.812 5.363 1 98.19 110 GLU B CA 1
ATOM 3027 C C . GLU B 1 110 ? -0.58 17.547 4.746 1 98.19 110 GLU B C 1
ATOM 3029 O O . GLU B 1 110 ? 0.638 17.406 4.613 1 98.19 110 GLU B O 1
ATOM 3034 N N . ILE B 1 111 ? -1.557 16.625 4.375 1 97.94 111 ILE B N 1
ATOM 3035 C CA . ILE B 1 111 ? -1.141 15.414 3.662 1 97.94 111 ILE B CA 1
ATOM 3036 C C . ILE B 1 111 ? -1.83 15.352 2.301 1 97.94 111 ILE B C 1
ATOM 3038 O O . ILE B 1 111 ? -3.053 15.484 2.211 1 97.94 111 ILE B O 1
ATOM 3042 N N . GLU B 1 112 ? -0.883 15.273 1.331 1 97.12 112 GLU B N 1
ATOM 3043 C CA . GLU B 1 112 ? -1.39 15.188 -0.035 1 97.12 112 GLU B CA 1
ATOM 3044 C C . GLU B 1 112 ? -1.108 13.812 -0.64 1 97.12 112 GLU B C 1
ATOM 3046 O O . GLU B 1 112 ? 0.051 13.438 -0.826 1 97.12 112 GLU B O 1
ATOM 3051 N N . ASP B 1 113 ? -2.281 13.07 -1.165 1 95.56 113 ASP B N 1
ATOM 3052 C CA . ASP B 1 113 ? -2.137 11.828 -1.914 1 95.56 113 ASP B CA 1
ATOM 3053 C C . ASP B 1 113 ? -1.807 12.102 -3.379 1 95.56 113 ASP B C 1
ATOM 3055 O O . ASP B 1 113 ? -2.24 13.117 -3.939 1 95.56 113 ASP B O 1
ATOM 3059 N N . PHE B 1 114 ? -1.051 11.211 -3.771 1 95 114 PHE B N 1
ATOM 3060 C CA . PHE B 1 114 ? -0.945 11.203 -5.227 1 95 114 PHE B CA 1
ATOM 3061 C C . PHE B 1 114 ? -2.271 10.805 -5.863 1 95 114 PHE B C 1
ATOM 3063 O O . PHE B 1 114 ? -3.195 10.375 -5.168 1 95 114 PHE B O 1
ATOM 3070 N N . ASP B 1 115 ? -2.455 11.008 -7.207 1 94.12 115 ASP B N 1
ATOM 3071 C CA . ASP B 1 115 ? -3.684 10.625 -7.895 1 94.12 115 ASP B CA 1
ATOM 3072 C C . ASP B 1 115 ? -3.996 9.148 -7.68 1 94.12 115 ASP B C 1
ATOM 3074 O O . ASP B 1 115 ? -5.129 8.789 -7.352 1 94.12 115 ASP B O 1
ATOM 3078 N N . ASP B 1 116 ? -2.924 8.367 -7.941 1 91.56 116 ASP B N 1
ATOM 3079 C CA . ASP B 1 116 ? -2.988 6.988 -7.484 1 91.56 116 ASP B CA 1
ATOM 3080 C C . ASP B 1 116 ? -2.547 6.867 -6.027 1 91.56 116 ASP B C 1
ATOM 3082 O O . ASP B 1 116 ? -1.351 6.914 -5.73 1 91.56 116 ASP B O 1
ATOM 3086 N N . ILE B 1 117 ? -3.549 6.602 -5.16 1 91.56 117 ILE B N 1
ATOM 3087 C CA . ILE B 1 117 ? -3.326 6.695 -3.721 1 91.56 117 ILE B CA 1
ATOM 3088 C C . ILE B 1 117 ? -2.307 5.645 -3.285 1 91.56 117 ILE B C 1
ATOM 3090 O O . ILE B 1 117 ? -1.559 5.855 -2.328 1 91.56 117 ILE B O 1
ATOM 3094 N N . LEU B 1 118 ? -2.209 4.555 -3.961 1 88.5 118 LEU B N 1
ATOM 3095 C CA . LEU B 1 118 ? -1.297 3.48 -3.586 1 88.5 118 LEU B CA 1
ATOM 3096 C C . LEU B 1 118 ? 0.134 3.816 -3.996 1 88.5 118 LEU B C 1
ATOM 3098 O O . LEU B 1 118 ? 1.082 3.176 -3.535 1 88.5 118 LEU B O 1
ATOM 3102 N N . SER B 1 119 ? 0.248 4.863 -4.855 1 92.94 119 SER B N 1
ATOM 3103 C CA . SER B 1 119 ? 1.567 5.176 -5.395 1 92.94 119 SER B CA 1
ATOM 3104 C C . SER B 1 119 ? 2.355 6.074 -4.445 1 92.94 119 SER B C 1
ATOM 3106 O O . SER B 1 119 ? 3.572 6.207 -4.582 1 92.94 119 SER B O 1
ATOM 3108 N N . GLY B 1 120 ? 1.668 6.758 -3.539 1 95.88 120 GLY B N 1
ATOM 3109 C CA . GLY B 1 120 ? 2.436 7.562 -2.604 1 95.88 120 GLY B CA 1
ATOM 3110 C C . GLY B 1 120 ? 1.677 8.773 -2.098 1 95.88 120 GLY B C 1
ATOM 3111 O O . GLY B 1 120 ? 0.482 8.922 -2.365 1 95.88 120 GLY B O 1
ATOM 3112 N N . PHE B 1 121 ? 2.432 9.656 -1.284 1 97.5 121 PHE B N 1
ATOM 3113 C CA . PHE B 1 121 ? 1.868 10.852 -0.655 1 97.5 121 PHE B CA 1
ATOM 3114 C C . PHE B 1 121 ? 2.973 11.766 -0.149 1 97.5 121 PHE B C 1
ATOM 3116 O O . PHE B 1 121 ? 4.148 11.398 -0.153 1 97.5 121 PHE B O 1
ATOM 3123 N N . ILE B 1 122 ? 2.578 12.977 0.283 1 98.19 122 ILE B N 1
ATOM 3124 C CA . ILE B 1 122 ? 3.461 14.008 0.821 1 98.19 122 ILE B CA 1
ATOM 3125 C C . ILE B 1 122 ? 2.912 14.516 2.154 1 98.19 122 ILE B C 1
ATOM 3127 O O . ILE B 1 122 ? 1.717 14.797 2.273 1 98.19 122 ILE B O 1
ATOM 3131 N N . ILE B 1 123 ? 3.758 14.523 3.1 1 98.69 123 ILE B N 1
ATOM 3132 C CA . ILE B 1 123 ? 3.418 15.18 4.359 1 98.69 123 ILE B CA 1
ATOM 3133 C C . ILE B 1 123 ? 4.09 16.547 4.43 1 98.69 123 ILE B C 1
ATOM 3135 O O . ILE B 1 123 ? 5.301 16.656 4.227 1 98.69 123 ILE B O 1
ATOM 3139 N N . LYS B 1 124 ? 3.24 17.641 4.754 1 98.69 124 LYS B N 1
ATOM 3140 C CA . LYS B 1 124 ? 3.717 19.016 4.891 1 98.69 124 LYS B CA 1
ATOM 3141 C C . LYS B 1 124 ? 3.488 19.531 6.305 1 98.69 124 LYS B C 1
ATOM 3143 O O . LYS B 1 124 ? 2.363 19.516 6.809 1 98.69 124 LYS B O 1
ATOM 3148 N N . PHE B 1 125 ? 4.539 20.016 6.98 1 98.56 125 PHE B N 1
ATOM 3149 C CA . PHE B 1 125 ? 4.48 20.656 8.289 1 98.56 125 PHE B CA 1
ATOM 3150 C C . PHE B 1 125 ? 4.746 22.156 8.156 1 98.56 125 PHE B C 1
ATOM 3152 O O . PHE B 1 125 ? 5.844 22.578 7.781 1 98.56 125 PHE B O 1
ATOM 3159 N N . TYR B 1 126 ? 3.875 22.938 8.539 1 98.56 126 TYR B N 1
ATOM 3160 C CA . TYR B 1 126 ? 4.016 24.391 8.508 1 98.56 126 TYR B CA 1
ATOM 3161 C C . TYR B 1 126 ? 4.332 24.938 9.898 1 98.56 126 TYR B C 1
ATOM 3163 O O . TYR B 1 126 ? 3.658 24.594 10.875 1 98.56 126 TYR B O 1
ATOM 3171 N N . PHE B 1 127 ? 5.227 25.812 9.961 1 97.06 127 PHE B N 1
ATOM 3172 C CA . PHE B 1 127 ? 5.664 26.406 11.219 1 97.06 127 PHE B CA 1
ATOM 3173 C C . PHE B 1 127 ? 5.609 27.922 11.141 1 97.06 127 PHE B C 1
ATOM 3175 O O . PHE B 1 127 ? 5.93 28.516 10.102 1 97.06 127 PHE B O 1
ATOM 3182 N N . ASP B 1 128 ? 5.402 28.469 12.258 1 96.19 128 ASP B N 1
ATOM 3183 C CA . ASP B 1 128 ? 5.652 29.891 12.422 1 96.19 128 ASP B CA 1
ATOM 3184 C C . ASP B 1 128 ? 7.125 30.156 12.719 1 96.19 128 ASP B C 1
ATOM 3186 O O . ASP B 1 128 ? 7.91 29.234 12.898 1 96.19 128 ASP B O 1
ATOM 3190 N N . GLU B 1 129 ? 7.273 31.5 12.688 1 95.69 129 GLU B N 1
ATOM 3191 C CA . GLU B 1 129 ? 8.633 31.844 13.078 1 95.69 129 GLU B CA 1
ATOM 3192 C C . GLU B 1 129 ? 8.984 31.234 14.438 1 95.69 129 GLU B C 1
ATOM 3194 O O . GLU B 1 129 ? 8.172 31.266 15.359 1 95.69 129 GLU B O 1
ATOM 3199 N N . ASN B 1 130 ? 10.312 30.656 14.523 1 93.56 130 ASN B N 1
ATOM 3200 C CA . ASN B 1 130 ? 10.75 29.969 15.727 1 93.56 130 ASN B CA 1
ATOM 3201 C C . ASN B 1 130 ? 12.258 30.078 15.922 1 93.56 130 ASN B C 1
ATOM 3203 O O . ASN B 1 130 ? 12.969 30.516 15.023 1 93.56 130 ASN B O 1
ATOM 3207 N N . PRO B 1 131 ? 12.664 29.781 17.016 1 92.5 131 PRO B N 1
ATOM 3208 C CA . PRO B 1 131 ? 14.094 29.953 17.297 1 92.5 131 PRO B CA 1
ATOM 3209 C C . PRO B 1 131 ? 14.938 28.75 16.859 1 92.5 131 PRO B C 1
ATOM 3211 O O . PRO B 1 131 ? 16.156 28.734 17.078 1 92.5 131 PRO B O 1
ATOM 3214 N N . TYR B 1 132 ? 14.367 27.828 16.25 1 92.69 132 TYR B N 1
ATOM 3215 C CA . TYR B 1 132 ? 15.086 26.578 16 1 92.69 132 TYR B CA 1
ATOM 3216 C C . TYR B 1 132 ? 15.547 26.5 14.555 1 92.69 132 TYR B C 1
ATOM 3218 O O . TYR B 1 132 ? 16.672 26.094 14.281 1 92.69 132 TYR B O 1
ATOM 3226 N N . PHE B 1 133 ? 14.7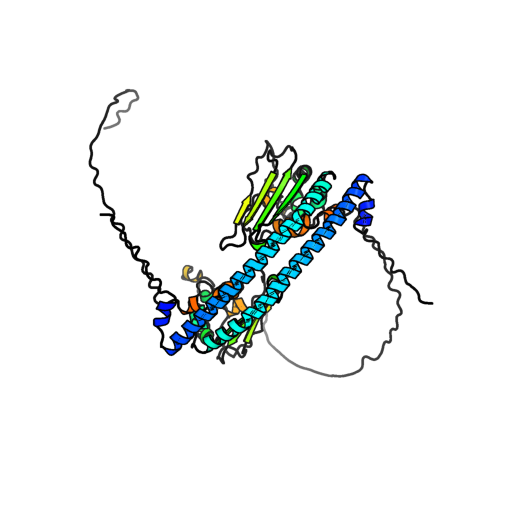19 26.828 13.617 1 93.25 133 PHE B N 1
ATOM 3227 C CA . PHE B 1 133 ? 15.07 26.734 12.203 1 93.25 133 PHE B CA 1
ATOM 3228 C C . PHE B 1 133 ? 14.344 27.797 11.398 1 93.25 133 PHE B C 1
ATOM 3230 O O . PHE B 1 133 ? 13.422 28.453 11.898 1 93.25 133 PHE B O 1
ATOM 3237 N N . GLU B 1 134 ? 14.75 27.891 10.062 1 91.5 134 GLU B N 1
ATOM 3238 C CA . GLU B 1 134 ? 14.258 28.969 9.219 1 91.5 134 GLU B CA 1
ATOM 3239 C C . GLU B 1 134 ? 13.164 28.484 8.273 1 91.5 134 GLU B C 1
ATOM 3241 O O . GLU B 1 134 ? 12.406 29.281 7.723 1 91.5 134 GLU B O 1
ATOM 3246 N N . ASN B 1 135 ? 13.055 27.266 8.148 1 95.38 135 ASN B N 1
ATOM 3247 C CA . ASN B 1 135 ? 12.086 26.719 7.207 1 95.38 135 ASN B CA 1
ATOM 3248 C C . ASN B 1 135 ? 10.656 27.062 7.613 1 95.38 135 ASN B C 1
ATOM 3250 O O . ASN B 1 135 ? 10.242 26.766 8.734 1 95.38 135 ASN B O 1
ATOM 3254 N N . PRO B 1 136 ? 9.836 27.641 6.656 1 96.75 136 PRO B N 1
ATOM 3255 C CA . PRO B 1 136 ? 8.422 27.812 6.977 1 96.75 136 PRO B CA 1
ATOM 3256 C C . PRO B 1 136 ? 7.621 26.531 6.863 1 96.75 136 PRO B C 1
ATOM 3258 O O . PRO B 1 136 ? 6.566 26.391 7.488 1 96.75 136 PRO B O 1
ATOM 3261 N N . VAL B 1 137 ? 8.156 25.688 5.941 1 97.81 137 VAL B N 1
ATOM 3262 C CA . VAL B 1 137 ? 7.484 24.406 5.719 1 97.81 137 VAL B CA 1
ATOM 3263 C C . VAL B 1 137 ? 8.523 23.297 5.645 1 97.81 137 VAL B C 1
ATOM 3265 O O . VAL B 1 137 ? 9.555 23.438 4.977 1 97.81 137 VAL B O 1
ATOM 3268 N N . LEU B 1 138 ? 8.383 22.141 6.312 1 97.56 138 LEU B N 1
ATOM 3269 C CA . LEU B 1 138 ? 9.141 20.906 6.191 1 97.56 138 LEU B CA 1
ATOM 3270 C C . LEU B 1 138 ? 8.297 19.797 5.547 1 97.56 138 LEU B C 1
ATOM 3272 O O . LEU B 1 138 ? 7.188 19.516 6.004 1 97.56 138 LEU B O 1
ATOM 3276 N N . THR B 1 139 ? 8.781 19.219 4.574 1 98.44 139 THR B N 1
ATOM 3277 C CA . THR B 1 139 ? 8.016 18.234 3.824 1 98.44 139 THR B CA 1
ATOM 3278 C C . THR B 1 139 ? 8.742 16.891 3.805 1 98.44 139 THR B C 1
ATOM 3280 O O . THR B 1 139 ? 9.969 16.844 3.707 1 98.44 139 THR B O 1
ATOM 3283 N N . LYS B 1 140 ? 8.023 15.805 3.816 1 98.31 140 LYS B N 1
ATOM 3284 C CA . LYS B 1 140 ? 8.484 14.43 3.623 1 98.31 140 LYS B CA 1
ATOM 3285 C C . LYS B 1 140 ? 7.625 13.703 2.6 1 98.31 140 LYS B C 1
ATOM 3287 O O . LYS B 1 140 ? 6.434 13.484 2.824 1 98.31 140 LYS B O 1
ATOM 3292 N N . GLU B 1 141 ? 8.258 13.328 1.478 1 97.81 141 GLU B N 1
ATOM 3293 C CA . GLU B 1 141 ? 7.559 12.719 0.355 1 97.81 141 GLU B CA 1
ATOM 3294 C C . GLU B 1 141 ? 7.82 11.211 0.297 1 97.81 141 GLU B C 1
ATOM 3296 O O . GLU B 1 141 ? 8.961 10.773 0.434 1 97.81 141 GLU B O 1
ATOM 3301 N N . TYR B 1 142 ? 6.684 10.445 -0.034 1 97.44 142 TYR B N 1
ATOM 3302 C CA . TYR B 1 142 ? 6.754 9 -0.191 1 97.44 142 TYR B CA 1
ATOM 3303 C C . TYR B 1 142 ? 6.312 8.578 -1.589 1 97.44 142 TYR B C 1
ATOM 3305 O O . TYR B 1 142 ? 5.191 8.883 -2.01 1 97.44 142 TYR B O 1
ATOM 3313 N N . VAL B 1 143 ? 7.176 7.863 -2.256 1 96.19 143 VAL B N 1
ATOM 3314 C CA . VAL B 1 143 ? 6.875 7.199 -3.52 1 96.19 143 VAL B CA 1
ATOM 3315 C C . VAL B 1 143 ? 6.887 5.688 -3.322 1 96.19 143 VAL B C 1
ATOM 3317 O O . VAL B 1 143 ? 7.953 5.078 -3.193 1 96.19 143 VAL B O 1
ATOM 3320 N N . LEU B 1 144 ? 5.676 4.988 -3.451 1 91.75 144 LEU B N 1
ATOM 3321 C CA . LEU B 1 144 ? 5.523 3.623 -2.955 1 91.75 144 LEU B CA 1
ATOM 3322 C C . LEU B 1 144 ? 5.098 2.682 -4.074 1 91.75 144 LEU B C 1
ATOM 3324 O O . LEU B 1 144 ? 5.188 1.46 -3.932 1 91.75 144 LEU B O 1
ATOM 3328 N N . GLY B 1 145 ? 4.562 2.928 -5.141 1 76.81 145 GLY B N 1
ATOM 3329 C CA . GLY B 1 145 ? 3.904 2.078 -6.117 1 76.81 145 GLY B CA 1
ATOM 3330 C C . GLY B 1 145 ? 4.859 1.51 -7.152 1 76.81 145 GLY B C 1
ATOM 3331 O O . GLY B 1 145 ? 4.465 0.686 -7.98 1 76.81 145 GLY B O 1
ATOM 3332 N N . ASN B 1 146 ? 6.086 1.789 -7.094 1 75.12 146 ASN B N 1
ATOM 3333 C CA . ASN B 1 146 ? 7.012 1.307 -8.109 1 75.12 146 ASN B CA 1
ATOM 3334 C C . ASN B 1 146 ? 7.953 0.242 -7.559 1 75.12 146 ASN B C 1
ATOM 3336 O O . ASN B 1 146 ? 7.812 -0.178 -6.406 1 75.12 146 ASN B O 1
ATOM 3340 N N . ASP B 1 147 ? 8.672 -0.335 -8.43 1 77.31 147 ASP B N 1
ATOM 3341 C CA . ASP B 1 147 ? 9.602 -1.406 -8.094 1 77.31 147 ASP B CA 1
ATOM 3342 C C . ASP B 1 147 ? 10.648 -0.928 -7.094 1 77.31 147 ASP B C 1
ATOM 3344 O O . ASP B 1 147 ? 11.25 -1.736 -6.387 1 77.31 147 ASP B O 1
ATOM 3348 N N . SER B 1 148 ? 10.797 0.336 -6.887 1 85.75 148 SER B N 1
ATOM 3349 C CA . SER B 1 148 ? 11.773 0.887 -5.957 1 85.75 148 SER B CA 1
ATOM 3350 C C . SER B 1 148 ? 11.164 1.984 -5.094 1 85.75 148 SER B C 1
ATOM 3352 O O . SER B 1 148 ? 11.414 3.17 -5.32 1 85.75 148 SER B O 1
ATOM 3354 N N . PRO B 1 149 ? 10.484 1.702 -4.215 1 90.25 149 PRO B N 1
ATOM 3355 C CA . PRO B 1 149 ? 9.914 2.703 -3.309 1 90.25 149 PRO B CA 1
ATOM 3356 C C . PRO B 1 149 ? 10.977 3.631 -2.715 1 90.25 149 PRO B C 1
ATOM 3358 O O . PRO B 1 149 ? 12.094 3.195 -2.434 1 90.25 149 PRO B O 1
ATOM 3361 N N . SER B 1 150 ? 10.641 4.836 -2.32 1 94.75 150 SER B N 1
ATOM 3362 C CA . SER B 1 150 ? 11.578 5.824 -1.805 1 94.75 150 SER B CA 1
ATOM 3363 C C . SER B 1 150 ? 10.859 6.93 -1.041 1 94.75 150 SER B C 1
ATOM 3365 O O . SER B 1 150 ? 9.633 7.066 -1.147 1 94.75 150 SER B O 1
ATOM 3367 N N . SER B 1 151 ? 11.664 7.617 -0.342 1 96 151 SER B N 1
ATOM 3368 C CA . SER B 1 151 ? 11.211 8.812 0.354 1 96 151 SER B CA 1
ATOM 3369 C C . SER B 1 151 ? 12.258 9.922 0.303 1 96 151 SER B C 1
ATOM 3371 O O . SER B 1 151 ? 13.445 9.648 0.131 1 96 151 SER B O 1
ATOM 3373 N N . LYS B 1 152 ? 11.797 11.172 0.576 1 97.38 152 LYS B N 1
ATOM 3374 C CA . LYS B 1 152 ? 12.648 12.359 0.546 1 97.38 152 LYS B CA 1
ATOM 3375 C C . LYS B 1 152 ? 12.133 13.422 1.514 1 97.38 152 LYS B C 1
ATOM 3377 O O . LYS B 1 152 ? 10.93 13.656 1.609 1 97.38 152 LYS B O 1
ATOM 3382 N N . SER B 1 153 ? 13.023 14.078 2.154 1 96.94 153 SER B N 1
ATOM 3383 C CA . SER B 1 153 ? 12.695 15.109 3.133 1 96.94 153 SER B CA 1
ATOM 3384 C C . SER B 1 153 ? 13.312 16.453 2.752 1 96.94 153 SER B C 1
ATOM 3386 O O . SER B 1 153 ? 14.391 16.5 2.156 1 96.94 153 SER B O 1
ATOM 3388 N N . THR B 1 154 ? 12.672 17.406 3.254 1 96.94 154 THR B N 1
ATOM 3389 C CA . THR B 1 154 ? 13.25 18.75 3.152 1 96.94 154 THR B CA 1
ATOM 3390 C C . THR B 1 154 ? 14.461 18.891 4.074 1 96.94 154 THR B C 1
ATOM 3392 O O . THR B 1 154 ? 14.398 18.516 5.246 1 96.94 154 THR B O 1
ATOM 3395 N N . PRO B 1 155 ? 15.547 19.422 3.482 1 90.81 155 PRO B N 1
ATOM 3396 C CA . PRO B 1 155 ? 16.641 19.75 4.406 1 90.81 155 PRO B CA 1
ATOM 3397 C C . PRO B 1 155 ? 16.25 20.844 5.398 1 90.81 155 PRO B C 1
ATOM 3399 O O . PRO B 1 155 ? 15.648 21.844 5.016 1 90.81 155 PRO B O 1
ATOM 3402 N N . ILE B 1 156 ? 16.625 20.672 6.66 1 92.12 156 ILE B N 1
ATOM 3403 C CA . ILE B 1 156 ? 16.281 21.625 7.699 1 92.12 156 ILE B CA 1
ATOM 3404 C C . ILE B 1 156 ? 17.375 22.688 7.797 1 92.12 156 ILE B C 1
ATOM 3406 O O . ILE B 1 156 ? 18.562 22.375 7.906 1 92.12 156 ILE B O 1
ATOM 3410 N N . ASN B 1 157 ? 17 23.844 7.844 1 93.56 157 ASN B N 1
ATOM 3411 C CA . ASN B 1 157 ? 17.891 24.969 8.062 1 93.56 157 ASN B CA 1
ATOM 3412 C C . ASN B 1 157 ? 17.922 25.391 9.531 1 93.56 157 ASN B C 1
ATOM 3414 O O . ASN B 1 157 ? 17.266 26.375 9.914 1 93.56 157 ASN B O 1
ATOM 3418 N N . TRP B 1 158 ? 18.734 24.844 10.289 1 92.31 158 TRP B N 1
ATOM 3419 C CA . TRP B 1 158 ? 18.797 25.062 11.734 1 92.31 158 TRP B CA 1
ATOM 3420 C C . TRP B 1 158 ? 19.344 26.453 12.055 1 92.31 158 TRP B C 1
ATOM 3422 O O . TRP B 1 158 ? 20.297 26.906 11.406 1 92.31 158 TRP B O 1
ATOM 3432 N N . LYS B 1 159 ? 18.859 26.984 13.094 1 86.56 159 LYS B N 1
ATOM 3433 C CA . LYS B 1 159 ? 19.438 28.219 13.641 1 86.56 159 LYS B CA 1
ATOM 3434 C C . LYS B 1 159 ? 20.609 27.906 14.562 1 86.56 159 LYS B C 1
ATOM 3436 O O . LYS B 1 159 ? 20.797 26.766 14.992 1 86.56 159 LYS B O 1
ATOM 3441 N N . GLU B 1 160 ? 21.297 28.859 15.031 1 88.31 160 GLU B N 1
ATOM 3442 C CA . GLU B 1 160 ? 22.5 28.688 15.852 1 88.31 160 GLU B CA 1
ATOM 3443 C C . GLU B 1 160 ? 22.141 28.172 17.234 1 88.31 160 GLU B C 1
ATOM 3445 O O . GLU B 1 160 ? 21.203 28.656 17.875 1 88.31 160 GLU B O 1
ATOM 3450 N N . GLY B 1 161 ? 22.969 27.125 17.609 1 82.88 161 GLY B N 1
ATOM 3451 C CA . GLY B 1 161 ? 22.891 26.625 18.984 1 82.88 161 GLY B CA 1
ATOM 3452 C C . GLY B 1 161 ? 21.812 25.594 19.188 1 82.88 161 GLY B C 1
ATOM 3453 O O . GLY B 1 161 ? 21.625 25.094 20.297 1 82.88 161 GLY B O 1
ATOM 3454 N N . VAL B 1 162 ? 21.281 25.312 18.281 1 81.31 162 VAL B N 1
ATOM 3455 C CA . VAL B 1 162 ? 20.156 24.391 18.438 1 81.31 162 VAL B CA 1
ATOM 3456 C C . VAL B 1 162 ? 20.641 22.953 18.422 1 81.31 162 VAL B C 1
ATOM 3458 O O . VAL B 1 162 ? 21.469 22.578 17.578 1 81.31 162 VAL B O 1
ATOM 3461 N N . GLN B 1 163 ? 19.906 22.078 19.609 1 69.31 163 GLN B N 1
ATOM 3462 C CA . GLN B 1 163 ? 20.328 20.688 19.781 1 69.31 163 GLN B CA 1
ATOM 3463 C C . GLN B 1 163 ? 19.203 19.719 19.422 1 69.31 163 GLN B C 1
ATOM 3465 O O . GLN B 1 163 ? 19.375 18.5 19.5 1 69.31 163 GLN B O 1
ATOM 3470 N N . LEU B 1 164 ? 18.234 20.234 19.141 1 77.19 164 LEU B N 1
ATOM 3471 C CA . LEU B 1 164 ? 17.094 19.375 18.828 1 77.19 164 LEU B CA 1
ATOM 3472 C C . LEU B 1 164 ? 17.469 18.344 17.75 1 77.19 164 LEU B C 1
ATOM 3474 O O . LEU B 1 164 ? 18.172 18.672 16.797 1 77.19 164 LEU B O 1
ATOM 3478 N N . GLY B 1 165 ? 17 17.078 18.172 1 63.81 165 GLY B N 1
ATOM 3479 C CA . GLY B 1 165 ? 17.234 16.031 17.203 1 63.81 165 GLY B CA 1
ATOM 3480 C C . GLY B 1 165 ? 18.578 15.344 17.375 1 63.81 165 GLY B C 1
ATOM 3481 O O . GLY B 1 165 ? 18.844 14.305 16.766 1 63.81 165 GLY B O 1
ATOM 3482 N N . GLN B 1 166 ? 19.438 16.047 18.172 1 55.41 166 GLN B N 1
ATOM 3483 C CA . GLN B 1 166 ? 20.781 15.508 18.281 1 55.41 166 GLN B CA 1
ATOM 3484 C C . GLN B 1 166 ? 20.875 14.469 19.406 1 55.41 166 GLN B C 1
ATOM 3486 O O . GLN B 1 166 ? 20.25 14.625 20.453 1 55.41 166 GLN B O 1
ATOM 3491 N N . VAL B 1 167 ? 20.797 13.117 19.594 1 46.06 167 VAL B N 1
ATOM 3492 C CA . VAL B 1 167 ? 20.922 12.016 20.547 1 46.06 167 VAL B CA 1
ATOM 3493 C C . VAL B 1 167 ? 22 12.359 21.578 1 46.06 167 VAL B C 1
ATOM 3495 O O . VAL B 1 167 ? 23.156 12.594 21.234 1 46.06 167 VAL B O 1
ATOM 3498 N N . SER B 1 168 ? 21.719 12.969 22.953 1 41.22 168 SER B N 1
ATOM 3499 C CA . SER B 1 168 ? 22.734 13.148 23.984 1 41.22 168 SER B CA 1
ATOM 3500 C C . SER B 1 168 ? 23.438 11.828 24.297 1 41.22 168 SER B C 1
ATOM 3502 O O . SER B 1 168 ? 22.797 10.828 24.609 1 41.22 168 SER B O 1
ATOM 3504 N N . GLN B 1 169 ? 24.547 11.43 24.156 1 35.97 169 GLN B N 1
ATOM 3505 C CA . GLN B 1 169 ? 25.5 10.367 24.422 1 35.97 169 GLN B CA 1
ATOM 3506 C C . GLN B 1 169 ? 25.812 10.258 25.906 1 35.97 169 GLN B C 1
ATOM 3508 O O . GLN B 1 169 ? 26.609 9.422 26.328 1 35.97 169 GLN B O 1
ATOM 3513 N N . GLU B 1 170 ? 25.641 11.156 26.812 1 37.81 170 GLU B N 1
ATOM 3514 C CA . GLU B 1 170 ? 26.406 11.016 28.047 1 37.81 170 GLU B CA 1
ATOM 3515 C C . GLU B 1 170 ? 25.859 9.875 28.906 1 37.81 170 GLU B C 1
ATOM 3517 O O . GLU B 1 170 ? 24.859 10.047 29.594 1 37.81 170 GLU B O 1
ATOM 3522 N N . VAL B 1 171 ? 26.016 8.562 28.953 1 33 171 VAL B N 1
ATOM 3523 C CA . VAL B 1 171 ? 25.484 7.441 29.719 1 33 171 VAL B CA 1
ATOM 3524 C C . VAL B 1 171 ? 26.375 7.164 30.922 1 33 171 VAL B C 1
ATOM 3526 O O . VAL B 1 171 ? 27.531 6.781 30.766 1 33 171 VAL B O 1
ATOM 3529 N N . ASN B 1 172 ? 26.609 7.844 31.969 1 31.61 172 ASN B N 1
ATOM 3530 C CA . ASN B 1 172 ? 27.266 7.23 33.125 1 31.61 172 ASN B CA 1
ATOM 3531 C C . ASN B 1 172 ? 26.641 5.883 33.469 1 31.61 172 ASN B C 1
ATOM 3533 O O . ASN B 1 172 ? 25.422 5.715 33.344 1 31.61 172 ASN B O 1
ATOM 3537 N N . LYS B 1 173 ? 27.828 4.707 34.125 1 33.25 173 LYS B N 1
ATOM 3538 C CA . LYS B 1 173 ? 27.562 3.301 34.406 1 33.25 173 LYS B CA 1
ATOM 3539 C C . LYS B 1 173 ? 26.453 3.146 35.438 1 33.25 173 LYS B C 1
ATOM 3541 O O . LYS B 1 173 ? 26.062 2.027 35.781 1 33.25 173 LYS B O 1
ATOM 3546 N N . THR B 1 174 ? 26.406 3.676 36.5 1 35.75 174 THR B N 1
ATOM 3547 C CA . THR B 1 174 ? 25.812 3.184 37.719 1 35.75 174 THR B CA 1
ATOM 3548 C C . THR B 1 174 ? 24.438 2.592 37.469 1 35.75 174 THR B C 1
ATOM 3550 O O . THR B 1 174 ? 24.125 1.479 37.906 1 35.75 174 THR B O 1
ATOM 3553 N N . ASN B 1 175 ? 23.188 3.143 38.219 1 32.84 175 ASN B N 1
ATOM 3554 C CA . ASN B 1 175 ? 22 2.293 38.281 1 32.84 175 ASN B CA 1
ATOM 3555 C C . ASN B 1 175 ? 21.516 1.875 36.906 1 32.84 175 ASN B C 1
ATOM 3557 O O . ASN B 1 175 ? 21.156 2.723 36.094 1 32.84 175 ASN B O 1
ATOM 3561 N N . ARG B 1 176 ? 21.938 0.742 36.375 1 30.48 176 ARG B N 1
ATOM 3562 C CA . ARG B 1 176 ? 21.656 -0.038 35.156 1 30.48 176 ARG B CA 1
ATOM 3563 C C . ARG B 1 176 ? 20.281 0.281 34.594 1 30.48 176 ARG B C 1
ATOM 3565 O O . ARG B 1 176 ? 20.078 0.323 33.406 1 30.48 176 ARG B O 1
ATOM 3572 N N . LYS B 1 177 ? 19.359 0.12 35.625 1 30.95 177 LYS B N 1
ATOM 3573 C CA . LYS B 1 177 ? 17.969 0.175 35.156 1 30.95 177 LYS B CA 1
ATOM 3574 C C . LYS B 1 177 ? 17.641 1.553 34.594 1 30.95 177 LYS B C 1
ATOM 3576 O O . LYS B 1 177 ? 16.672 1.704 33.844 1 30.95 177 LYS B O 1
ATOM 3581 N N . ARG B 1 178 ? 18.312 2.559 35 1 34.06 178 ARG B N 1
ATOM 3582 C CA . ARG B 1 178 ? 17.984 3.92 34.594 1 34.06 178 ARG B CA 1
ATOM 3583 C C . ARG B 1 178 ? 18.547 4.215 33.188 1 34.06 178 ARG B C 1
ATOM 3585 O O . ARG B 1 178 ? 18.25 5.262 32.625 1 34.06 178 ARG B O 1
ATOM 3592 N N . ARG B 1 179 ? 19.609 3.621 32.656 1 35.44 179 ARG B N 1
ATOM 3593 C CA . ARG B 1 179 ? 20.328 3.57 31.391 1 35.44 179 ARG B CA 1
ATOM 3594 C C . ARG B 1 179 ? 19.469 2.969 30.297 1 35.44 179 ARG B C 1
ATOM 3596 O O . ARG B 1 179 ? 19.766 3.121 29.109 1 35.44 179 ARG B O 1
ATOM 3603 N N . LEU B 1 180 ? 19.031 1.771 30.609 1 36.56 180 LEU B N 1
ATOM 3604 C CA . LEU B 1 180 ? 18.125 1.117 29.672 1 36.56 180 LEU B CA 1
ATOM 3605 C C . LEU B 1 180 ? 17.016 2.07 29.234 1 36.56 180 LEU B C 1
ATOM 3607 O O . LEU B 1 180 ? 15.961 1.632 28.766 1 36.56 180 LEU B O 1
ATOM 3611 N N . GLU B 1 181 ? 16.984 3.199 29.625 1 39.78 181 GLU B N 1
ATOM 3612 C CA . GLU B 1 181 ? 16.047 4.273 29.344 1 39.78 181 GLU B CA 1
ATOM 3613 C C . GLU B 1 181 ? 15.844 4.453 27.844 1 39.78 181 GLU B C 1
ATOM 3615 O O . GLU B 1 181 ? 16.812 4.555 27.094 1 39.78 181 GLU B O 1
ATOM 3620 N N . SER B 1 182 ? 14.82 4.148 27.031 1 43.34 182 SER B N 1
ATOM 3621 C CA . SER B 1 182 ? 14.25 3.951 25.703 1 43.34 182 SER B CA 1
ATOM 3622 C C . SER B 1 182 ? 14.797 4.965 24.719 1 43.34 182 SER B C 1
ATOM 3624 O O . SER B 1 182 ? 14.625 6.172 24.891 1 43.34 182 SER B O 1
ATOM 3626 N N . THR B 1 183 ? 15.914 4.938 24.172 1 48.81 183 THR B N 1
ATOM 3627 C CA . THR B 1 183 ? 16.391 5.801 23.094 1 48.81 183 THR B CA 1
ATOM 3628 C C . THR B 1 183 ? 15.211 6.309 22.25 1 48.81 183 THR B C 1
ATOM 3630 O O . THR B 1 183 ? 14.812 5.668 21.281 1 48.81 183 THR B O 1
ATOM 3633 N N . ARG B 1 184 ? 14.547 6.984 22.734 1 59.75 184 ARG B N 1
ATOM 3634 C CA . ARG B 1 184 ? 13.258 7.477 22.25 1 59.75 184 ARG B CA 1
ATOM 3635 C C . ARG B 1 184 ? 13.445 8.344 21.016 1 59.75 184 ARG B C 1
ATOM 3637 O O . ARG B 1 184 ? 14.273 9.258 21 1 59.75 184 ARG B O 1
ATOM 3644 N N . THR B 1 185 ? 13.281 7.941 19.609 1 79.44 185 THR B N 1
ATOM 3645 C CA . THR B 1 185 ? 13.258 8.648 18.344 1 79.44 185 THR B CA 1
ATOM 3646 C C . THR B 1 185 ? 12.531 9.977 18.469 1 79.44 185 THR B C 1
ATOM 3648 O O . THR B 1 185 ? 11.43 10.039 19.016 1 79.44 185 THR B O 1
ATOM 3651 N N . SER B 1 186 ? 13.438 11.141 18.219 1 87.38 186 SER B N 1
ATOM 3652 C CA . SER B 1 186 ? 12.805 12.453 18.188 1 87.38 186 SER B CA 1
ATOM 3653 C C . SER B 1 186 ? 12.117 12.703 16.859 1 87.38 186 SER B C 1
ATOM 3655 O O . SER B 1 186 ? 12.312 11.945 15.898 1 87.38 186 SER B O 1
ATOM 3657 N N . PHE B 1 187 ? 11.375 13.781 16.781 1 93.88 187 PHE B N 1
ATOM 3658 C CA . PHE B 1 187 ? 10.664 14.172 15.562 1 93.88 187 PHE B CA 1
ATOM 3659 C C . PHE B 1 187 ? 11.641 14.438 14.43 1 93.88 187 PHE B C 1
ATOM 3661 O O . PHE B 1 187 ? 11.453 13.953 13.312 1 93.88 187 PHE B O 1
ATOM 3668 N N . PHE B 1 188 ? 12.656 15.07 14.688 1 92.88 188 PHE B N 1
ATOM 3669 C CA . PHE B 1 188 ? 13.562 15.508 13.633 1 92.88 188 PHE B CA 1
ATOM 3670 C C . PHE B 1 188 ? 14.438 14.352 13.156 1 92.88 188 PHE B C 1
ATOM 3672 O O . PHE B 1 188 ? 14.805 14.281 11.984 1 92.88 188 PHE B O 1
ATOM 3679 N N . THR B 1 189 ? 14.734 13.422 14.008 1 89.81 189 THR B N 1
ATOM 3680 C CA . THR B 1 189 ? 15.453 12.219 13.594 1 89.81 189 THR B CA 1
ATOM 3681 C C . THR B 1 189 ? 14.578 11.352 12.695 1 89.81 189 THR B C 1
ATOM 3683 O O . THR B 1 189 ? 15.031 10.852 11.664 1 89.81 189 THR B O 1
ATOM 3686 N N . TRP B 1 190 ? 13.383 11.289 13.109 1 93.81 190 TRP B N 1
ATOM 3687 C CA . TRP B 1 190 ? 12.453 10.562 12.25 1 93.81 190 TRP B CA 1
ATOM 3688 C C . TRP B 1 190 ? 12.289 11.266 10.906 1 93.81 190 TRP B C 1
ATOM 3690 O O . TRP B 1 190 ? 12.305 10.625 9.859 1 93.81 190 TRP B O 1
ATOM 3700 N N . PHE B 1 191 ? 12.148 12.508 10.969 1 94.56 191 PHE B N 1
ATOM 3701 C CA . PHE B 1 191 ? 11.875 13.305 9.781 1 94.56 191 PHE B CA 1
ATOM 3702 C C . PHE B 1 191 ? 12.984 13.156 8.75 1 94.56 191 PHE B C 1
ATOM 3704 O O . PHE B 1 191 ? 12.719 13.086 7.547 1 94.56 191 PHE B O 1
ATOM 3711 N N . THR B 1 192 ? 14.148 13.062 9.172 1 92.62 192 THR B N 1
ATOM 3712 C CA . THR B 1 192 ? 15.273 13.031 8.25 1 92.62 192 THR B CA 1
ATOM 3713 C C . THR B 1 192 ? 15.648 11.594 7.906 1 92.62 192 THR B C 1
ATOM 3715 O O . THR B 1 192 ? 16.484 11.352 7.039 1 92.62 192 THR B O 1
ATOM 3718 N N . ASP B 1 193 ? 15.086 10.609 8.398 1 92.88 193 ASP B N 1
ATOM 3719 C CA . ASP B 1 193 ? 15.352 9.203 8.125 1 92.88 193 ASP B CA 1
ATOM 3720 C C . ASP B 1 193 ? 14.57 8.719 6.91 1 92.88 193 ASP B C 1
ATOM 3722 O O . ASP B 1 193 ? 13.344 8.609 6.957 1 92.88 193 ASP B O 1
ATOM 3726 N N . ASN B 1 194 ? 15.258 8.414 5.973 1 93.19 194 ASN B N 1
ATOM 3727 C CA . ASN B 1 194 ? 14.641 7.977 4.723 1 93.19 194 ASN B CA 1
ATOM 3728 C C . ASN B 1 194 ? 15.055 6.555 4.355 1 93.19 194 ASN B C 1
ATOM 3730 O O . ASN B 1 194 ? 15.078 6.191 3.18 1 93.19 194 ASN B O 1
ATOM 3734 N N . VAL B 1 195 ? 15.281 5.711 5.164 1 86.38 195 VAL B N 1
ATOM 3735 C CA . VAL B 1 195 ? 15.883 4.406 4.914 1 86.38 195 VAL B CA 1
ATOM 3736 C C . VAL B 1 195 ? 14.805 3.396 4.547 1 86.38 195 VAL B C 1
ATOM 3738 O O . VAL B 1 195 ? 14.984 2.58 3.639 1 86.38 195 VAL B O 1
ATOM 3741 N N . ASP B 1 196 ? 13.641 3.395 5.16 1 88 196 ASP B N 1
ATOM 3742 C CA . ASP B 1 196 ? 12.609 2.389 4.934 1 88 196 ASP B CA 1
ATOM 3743 C C . ASP B 1 196 ? 11.25 3.039 4.695 1 88 196 ASP B C 1
ATOM 3745 O O . ASP B 1 196 ? 10.352 2.941 5.539 1 88 196 ASP B O 1
ATOM 3749 N N . PRO B 1 197 ? 11.078 3.436 3.498 1 89.44 197 PRO B N 1
ATOM 3750 C CA . PRO B 1 197 ? 9.836 4.148 3.219 1 89.44 197 PRO B CA 1
ATOM 3751 C C . PRO B 1 197 ? 8.602 3.262 3.373 1 89.44 197 PRO B C 1
ATOM 3753 O O . PRO B 1 197 ? 7.527 3.748 3.744 1 89.44 197 PRO B O 1
ATOM 3756 N N . CYS B 1 198 ? 8.68 1.933 3.088 1 83.5 198 CYS B N 1
ATOM 3757 C CA . CYS B 1 198 ? 7.516 1.054 3.098 1 83.5 198 CYS B CA 1
ATOM 3758 C C . CYS B 1 198 ? 7.164 0.63 4.52 1 83.5 198 CYS B C 1
ATOM 3760 O O . CYS B 1 198 ? 6.059 0.143 4.77 1 83.5 198 CYS B O 1
ATOM 3762 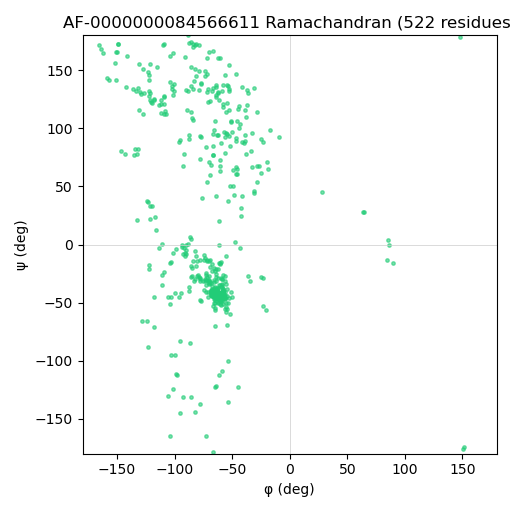N N . THR B 1 199 ? 8.023 0.816 5.484 1 85.06 199 THR B N 1
ATOM 3763 C CA . THR B 1 199 ? 7.777 0.367 6.852 1 85.06 199 THR B CA 1
ATOM 3764 C C . THR B 1 199 ? 7.816 1.543 7.824 1 85.06 199 THR B C 1
ATOM 3766 O O . THR B 1 199 ? 8.109 1.368 9.008 1 85.06 199 THR B O 1
ATOM 3769 N N . ASP B 1 200 ? 7.605 2.715 7.309 1 91.69 200 ASP B N 1
ATOM 3770 C CA . ASP B 1 200 ? 7.551 3.91 8.141 1 91.69 200 ASP B CA 1
ATOM 3771 C C . ASP B 1 200 ? 6.219 4.008 8.883 1 91.69 200 ASP B C 1
ATOM 3773 O O . ASP B 1 200 ? 5.285 4.652 8.398 1 91.69 200 ASP B O 1
ATOM 3777 N N . ASN B 1 201 ? 6.145 3.469 10.141 1 92 201 ASN B N 1
ATOM 3778 C CA . ASN B 1 201 ? 4.91 3.436 10.922 1 92 201 ASN B CA 1
ATOM 3779 C C . ASN B 1 201 ? 4.504 4.832 11.383 1 92 201 ASN B C 1
ATOM 3781 O O . ASN B 1 201 ? 3.312 5.121 11.523 1 92 201 ASN B O 1
ATOM 3785 N N . ILE B 1 202 ? 5.527 5.703 11.523 1 94.94 202 ILE B N 1
ATOM 3786 C CA . ILE B 1 202 ? 5.219 7.059 11.969 1 94.94 202 ILE B CA 1
ATOM 3787 C C . ILE B 1 202 ? 4.5 7.812 10.852 1 94.94 202 ILE B C 1
ATOM 3789 O O . ILE B 1 202 ? 3.508 8.5 11.094 1 94.94 202 ILE B O 1
ATOM 3793 N N . ALA B 1 203 ? 4.938 7.719 9.789 1 96.75 203 ALA B N 1
ATOM 3794 C CA . ALA B 1 203 ? 4.258 8.359 8.664 1 96.75 203 ALA B CA 1
ATOM 3795 C C . ALA B 1 203 ? 2.83 7.848 8.523 1 96.75 203 ALA B C 1
ATOM 3797 O O . ALA B 1 203 ? 1.908 8.625 8.258 1 96.75 203 ALA B O 1
ATOM 3798 N N . GLU B 1 204 ? 2.783 6.512 8.617 1 93.38 204 GLU B N 1
ATOM 3799 C CA . GLU B 1 204 ? 1.442 5.941 8.57 1 93.38 204 GLU B CA 1
ATOM 3800 C C . GLU B 1 204 ? 0.55 6.531 9.656 1 93.38 204 GLU B C 1
ATOM 3802 O O . GLU B 1 204 ? -0.619 6.836 9.406 1 93.38 204 GLU B O 1
ATOM 3807 N N . ASP B 1 205 ? 1.018 6.758 10.891 1 96.25 205 ASP B N 1
ATOM 3808 C CA . ASP B 1 205 ? 0.294 7.348 12.008 1 96.25 205 ASP B CA 1
ATOM 3809 C C . ASP B 1 205 ? -0.129 8.781 11.695 1 96.25 205 ASP B C 1
ATOM 3811 O O . ASP B 1 205 ? -1.25 9.188 12.016 1 96.25 205 ASP B O 1
ATOM 3815 N N . PHE B 1 206 ? 0.821 9.531 11.109 1 97.56 206 PHE B N 1
ATOM 3816 C CA . PHE B 1 206 ? 0.46 10.891 10.719 1 97.56 206 PHE B CA 1
ATOM 3817 C C . PHE B 1 206 ? -0.668 10.875 9.695 1 97.56 206 PHE B C 1
ATOM 3819 O O . PHE B 1 206 ? -1.653 11.602 9.836 1 97.56 206 PHE B O 1
ATOM 3826 N N . LYS B 1 207 ? -0.589 10.055 8.695 1 97 207 LYS B N 1
ATOM 3827 C CA . LYS B 1 207 ? -1.532 10.086 7.578 1 97 207 LYS B CA 1
ATOM 3828 C C . LYS B 1 207 ? -2.852 9.414 7.961 1 97 207 LYS B C 1
ATOM 3830 O O . LYS B 1 207 ? -3.922 10 7.789 1 97 207 LYS B O 1
ATOM 3835 N N . ASP B 1 208 ? -2.707 8.195 8.562 1 93.44 208 ASP B N 1
ATOM 3836 C CA . ASP B 1 208 ? -3.895 7.352 8.633 1 93.44 208 ASP B CA 1
ATOM 3837 C C . ASP B 1 208 ? -4.562 7.457 10.008 1 93.44 208 ASP B C 1
ATOM 3839 O O . ASP B 1 208 ? -5.684 6.984 10.195 1 93.44 208 ASP B O 1
ATOM 3843 N N . ASP B 1 209 ? -4.059 8.133 10.906 1 95.12 209 ASP B N 1
ATOM 3844 C CA . ASP B 1 209 ? -4.617 8.258 12.25 1 95.12 209 ASP B CA 1
ATOM 3845 C C . ASP B 1 209 ? -4.766 9.727 12.641 1 95.12 209 ASP B C 1
ATOM 3847 O O . ASP B 1 209 ? -5.887 10.242 12.734 1 95.12 209 ASP B O 1
ATOM 3851 N N . LEU B 1 210 ? -3.686 10.492 12.789 1 97.75 210 LEU B N 1
ATOM 3852 C CA . LEU B 1 210 ? -3.736 11.867 13.281 1 97.75 210 LEU B CA 1
ATOM 3853 C C . LEU B 1 210 ? -4.449 12.773 12.289 1 97.75 210 LEU B C 1
ATOM 3855 O O . LEU B 1 210 ? -5.445 13.414 12.625 1 97.75 210 LEU B O 1
ATOM 3859 N N . TRP B 1 211 ? -3.98 12.727 11.086 1 98.06 211 TRP B N 1
ATOM 3860 C CA . TRP B 1 211 ? -4.516 13.656 10.094 1 98.06 211 TRP B CA 1
ATOM 3861 C C . TRP B 1 211 ? -5.926 13.258 9.68 1 98.06 211 TRP B C 1
ATOM 3863 O O . TRP B 1 211 ? -6.758 14.109 9.359 1 98.06 211 TRP B O 1
ATOM 3873 N N . GLU B 1 212 ? -6.105 12.047 9.656 1 95.88 212 GLU B N 1
ATOM 3874 C CA . GLU B 1 212 ? -7.426 11.555 9.281 1 95.88 212 GLU B CA 1
ATOM 3875 C C . GLU B 1 212 ? -8.508 12.133 10.188 1 95.88 212 GLU B C 1
ATOM 3877 O O . GLU B 1 212 ? -9.602 12.461 9.727 1 95.88 212 GLU B O 1
ATOM 3882 N N . ASN B 1 213 ? -8.328 12.148 11.516 1 94.75 213 ASN B N 1
ATOM 3883 C CA . ASN B 1 213 ? -9.266 12.695 12.484 1 94.75 213 ASN B CA 1
ATOM 3884 C C . ASN B 1 213 ? -8.547 13.375 13.641 1 94.75 213 ASN B C 1
ATOM 3886 O O . ASN B 1 213 ? -8.57 12.891 14.773 1 94.75 213 ASN B O 1
ATOM 3890 N N . PRO B 1 214 ? -8.086 14.609 13.336 1 96.31 214 PRO B N 1
ATOM 3891 C CA . PRO B 1 214 ? -7.273 15.289 14.344 1 96.31 214 PRO B CA 1
ATOM 3892 C C . PRO B 1 214 ? -8.102 15.75 15.547 1 96.31 214 PRO B C 1
ATOM 3894 O O . PRO B 1 214 ? -7.562 15.883 16.656 1 96.31 214 PRO B O 1
ATOM 3897 N N . ILE B 1 215 ? -9.391 16.031 15.398 1 93.62 215 ILE B N 1
ATOM 3898 C CA . ILE B 1 215 ? -10.234 16.547 16.469 1 93.62 215 ILE B CA 1
ATOM 3899 C C . ILE B 1 215 ? -10.281 15.531 17.609 1 93.62 215 ILE B C 1
ATOM 3901 O O . ILE B 1 215 ? -10.336 15.914 18.781 1 93.62 215 ILE B O 1
ATOM 3905 N N . GLN B 1 216 ? -10.25 14.266 17.219 1 91.62 216 GLN B N 1
ATOM 3906 C CA . GLN B 1 216 ? -10.305 13.219 18.234 1 91.62 216 GLN B CA 1
ATOM 3907 C C . GLN B 1 216 ? -9.125 13.32 19.188 1 91.62 216 GLN B C 1
ATOM 3909 O O . GLN B 1 216 ? -9.258 13.055 20.391 1 91.62 216 GLN B O 1
ATOM 3914 N N . TYR B 1 217 ? -8.117 13.688 18.641 1 94.62 217 TYR B N 1
ATOM 3915 C CA . TYR B 1 217 ? -6.918 13.812 19.469 1 94.62 217 TYR B CA 1
ATOM 3916 C C . TYR B 1 217 ? -6.902 15.148 20.203 1 94.62 217 TYR B C 1
ATOM 3918 O O . TYR B 1 217 ? -6.363 15.242 21.312 1 94.62 217 TYR B O 1
ATOM 3926 N N . PHE B 1 218 ? -7.445 16.203 19.656 1 93.56 218 PHE B N 1
ATOM 3927 C CA . PHE B 1 218 ? -7.508 17.5 20.297 1 93.56 218 PHE B CA 1
ATOM 3928 C C . PHE B 1 218 ? -8.414 17.453 21.531 1 93.56 218 PHE B C 1
ATOM 3930 O O . PHE B 1 218 ? -8.141 18.109 22.531 1 93.56 218 PHE B O 1
ATOM 3937 N N . LEU B 1 219 ? -9.477 16.781 21.422 1 89.25 219 LEU B N 1
ATOM 3938 C CA . LEU B 1 219 ? -10.516 16.766 22.453 1 89.25 219 LEU B CA 1
ATOM 3939 C C . LEU B 1 219 ? -10.156 15.789 23.562 1 89.25 219 LEU B C 1
ATOM 3941 O O . LEU B 1 219 ? -10.883 15.68 24.547 1 89.25 219 LEU B O 1
ATOM 3945 N N . VAL B 1 220 ? -9.289 15.211 23.203 1 79.81 220 VAL B N 1
ATOM 3946 C CA . VAL B 1 220 ? -8.938 14.281 24.281 1 79.81 220 VAL B CA 1
ATOM 3947 C C . VAL B 1 220 ? -8.672 15.055 25.562 1 79.81 220 VAL B C 1
ATOM 3949 O O . VAL B 1 220 ? -7.922 16.031 25.578 1 79.81 220 VAL B O 1
ATOM 3952 N N . ALA B 1 221 ? -10.008 15.484 26.281 1 57.59 221 ALA B N 1
ATOM 3953 C CA . ALA B 1 221 ? -9.969 16.203 27.547 1 57.59 221 ALA B CA 1
ATOM 3954 C C . ALA B 1 221 ? -8.82 15.703 28.422 1 57.59 221 ALA B C 1
ATOM 3956 O O . ALA B 1 221 ? -8.391 14.555 28.297 1 57.59 221 ALA B O 1
ATOM 3957 N N . ASP B 1 222 ? -8.281 16.797 28.734 1 52.19 222 ASP B N 1
ATOM 3958 C CA . ASP B 1 222 ? -7.359 16.484 29.828 1 52.19 222 ASP B CA 1
ATOM 3959 C C . ASP B 1 222 ? -7.914 15.367 30.719 1 52.19 222 ASP B C 1
ATOM 3961 O O . ASP B 1 222 ? -7.277 14.961 31.688 1 52.19 222 ASP B O 1
ATOM 3965 N N . GLY B 1 223 ? -9.531 15.539 30.672 1 41.78 223 GLY B N 1
ATOM 3966 C CA . GLY B 1 223 ? -10.094 14.727 31.75 1 41.78 223 GLY B CA 1
ATOM 3967 C C . GLY B 1 223 ? -9.781 13.25 31.594 1 41.78 223 GLY B C 1
ATOM 3968 O O . GLY B 1 223 ? -10.461 12.406 32.188 1 41.78 223 GLY B O 1
ATOM 3969 N N . GLN B 1 224 ? -9.203 12.859 30.75 1 40.56 224 GLN B N 1
ATOM 3970 C CA . GLN B 1 224 ? -9.328 11.445 31.094 1 40.56 224 GLN B CA 1
ATOM 3971 C C . GLN B 1 224 ? -9.43 11.242 32.594 1 40.56 224 GLN B C 1
ATOM 3973 O O . GLN B 1 224 ? -8.422 11.008 33.25 1 40.56 224 GLN B O 1
ATOM 3978 N N . GLU B 1 225 ? -10.25 12.008 33.344 1 33.88 225 GLU B N 1
ATOM 3979 C CA . GLU B 1 225 ? -10.477 11.336 34.625 1 33.88 225 GLU 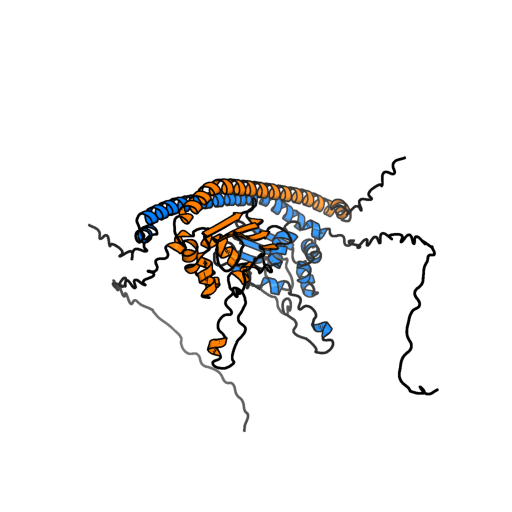B CA 1
ATOM 3980 C C . GLU B 1 225 ? -11 9.914 34.406 1 33.88 225 GLU B C 1
ATOM 3982 O O . GLU B 1 225 ? -11.852 9.68 33.531 1 33.88 225 GLU B O 1
ATOM 3987 N N . GLU B 1 226 ? -10.57 8.836 34.75 1 34.75 226 GLU B N 1
ATOM 3988 C CA . GLU B 1 226 ? -11.047 7.516 35.156 1 34.75 226 GLU B CA 1
ATOM 3989 C C . GLU B 1 226 ? -12.414 7.602 35.812 1 34.75 226 GLU B C 1
ATOM 3991 O O . GLU B 1 226 ? -12.531 8.016 36.969 1 34.75 226 GLU B O 1
ATOM 3996 N N . GLU B 1 227 ? -13.734 7.938 35.375 1 32.53 227 GLU B N 1
ATOM 3997 C CA . GLU B 1 227 ? -14.859 7.344 36.094 1 32.53 227 GLU B CA 1
ATOM 3998 C C . GLU B 1 227 ? -14.758 5.824 36.125 1 32.53 227 GLU B C 1
ATOM 4000 O O . GLU B 1 227 ? -14.82 5.172 35.062 1 32.53 227 GLU B O 1
ATOM 4005 N N . ASN B 1 228 ? -14.242 5.168 37.125 1 31.53 228 ASN B N 1
ATOM 4006 C CA . ASN B 1 228 ? -14.594 3.914 37.781 1 31.53 228 ASN B CA 1
ATOM 4007 C C . ASN B 1 228 ? -16.109 3.791 37.969 1 31.53 228 ASN B C 1
ATOM 4009 O O . ASN B 1 228 ? -16.625 4.078 39.062 1 31.53 228 ASN B O 1
ATOM 4013 N N . GLY B 1 229 ? -17.203 4.363 37.281 1 30.53 229 GLY B N 1
ATOM 4014 C CA . GLY B 1 229 ? -18.516 3.893 37.719 1 30.53 229 GLY B CA 1
ATOM 4015 C C . GLY B 1 229 ? -18.641 2.381 37.719 1 30.53 229 GLY B C 1
ATOM 4016 O O . GLY B 1 229 ? -18.297 1.722 36.719 1 30.53 229 GLY B O 1
ATOM 4017 N N . VAL B 1 230 ? -18.828 1.75 38.812 1 27.41 230 VAL B N 1
ATOM 4018 C CA . VAL B 1 230 ? -19.219 0.45 39.344 1 27.41 230 VAL B CA 1
ATOM 4019 C C . VAL B 1 230 ? -20.5 -0.036 38.688 1 27.41 230 VAL B C 1
ATOM 4021 O O . VAL B 1 230 ? -21.562 0.529 38.906 1 27.41 230 VAL B O 1
ATOM 4024 N N . GLU B 1 231 ? -20.844 -0.133 37.469 1 33.88 231 GLU B N 1
ATOM 4025 C CA . GLU B 1 231 ? -22.094 -0.845 37.281 1 33.88 231 GLU B CA 1
ATOM 4026 C C . GLU B 1 231 ? -22.141 -2.133 38.094 1 33.88 231 GLU B C 1
ATOM 4028 O O . GLU B 1 231 ? -21.328 -3.035 37.875 1 33.88 231 GLU B O 1
ATOM 4033 N N . GLY B 1 232 ? -22.625 -2.154 39.25 1 25.77 232 GLY B N 1
ATOM 4034 C CA . GLY B 1 232 ? -22.953 -3.188 40.219 1 25.77 232 GLY B CA 1
ATOM 4035 C C . GLY B 1 232 ? -23.688 -4.367 39.594 1 25.77 232 GLY B C 1
ATOM 4036 O O . GLY B 1 232 ? -24.625 -4.188 38.812 1 25.77 232 GLY B O 1
ATOM 4037 N N . GLU B 1 233 ? -23.094 -5.488 39.625 1 27.02 233 GLU B N 1
ATOM 4038 C CA . GLU B 1 233 ? -23.516 -6.879 39.469 1 27.02 233 GLU B CA 1
ATOM 4039 C C . GLU B 1 233 ? -24.797 -7.164 40.281 1 27.02 233 GLU B C 1
ATOM 4041 O O . GLU B 1 233 ? -24.75 -7.348 41.469 1 27.02 233 GLU B O 1
ATOM 4046 N N . GLU B 1 234 ? -26.109 -6.582 40.062 1 27.17 234 GLU B N 1
ATOM 4047 C CA . GLU B 1 234 ? -27.078 -7.387 40.812 1 27.17 234 GLU B CA 1
ATOM 4048 C C . GLU B 1 234 ? -27.109 -8.82 40.312 1 27.17 234 GLU B C 1
ATOM 4050 O O . GLU B 1 234 ? -27.188 -9.055 39.094 1 27.17 234 GLU B O 1
ATOM 4055 N N . GLU B 1 235 ? -26.953 -9.797 40.906 1 24.03 235 GLU B N 1
ATOM 4056 C CA . GLU B 1 235 ? -27.219 -11.203 41.188 1 24.03 235 GLU B CA 1
ATOM 4057 C C . GLU B 1 235 ? -28.625 -11.602 40.781 1 24.03 235 GLU B C 1
ATOM 4059 O O . GLU B 1 235 ? -29.609 -11.195 41.406 1 24.03 235 GLU B O 1
ATOM 4064 N N . THR B 1 236 ? -29.625 -11.617 39.656 1 29.59 236 THR B N 1
ATOM 4065 C CA . THR B 1 236 ? -30.531 -12.719 39.938 1 29.59 236 THR B CA 1
ATOM 4066 C C . THR B 1 236 ? -29.797 -14.055 39.844 1 29.59 236 THR B C 1
ATOM 4068 O O . THR B 1 236 ? -29.234 -14.398 38.812 1 29.59 236 THR B O 1
ATOM 4071 N N . SER B 1 237 ? -29.156 -14.594 40.719 1 24.98 237 SER B N 1
ATOM 4072 C CA . SER B 1 237 ? -28.359 -15.742 41.125 1 24.98 237 SER B CA 1
ATOM 4073 C C . SER B 1 237 ? -29.109 -17.047 40.875 1 24.98 237 SER B C 1
ATOM 4075 O O . SER B 1 237 ? -29.875 -17.5 41.75 1 24.98 237 SER B O 1
ATOM 4077 N N . SER B 1 238 ? -30.016 -17.234 39.594 1 30.59 238 SER B N 1
ATOM 4078 C CA . SER B 1 238 ? -30.594 -18.547 39.812 1 30.59 238 SER B CA 1
ATOM 4079 C C . SER B 1 238 ? -29.531 -19.641 39.75 1 30.59 238 SER B C 1
ATOM 4081 O O . SER B 1 238 ? -28.906 -19.844 38.688 1 30.59 238 SER B O 1
ATOM 4083 N N . ASP B 1 239 ? -28.719 -19.891 40.688 1 24.8 239 ASP B N 1
ATOM 4084 C CA . ASP B 1 239 ? -27.719 -20.891 41.031 1 24.8 239 ASP B CA 1
ATOM 4085 C C . ASP B 1 239 ? -28.266 -22.312 40.844 1 24.8 239 ASP B C 1
ATOM 4087 O O . ASP B 1 239 ? -28.688 -22.969 41.781 1 24.8 239 ASP B O 1
ATOM 4091 N N . GLU B 1 240 ? -29.109 -22.547 39.562 1 27.23 240 GLU B N 1
ATOM 4092 C CA . GLU B 1 240 ? -29.422 -23.969 39.719 1 27.23 240 GLU B CA 1
ATOM 4093 C C . GLU B 1 240 ? -28.172 -24.812 39.594 1 27.23 240 GLU B C 1
ATOM 4095 O O . GLU B 1 240 ? -27.453 -24.766 38.594 1 27.23 240 GLU B O 1
ATOM 4100 N N . ASN B 1 241 ? -27.516 -25.188 40.562 1 23.61 241 ASN B N 1
ATOM 4101 C CA . ASN B 1 241 ? -26.516 -26.125 41.062 1 23.61 241 ASN B CA 1
ATOM 4102 C C . ASN B 1 241 ? -26.75 -27.547 40.531 1 23.61 241 ASN B C 1
ATOM 4104 O O . ASN B 1 241 ? -27.094 -28.438 41.312 1 23.61 241 ASN B O 1
ATOM 4108 N N . GLU B 1 242 ? -27.422 -27.562 39.031 1 22.48 242 GLU B N 1
ATOM 4109 C CA . GLU B 1 242 ? -27.719 -28.984 39.125 1 22.48 242 GLU B CA 1
ATOM 4110 C C . GLU B 1 242 ? -26.453 -29.828 39.219 1 22.48 242 GLU B C 1
ATOM 4112 O O . GLU B 1 242 ? -25.344 -29.312 38.969 1 22.48 242 GLU B O 1
ATOM 4117 N N . ASP B 1 243 ? -26.219 -30.859 38.188 1 22.39 243 ASP B N 1
ATOM 4118 C CA . ASP B 1 243 ? -26.219 -32.25 38.594 1 22.39 243 ASP B CA 1
ATOM 4119 C C . ASP B 1 243 ? -24.844 -32.875 38.375 1 22.39 243 ASP B C 1
ATOM 4121 O O . ASP B 1 243 ? -24.672 -34.094 38.562 1 22.39 243 ASP B O 1
ATOM 4125 N N . PRO B 1 244 ? -23.672 -31.859 38.062 1 22.59 244 PRO B N 1
ATOM 4126 C CA . PRO B 1 244 ? -22.75 -32.75 37.375 1 22.59 244 PRO B CA 1
ATOM 4127 C C . PRO B 1 244 ? -22.609 -34.094 38.094 1 22.59 244 PRO B C 1
ATOM 4129 O O . PRO B 1 244 ? -22.406 -34.156 39.312 1 22.59 244 PRO B O 1
ATOM 4132 N N . GLY B 1 245 ? -23.016 -35.062 37.219 1 18.53 245 GLY B N 1
ATOM 4133 C CA . GLY B 1 245 ? -23.031 -36.5 37.281 1 18.53 245 GLY B CA 1
ATOM 4134 C C . GLY B 1 245 ? -21.672 -37.094 37.625 1 18.53 245 GLY B C 1
ATOM 4135 O O . GLY B 1 245 ? -20.656 -36.406 37.562 1 18.53 245 GLY B O 1
ATOM 4136 N N . GLU B 1 246 ? -21.359 -38.156 36.844 1 18.48 246 GLU B N 1
ATOM 4137 C CA . GLU B 1 246 ? -21.031 -39.469 37.375 1 18.48 246 GLU B CA 1
ATOM 4138 C C . GLU B 1 246 ? -19.516 -39.688 37.406 1 18.48 246 GLU B C 1
ATOM 4140 O O . GLU B 1 246 ? -18.922 -39.844 38.469 1 18.48 246 GLU B O 1
ATOM 4145 N N . PRO B 1 247 ? -18.781 -40.375 36.312 1 20.81 247 PRO B N 1
ATOM 4146 C CA . PRO B 1 247 ? -18.469 -41.719 36.844 1 20.81 247 PRO B CA 1
ATOM 4147 C C . PRO B 1 247 ? -17 -41.844 37.281 1 20.81 247 PRO B C 1
ATOM 4149 O O . PRO B 1 247 ? -16.719 -41.781 38.5 1 20.81 247 PRO B O 1
ATOM 4152 N N . ASP B 1 248 ? -15.867 -42.438 36.344 1 17.89 248 ASP B N 1
ATOM 4153 C CA . ASP B 1 248 ? -15.328 -43.781 36.656 1 17.89 248 ASP B CA 1
ATOM 4154 C C . ASP B 1 248 ? -13.812 -43.719 36.844 1 17.89 248 ASP B C 1
ATOM 4156 O O . ASP B 1 248 ? -13.156 -42.781 36.406 1 17.89 248 ASP B O 1
ATOM 4160 N N . ASN B 1 249 ? -12.523 -43.781 36.25 1 28.44 249 ASN B N 1
ATOM 4161 C CA . ASN B 1 249 ? -12.406 -45.031 36.938 1 28.44 249 ASN B CA 1
ATOM 4162 C C . ASN B 1 249 ? -12.5 -44.875 38.469 1 28.44 249 ASN B C 1
ATOM 4164 O O . ASN B 1 249 ? -13.117 -45.688 39.125 1 28.44 249 ASN B O 1
ATOM 4168 N N . GLN B 1 250 ? -12.055 -44.969 38.812 1 19.27 250 GLN B N 1
ATOM 4169 C CA . GLN B 1 250 ? -11.258 -46.125 38.438 1 19.27 250 GLN B CA 1
ATOM 4170 C C . GLN B 1 250 ? -9.789 -45.938 38.781 1 19.27 250 GLN B C 1
ATOM 4172 O O . GLN B 1 250 ? -9.305 -44.812 38.844 1 19.27 250 GLN B O 1
ATOM 4177 N N . SER B 1 251 ? -8.805 -46.875 38.562 1 16.02 251 SER B N 1
ATOM 4178 C CA . SER B 1 251 ? -7.75 -47.656 39.188 1 16.02 251 SER B CA 1
ATOM 4179 C C . SER B 1 251 ? -6.371 -47.188 38.719 1 16.02 251 SER B C 1
ATOM 4181 O O . SER B 1 251 ? -5.402 -47.25 39.469 1 16.02 251 SER B O 1
ATOM 4183 N N . GLY B 1 252 ? -5.805 -46.656 37.438 1 17.03 252 GLY B N 1
ATOM 4184 C CA . GLY B 1 252 ? -4.723 -47.594 37.125 1 17.03 252 GLY B CA 1
ATOM 4185 C C . GLY B 1 252 ? -3.389 -47.156 37.719 1 17.03 252 GLY B C 1
ATOM 4186 O O . GLY B 1 252 ? -3.193 -45.969 38 1 17.03 252 GLY B O 1
ATOM 4187 N N . SER B 1 253 ? -2.287 -48.156 37.875 1 16.7 253 SER B N 1
ATOM 4188 C CA . SER B 1 253 ? -1.156 -48.844 38.5 1 16.7 253 SER B CA 1
ATOM 4189 C C . SER B 1 253 ? 0.161 -48.156 38.156 1 16.7 253 SER B C 1
ATOM 4191 O O . SER B 1 253 ? 0.962 -47.844 39.062 1 16.7 253 SER B O 1
ATOM 4193 N N . SER B 1 254 ? 0.943 -48.312 37.062 1 15.95 254 SER B N 1
ATOM 4194 C CA . SER B 1 254 ? 2.094 -49.188 37.219 1 15.95 254 SER B CA 1
ATOM 4195 C C . SER B 1 254 ? 3.369 -48.406 37.469 1 15.95 254 SER B C 1
ATOM 4197 O O . SER B 1 254 ? 4.09 -48.656 38.438 1 15.95 254 SER B O 1
ATOM 4199 N N . GLY B 1 255 ? 4.414 -48.312 36.562 1 16.7 255 GLY B N 1
ATOM 4200 C CA . GLY B 1 255 ? 5.656 -49.094 36.562 1 16.7 255 GLY B CA 1
ATOM 4201 C C . GLY B 1 255 ? 6.844 -48.312 37.062 1 16.7 255 GLY B C 1
ATOM 4202 O O . GLY B 1 255 ? 6.793 -47.062 37.156 1 16.7 255 GLY B O 1
ATOM 4203 N N . GLN B 1 256 ? 8.203 -48.781 36.844 1 16.38 256 GLN B N 1
ATOM 4204 C CA . GLN B 1 256 ? 9.305 -49.5 37.469 1 16.38 256 GLN B CA 1
ATOM 4205 C C . GLN B 1 256 ? 10.523 -48.625 37.625 1 16.38 256 GLN B C 1
ATOM 4207 O O . GLN B 1 256 ? 11.32 -48.812 38.562 1 16.38 256 GLN B O 1
ATOM 4212 N N . GLY B 1 257 ? 10.906 -47.844 36.562 1 19.02 257 GLY B N 1
ATOM 4213 C CA . GLY B 1 257 ? 12.305 -48.156 36.312 1 19.02 257 GLY B CA 1
ATOM 4214 C C . GLY B 1 257 ? 13.25 -47.625 37.344 1 19.02 257 GLY B C 1
ATOM 4215 O O . GLY B 1 257 ? 12.922 -46.656 38.062 1 19.02 257 GLY B O 1
ATOM 4216 N N . ASN B 1 258 ? 14.484 -48.156 37.469 1 17.05 258 ASN B N 1
ATOM 4217 C CA . ASN B 1 258 ? 15.688 -48.812 38 1 17.05 258 ASN B CA 1
ATOM 4218 C C . ASN B 1 258 ? 16.719 -47.75 38.438 1 17.05 258 ASN B C 1
ATOM 4220 O O . ASN B 1 258 ? 16.516 -46.562 38.219 1 17.05 258 ASN B O 1
ATOM 4224 N N . SER B 1 259 ? 17.922 -47.594 37.75 1 18.45 259 SER B N 1
ATOM 4225 C CA . SER B 1 259 ? 19.156 -48.156 38.312 1 18.45 259 SER B CA 1
ATOM 4226 C C . SER B 1 259 ? 19.922 -47.094 39.125 1 18.45 259 SER B C 1
ATOM 4228 O O . SER B 1 259 ? 19.625 -45.906 39.031 1 18.45 259 SER B O 1
ATOM 4230 N N . SER B 1 260 ? 21.391 -46.938 39.25 1 18.42 260 SER B N 1
ATOM 4231 C CA . SER B 1 260 ? 22.406 -47.375 40.188 1 18.42 260 SER B CA 1
ATOM 4232 C C . SER B 1 260 ? 23.094 -46.188 40.844 1 18.42 260 SER B C 1
ATOM 4234 O O . SER B 1 260 ? 23.25 -46.125 42.062 1 18.42 260 SER B O 1
ATOM 4236 N N . ARG B 1 261 ? 24.031 -45.25 40.219 1 20.78 261 ARG B N 1
ATOM 4237 C CA . ARG B 1 261 ? 25.375 -45.125 40.781 1 20.78 261 ARG B CA 1
ATOM 4238 C C . ARG B 1 261 ? 25.406 -44.094 41.906 1 20.78 261 ARG B C 1
ATOM 4240 O O . ARG B 1 261 ? 24.641 -43.125 41.875 1 20.78 261 ARG B O 1
ATOM 4247 N N . PRO B 1 262 ? 26.703 -43.812 42.844 1 21.92 262 PRO B N 1
ATOM 4248 C CA . PRO B 1 262 ? 27.469 -43.969 44.094 1 21.92 262 PRO B CA 1
ATOM 4249 C C . PRO B 1 262 ? 28 -42.656 44.625 1 21.92 262 PRO B C 1
ATOM 4251 O O . PRO B 1 262 ? 28.125 -42.469 45.844 1 21.92 262 PRO B O 1
ATOM 4254 N N . VAL B 1 263 ? 28.219 -41.281 44.906 1 19.7 263 VAL B N 1
ATOM 4255 C CA . VAL B 1 263 ? 29.547 -41.344 45.5 1 19.7 263 VAL B CA 1
ATOM 4256 C C . VAL B 1 263 ? 29.516 -42.25 46.75 1 19.7 263 VAL B C 1
ATOM 4258 O O . VAL B 1 263 ? 28.531 -42.25 47.5 1 19.7 263 VAL B O 1
#

Sequence (526 aa):
MSSETSNKKFKRMSESERIADYDHATQKILEEMDVIQTQLDSIKEKASEEVLQIDIKYNRIRKPHLDKRSQLISNIPNFWATAIMNHPDISNLFSGQEEEDCLHHLTKIEIEDFDDILSGFIIKFYFDENPYFENPVLTKEYVLGNDSPSSKSTPINWKEGVQLGQVSQEVNKTNRKRRLESTRTSFFTWFTDNVDPCTDNIAEDFKDDLWENPIQYFLVADGQEEENGVEGEEETSSDENEDPGEPDNQSGSSGQGNSSRPVMSSETSNKKFKRMSESERIADYDHATQKILEEMDVIQTQLDSIKEKASEEVLQIDIKYNRIRKPHLDKRSQLISNIPNFWATAIMNHPDISNLFSGQEEEDCLHHLTKIEIEDFDDILSGFIIKFYFDENPYFENPVLTKEYVLGNDSPSSKSTPINWKEGVQLGQVSQEVNKTNRKRRLESTRTSFFTWFTDNVDPCTDNIAEDFKDDLWENPIQYFLVADGQEEENGVEGEEETSSDENEDPGEPDNQSGSSGQGNSSRPV

Nearest PDB structures (foldseek):
  7mto-assembly1_A-2  TM=8.657E-01  e=5.076E-19  Homo sapiens
  5day-assembly1_A  TM=9.020E-01  e=2.806E-15  Arabidopsis thaliana
  5day-assembly1_B  TM=8.542E-01  e=1.656E-15  Arabidopsis thaliana
  7c7x-assembly1_E  TM=8.653E-01  e=6.013E-15  Arabidopsis thaliana
  7c7x-assembly1_F  TM=9.154E-01  e=6.172E-13  Arabidopsis thaliana

Foldseek 3Di:
DDDPPDPPCPCPPDLLNVLVVDDPVSSVVSVVVVVVVVVVVVVVVVVLVVVLVVLQVVLVVCVVVLVVVLVVQLPDQQLQLQLQCLDPQSVLLQPDPVSSVQSNQWRDWDKAADSRNQQWIKIKTAGDDDQFFDDRIKMKTWGHPDPDTWIDIDDTGTHPPHCPQPQPPPPDPPPVVCVVVPSRNHPVVLRHDIPDRPPSVSVVCVPVPCSVDVVVSSPPPVCVVVPPVPPVPPPPPPPDDDDDYDDDDDDDDDDDDDDVVDD/DPPPPDPPPPCVVDLLNVLVVDPPVSSVVSVVVVVVVVVVVVVVVVVLVVVLVVLQVVLVVCVVVLVVVLVVQLPDQQLQLQLQCLDDQSVLQQPDPVSSVQSNQWRDWDKAADSRNQQWIKIKTAGDDDQFFDDRIKMKTWGHPDPDTWMDIDDTGTHPPHCPQPQPPPQDDPPVVVSVPPSRNHPVVLRHDIPDRPPSVNVCCVPVPCSVDVVVSSPPPVPPPPPPPDPDPDDPPPVPVDDPDDDDDDDDDDDDDDDDDDD

Radius of gyration: 34.83 Å; Cα contacts (8 Å, |Δi|>4): 551; chains: 2; bounding box: 128×81×95 Å

pLDDT: mean 74.43, std 29.35, range [13.22, 98.69]

Solvent-accessible surface area (backbone atoms only — not comparable to full-atom values): 31576 Å² total; per-residue (Å²): 139,81,81,78,73,72,73,84,69,76,66,68,55,42,76,68,51,45,34,62,76,43,57,70,69,55,26,53,44,49,55,50,42,50,53,45,48,55,50,50,51,50,53,50,52,52,50,53,51,53,48,37,52,51,40,43,52,48,51,60,67,43,44,65,51,53,50,52,45,52,56,51,49,62,74,39,83,51,44,58,36,47,17,40,60,56,30,85,68,64,24,51,27,38,72,48,68,68,49,42,60,54,37,58,34,39,67,46,79,46,76,48,68,40,59,47,56,75,37,24,37,34,40,37,40,30,38,50,91,56,84,49,42,72,59,51,63,48,40,44,37,39,42,52,63,55,100,68,57,40,42,51,54,57,84,82,50,69,36,87,91,60,59,82,60,54,81,81,73,84,74,76,80,71,68,51,76,62,61,67,46,68,83,63,60,35,53,56,46,53,57,69,56,57,85,51,59,90,74,41,60,65,60,45,40,47,56,72,44,44,66,68,47,42,63,66,31,48,48,55,50,87,54,71,54,74,77,71,71,72,76,73,76,78,76,76,75,78,70,87,74,87,79,86,81,83,85,75,94,73,81,81,92,75,80,77,81,71,72,65,77,71,126,136,84,83,79,78,76,78,76,70,71,67,67,61,42,75,65,53,49,39,64,78,44,58,69,70,56,26,52,46,50,54,51,43,49,53,46,47,53,51,51,51,52,51,50,50,53,52,53,50,54,46,34,52,52,37,40,51,49,51,60,65,43,43,66,50,52,51,53,42,50,57,49,47,61,74,38,83,50,45,56,35,47,16,42,61,55,32,84,69,65,24,50,28,37,72,46,69,64,49,42,61,52,36,57,32,35,65,45,77,47,77,47,66,40,56,47,60,75,36,22,36,33,41,37,41,30,36,47,92,56,83,49,40,69,58,51,60,48,40,42,37,39,42,51,63,56,100,70,55,38,45,52,52,55,84,80,49,68,37,86,88,62,60,80,59,59,84,88,75,85,74,80,83,71,75,58,80,69,64,71,55,72,86,64,60,34,52,58,44,54,56,69,57,53,84,52,58,91,72,42,62,63,59,46,40,46,56,72,45,42,63,66,48,42,63,65,29,49,46,53,52,88,52,76,65,80,81,80,76,73,81,74,80,80,70,87,70,81,73,77,76,68,70,87,78,78,92,72,77,71,80,95,82,83,91,78,89,79,90,84,96,64,147

Organism: Dendroctonus ponderosae (NCBI:txid77166)